Protein AF-A0A835GUS0-F1 (afdb_monomer_lite)

Secondary structure (DSSP, 8-state):
-HHHHHHHHHHHTTT----STTGGGS-HHHHHHHHSS-HHHHHHHHHT-TTHHHH-SSHHHHHHHHHHHHHH---HHHHHHHTT--HHHHHHHHHHHHTT-HHHHHHTT-----PPPPPTT-SS--HHHHHHHHHHHHHHHHHHHHHHHHHHH----PEEE-TT--EEE------S--SHHHHHHHHHHHHHHHHHTT------EEEE-S-HHHHHHHHHHSTT-EEEE-HHHHHHHHHHHHHHTT-HHHHHH-HHHHHHHHHHHHGGGS-TTTHHHHHHHHHHTS-HHHHHHHHHHIIIIIS-BTTBPPSS-HHHH--HHHHHTT---S-HHHHHHHHHHHHHH-SSS--HHHHHHHHHHHHHHHHHHHHHHHTTPPPPPPPHHHHHHHHHHHHHHHTGGGS-HHHHHHHHHHHS-HHHHHHHHHHHHHHHS---PPPTTHHHHHHHHHHHTT---HHHHHHHHTTGGGS----EETTT---HHHHTS----HHHHHHHTTSHHHHHHHHHHHHHHSSSS-SEEEEE-SS-EE---TTT-SSS--EE--EEEEETTS---

Sequence (561 aa):
VHITEMLDLLRRDVNNTIDFENVEHMNDTTCRYWTGLTVLNFLSILTCKPQLSNICKKPKTALGMYLIKIRTGEPFRRIASLFRLSTYTVCQYVKKTQNNDIGLLTSLGFSVHKPETLDVGETQLFTIKANKSRLVTLCRWVIELVNGRFKRDFKGSPLILNENRSTVPLVFVLCTNKDKTTYNKIFDLINEYFCDNDIVINVKYCMMDFEITAIQCARQNLENIMVKCCSFHFGQIIYRKIQSSGLAKLYGTDYSFSLEIKCLMALSFLPHSTIPQYFKVWEENCSEKSALIAKWFAENYVVGKNGKLPQIPPSLWSCHDLNHLKLPRTQNNVEAWHHRLNSIVDKRSPGFYELSTILLAEMNIVEGKIQCILNGEPSAKQKKICTKKNVNIETILRNFEMYTELDLLKAIATSRNLMSDFRICAAILNDFHPLIIDRSDAQAILDRAMQRLNLPNYLGDYVLEHQLNRRQASFIRIDDARLPQINIFPVMEMSDLIFFSIGVYQIKQARSYYGEHIRANGTFSVEISENLEITDVPGITSSHETVLLRGRIRSRHQSNK

Radius of gyration: 33.71 Å; chains: 1; bounding box: 80×59×85 Å

Organism: Spodoptera exigua (NCBI:txid7107)

Structure (mmCIF, N/CA/C/O backbone):
data_AF-A0A835GUS0-F1
#
_entry.id   AF-A0A835GUS0-F1
#
loop_
_atom_site.group_PDB
_atom_site.id
_atom_site.type_symbol
_atom_site.label_atom_id
_atom_site.label_alt_id
_atom_site.label_comp_id
_atom_site.label_asym_id
_atom_site.label_entity_id
_atom_site.label_seq_id
_atom_site.pdbx_PDB_ins_code
_atom_site.Cartn_x
_atom_site.Cartn_y
_atom_site.Cartn_z
_atom_site.occupancy
_atom_site.B_iso_or_equiv
_atom_site.auth_seq_id
_atom_site.auth_comp_id
_atom_site.auth_asym_id
_atom_site.auth_atom_id
_atom_site.pdbx_PDB_model_num
ATOM 1 N N . VAL A 1 1 ? -25.025 -31.637 -2.923 1.00 44.69 1 VAL A N 1
ATOM 2 C CA . VAL A 1 1 ? -25.898 -31.182 -4.031 1.00 44.69 1 VAL A CA 1
ATOM 3 C C . VAL A 1 1 ? -25.144 -30.263 -4.997 1.00 44.69 1 VAL A C 1
ATOM 5 O O . VAL A 1 1 ? -25.043 -30.638 -6.153 1.00 44.69 1 VAL A O 1
ATOM 8 N N . HIS A 1 2 ? -24.463 -29.192 -4.566 1.00 37.91 2 HIS A N 1
ATOM 9 C CA . HIS A 1 2 ? -23.700 -28.327 -5.497 1.00 37.91 2 HIS A CA 1
ATOM 10 C C . HIS A 1 2 ? -22.408 -28.918 -6.091 1.00 37.91 2 HIS A C 1
ATOM 12 O O . HIS A 1 2 ? -22.054 -28.585 -7.216 1.00 37.91 2 HIS A O 1
ATOM 18 N N . ILE A 1 3 ? -21.730 -29.854 -5.414 1.00 35.88 3 ILE A N 1
ATOM 19 C CA . ILE A 1 3 ? -20.626 -30.611 -6.040 1.00 35.88 3 ILE A CA 1
ATOM 20 C C . ILE A 1 3 ? -21.172 -31.573 -7.102 1.00 35.88 3 ILE A C 1
ATOM 22 O O . ILE A 1 3 ? -20.544 -31.775 -8.132 1.00 35.88 3 ILE A O 1
ATOM 26 N N . THR A 1 4 ? -22.370 -32.121 -6.900 1.00 35.50 4 THR A N 1
ATOM 27 C CA . THR A 1 4 ? -23.037 -32.991 -7.875 1.00 35.50 4 THR A CA 1
ATOM 28 C C . THR A 1 4 ? -23.540 -32.187 -9.076 1.00 35.50 4 THR A C 1
ATOM 30 O O . THR A 1 4 ? -23.328 -32.616 -10.198 1.00 35.50 4 THR A O 1
ATOM 33 N N . GLU A 1 5 ? -24.077 -30.979 -8.873 1.00 39.25 5 GLU A N 1
ATOM 34 C CA . GLU A 1 5 ? -24.438 -30.053 -9.960 1.00 39.25 5 GLU A CA 1
ATOM 35 C C . GLU A 1 5 ? -23.218 -29.494 -10.705 1.00 39.25 5 GLU A C 1
ATOM 37 O O . GLU A 1 5 ? -23.266 -29.372 -11.926 1.00 39.25 5 GLU A O 1
ATOM 42 N N . MET A 1 6 ? -22.102 -29.201 -10.021 1.00 32.19 6 MET A N 1
ATOM 43 C CA . MET A 1 6 ? -20.839 -28.827 -10.676 1.00 32.19 6 MET A CA 1
ATOM 44 C C . MET A 1 6 ? -20.219 -29.997 -11.436 1.00 32.19 6 MET A C 1
ATOM 46 O O . MET A 1 6 ? -19.714 -29.802 -12.537 1.00 32.19 6 MET A O 1
ATOM 50 N N . LEU A 1 7 ? -20.262 -31.213 -10.885 1.00 38.38 7 LEU A N 1
ATOM 51 C CA . LEU A 1 7 ? -19.820 -32.412 -11.593 1.00 38.38 7 LEU A CA 1
ATOM 52 C C . LEU A 1 7 ? -20.749 -32.731 -12.766 1.00 38.38 7 LEU A C 1
ATOM 54 O O . LEU A 1 7 ? -20.252 -33.160 -13.798 1.00 38.38 7 LEU A O 1
ATOM 58 N N . ASP A 1 8 ? -22.049 -32.454 -12.672 1.00 40.91 8 ASP A N 1
ATOM 59 C CA . ASP A 1 8 ? -22.986 -32.575 -13.791 1.00 40.91 8 ASP A CA 1
ATOM 60 C C . ASP A 1 8 ? -22.806 -31.456 -14.827 1.00 40.91 8 ASP A C 1
ATOM 62 O O . ASP A 1 8 ? -22.952 -31.715 -16.017 1.00 40.91 8 ASP A O 1
ATOM 66 N N . LEU A 1 9 ? -22.405 -30.243 -14.436 1.00 40.91 9 LEU A N 1
ATOM 67 C CA . LEU A 1 9 ? -21.990 -29.164 -15.347 1.00 40.91 9 LEU A CA 1
ATOM 68 C C . LEU A 1 9 ? -20.683 -29.508 -16.076 1.00 40.91 9 LEU A C 1
ATOM 70 O O . LEU A 1 9 ? -20.609 -29.379 -17.295 1.00 40.91 9 LEU A O 1
ATOM 74 N N . LEU A 1 10 ? -19.686 -30.030 -15.358 1.00 37.78 10 LEU A N 1
ATOM 75 C CA . LEU A 1 10 ? -18.417 -30.491 -15.929 1.00 37.78 10 LEU A CA 1
ATOM 76 C C . LEU A 1 10 ? -18.594 -31.758 -16.783 1.00 37.78 10 LEU A C 1
ATOM 78 O O . LEU A 1 10 ? -17.893 -31.925 -17.776 1.00 37.78 10 LEU A O 1
ATOM 82 N N . ARG A 1 11 ? -19.557 -32.631 -16.453 1.00 39.94 11 ARG A N 1
ATOM 83 C CA . ARG A 1 11 ? -19.952 -33.785 -17.285 1.00 39.94 11 ARG A CA 1
ATOM 84 C C . ARG A 1 11 ? -20.771 -33.366 -18.511 1.00 39.94 11 ARG A C 1
ATOM 86 O O . ARG A 1 11 ? -20.653 -34.012 -19.550 1.00 39.94 11 ARG A O 1
ATOM 93 N N . ARG A 1 12 ? -21.553 -32.280 -18.439 1.00 46.12 12 ARG A N 1
ATOM 94 C CA . ARG A 1 12 ? -22.297 -31.704 -19.581 1.00 46.12 12 ARG A CA 1
ATOM 95 C C . ARG A 1 12 ? -21.387 -31.018 -20.611 1.00 46.12 12 ARG A C 1
ATOM 97 O O . ARG A 1 12 ? -21.758 -30.968 -21.782 1.00 46.12 12 ARG A O 1
ATOM 104 N N . ASP A 1 13 ? -20.191 -30.580 -20.220 1.00 46.59 13 ASP A N 1
ATOM 105 C CA . ASP A 1 13 ? -19.207 -29.942 -21.114 1.00 46.59 13 ASP A CA 1
ATOM 106 C C . ASP A 1 13 ? -18.371 -30.924 -21.961 1.00 46.59 13 ASP A C 1
ATOM 108 O O . ASP A 1 13 ? -17.673 -30.505 -22.884 1.00 46.59 13 ASP A O 1
ATOM 112 N N . VAL A 1 14 ? -18.454 -32.239 -21.720 1.00 44.47 14 VAL A N 1
ATOM 113 C CA . VAL A 1 14 ? -17.665 -33.223 -22.490 1.00 44.47 14 VAL A CA 1
ATOM 114 C C . VAL A 1 14 ? -18.344 -33.613 -23.816 1.00 44.47 14 VAL A C 1
ATOM 116 O O . VAL A 1 14 ? -17.655 -34.043 -24.739 1.00 44.47 14 VAL A O 1
ATOM 119 N N . ASN A 1 15 ? -19.659 -33.388 -23.982 1.00 47.47 15 ASN A N 1
ATOM 120 C CA . ASN A 1 15 ? -20.399 -33.852 -25.171 1.00 47.47 15 ASN A CA 1
ATOM 121 C C . ASN A 1 15 ? -21.195 -32.799 -25.970 1.00 47.47 15 ASN A C 1
ATOM 123 O O . ASN A 1 15 ? -21.591 -33.108 -27.094 1.00 47.47 15 ASN A O 1
ATOM 127 N N . ASN A 1 16 ? -21.385 -31.562 -25.495 1.00 52.34 16 ASN A N 1
ATOM 128 C CA . ASN A 1 16 ? -22.257 -30.599 -26.183 1.00 52.34 16 ASN A CA 1
ATOM 129 C C . ASN A 1 16 ? -21.499 -29.641 -27.119 1.00 52.34 16 ASN A C 1
ATOM 131 O O . ASN A 1 16 ? -20.808 -28.722 -26.692 1.00 52.34 16 ASN A O 1
ATOM 135 N N . THR A 1 17 ? -21.675 -29.825 -28.427 1.00 60.06 17 THR A N 1
ATOM 136 C CA . THR A 1 17 ? -21.409 -28.795 -29.443 1.00 60.06 17 THR A CA 1
ATOM 137 C C . THR A 1 17 ? -22.409 -27.658 -29.324 1.00 60.06 17 THR A C 1
ATOM 139 O O . THR A 1 17 ? -23.610 -27.914 -29.268 1.00 60.06 17 THR A O 1
ATOM 142 N N . ILE A 1 18 ? -21.939 -26.411 -29.369 1.00 71.38 18 ILE A N 1
ATOM 143 C CA . ILE A 1 18 ? -22.839 -25.260 -29.480 1.00 71.38 18 ILE A CA 1
ATOM 144 C C . ILE A 1 18 ? -23.184 -25.043 -30.955 1.00 71.38 18 ILE A C 1
ATOM 146 O O . ILE A 1 18 ? -22.298 -24.785 -31.771 1.00 71.38 18 ILE A O 1
ATOM 150 N N . ASP A 1 19 ? -24.473 -25.123 -31.287 1.00 80.25 19 ASP A N 1
ATOM 151 C CA . ASP A 1 19 ? -24.983 -24.915 -32.642 1.00 80.25 19 ASP A CA 1
ATOM 152 C C . ASP A 1 19 ? -25.896 -23.685 -32.707 1.00 80.25 19 ASP A C 1
ATOM 154 O O . ASP A 1 19 ? -27.057 -23.715 -32.303 1.00 80.25 19 ASP A O 1
ATOM 158 N N . PHE A 1 20 ? -25.351 -22.583 -33.222 1.00 85.19 20 PHE A N 1
ATOM 159 C CA . PHE A 1 20 ? -26.107 -21.351 -33.439 1.00 85.19 20 PHE A CA 1
ATOM 160 C C . PHE A 1 20 ? -26.898 -21.351 -34.752 1.00 85.19 20 PHE A C 1
ATOM 162 O O . PHE A 1 20 ? -27.716 -20.455 -34.935 1.00 85.19 20 PHE A O 1
ATOM 169 N N . GLU A 1 21 ? -26.719 -22.313 -35.668 1.00 85.06 21 GLU A N 1
ATOM 170 C CA . GLU A 1 21 ? -27.609 -22.383 -36.840 1.00 85.06 21 GLU A CA 1
ATOM 171 C C . GLU A 1 21 ? -29.041 -22.750 -36.431 1.00 85.06 21 GLU A C 1
ATOM 173 O O . GLU A 1 21 ? -29.991 -22.238 -37.023 1.00 85.06 21 GLU A O 1
ATOM 178 N N . ASN A 1 22 ? -29.184 -23.534 -35.359 1.00 83.62 22 ASN A N 1
ATOM 179 C CA . ASN A 1 22 ? -30.456 -23.913 -34.744 1.00 83.62 22 ASN A CA 1
ATOM 180 C C . ASN A 1 22 ? -30.745 -23.117 -33.456 1.00 83.62 22 ASN A C 1
ATOM 182 O O . ASN A 1 22 ? -31.315 -23.655 -32.505 1.00 83.62 22 ASN A O 1
ATOM 186 N N . VAL A 1 23 ? -30.339 -21.841 -33.405 1.00 83.94 23 VAL A N 1
ATOM 187 C CA . VAL A 1 23 ? -30.475 -20.981 -32.212 1.00 83.94 23 VAL A CA 1
ATOM 188 C C . VAL A 1 23 ? -31.918 -20.861 -31.708 1.00 83.94 23 VAL A C 1
ATOM 190 O O . VAL A 1 23 ? -32.115 -20.679 -30.514 1.00 83.94 23 VAL A O 1
ATOM 193 N N . GLU A 1 24 ? -32.925 -21.034 -32.571 1.00 85.31 24 GLU A N 1
ATOM 194 C CA . GLU A 1 24 ? -34.344 -21.077 -32.190 1.00 85.31 24 GLU A CA 1
ATOM 195 C C . GLU A 1 24 ? -34.669 -22.180 -31.169 1.00 85.31 24 GLU A C 1
ATOM 197 O O . GLU A 1 24 ? -35.576 -22.023 -30.357 1.00 85.31 24 GLU A O 1
ATOM 202 N N . HIS A 1 25 ? -33.918 -23.282 -31.199 1.00 80.62 25 HIS A N 1
ATOM 203 C CA . HIS A 1 25 ? -34.069 -24.420 -30.290 1.00 80.62 25 HIS A CA 1
ATOM 204 C C . HIS A 1 25 ? -33.106 -24.341 -29.095 1.00 80.62 25 HIS A C 1
ATOM 206 O O . HIS A 1 25 ? -33.114 -25.211 -28.223 1.00 80.62 25 HIS A O 1
ATOM 212 N N . MET A 1 26 ? -32.251 -23.312 -29.047 1.00 80.12 26 MET A N 1
ATOM 213 C CA . MET A 1 26 ? -31.366 -23.069 -27.917 1.00 80.12 26 MET A CA 1
ATOM 214 C C . MET A 1 26 ? -32.173 -22.475 -26.766 1.00 80.12 26 MET A C 1
ATOM 216 O O . MET A 1 26 ? -32.977 -21.566 -26.955 1.00 80.12 26 MET A O 1
ATOM 220 N N . ASN A 1 27 ? -31.933 -22.950 -25.544 1.00 77.69 27 ASN A N 1
ATOM 221 C CA . ASN A 1 27 ? -32.558 -22.316 -24.395 1.00 77.69 27 ASN A CA 1
ATOM 222 C C . ASN A 1 27 ? -31.993 -20.894 -24.196 1.00 77.69 27 ASN A C 1
ATOM 224 O O . ASN A 1 27 ? -30.813 -20.599 -24.428 1.00 77.69 27 ASN A O 1
ATOM 228 N N . ASP A 1 28 ? -32.861 -20.007 -23.732 1.00 72.06 28 ASP A N 1
ATOM 229 C CA . ASP A 1 28 ? -32.590 -18.576 -23.638 1.00 72.06 28 ASP A CA 1
ATOM 230 C C . ASP A 1 28 ? -31.495 -18.241 -22.606 1.00 72.06 28 ASP A C 1
ATOM 232 O O . ASP A 1 28 ? -30.820 -17.214 -22.705 1.00 72.06 28 ASP A O 1
ATOM 236 N N . THR A 1 29 ? -31.290 -19.122 -21.625 1.00 66.81 29 THR A N 1
ATOM 237 C CA . THR A 1 29 ? -30.233 -19.033 -20.610 1.00 66.81 29 THR A CA 1
ATOM 238 C C . THR A 1 29 ? -28.856 -19.304 -21.221 1.00 66.81 29 THR A C 1
ATOM 240 O O . THR A 1 29 ? -27.914 -18.552 -20.984 1.00 66.81 29 THR A O 1
ATOM 243 N N . THR A 1 30 ? -28.737 -20.321 -22.076 1.00 71.94 30 THR A N 1
ATOM 244 C CA . THR A 1 30 ? -27.518 -20.689 -22.802 1.00 71.94 30 THR A CA 1
ATOM 245 C C . THR A 1 30 ? -27.171 -19.635 -23.851 1.00 71.94 30 THR A C 1
ATOM 247 O O . THR A 1 30 ? -26.012 -19.225 -23.936 1.00 71.94 30 THR A O 1
ATOM 250 N N . CYS A 1 31 ? -28.157 -19.120 -24.594 1.00 73.75 31 CYS A N 1
ATOM 251 C CA . CYS A 1 31 ? -27.918 -18.045 -25.561 1.00 73.75 31 CYS A CA 1
ATOM 252 C C . CYS A 1 31 ? -27.421 -16.763 -24.867 1.00 73.75 31 CYS A C 1
ATOM 254 O O . CYS A 1 31 ? -26.420 -16.172 -25.295 1.00 73.75 31 CYS A O 1
ATOM 256 N N . ARG A 1 32 ? -28.043 -16.382 -23.737 1.00 69.25 32 ARG A N 1
ATOM 257 C CA . ARG A 1 32 ? -27.622 -15.224 -22.927 1.00 69.25 32 ARG A CA 1
ATOM 258 C C . ARG A 1 32 ? -26.257 -15.407 -22.293 1.00 69.25 32 ARG A C 1
ATOM 260 O O . ARG A 1 32 ? -25.483 -14.452 -22.245 1.00 69.25 32 ARG A O 1
ATOM 267 N N . TYR A 1 33 ? -25.948 -16.609 -21.825 1.00 69.06 33 TYR A N 1
ATOM 268 C CA . TYR A 1 33 ? -24.646 -16.913 -21.251 1.00 69.06 33 TYR A CA 1
ATOM 269 C C . TYR A 1 33 ? -23.528 -16.619 -22.263 1.00 69.06 33 TYR A C 1
ATOM 271 O O . TYR A 1 33 ? -22.640 -15.809 -21.990 1.00 69.06 33 TYR A O 1
ATOM 279 N N . TRP A 1 34 ? -23.639 -17.175 -23.472 1.00 69.06 34 TRP A N 1
ATOM 280 C CA . TRP A 1 34 ? -22.588 -17.080 -24.486 1.00 69.06 34 TRP A CA 1
ATOM 281 C C . TRP A 1 34 ? -22.560 -15.744 -25.239 1.00 69.06 34 TRP A C 1
ATOM 283 O O . TRP A 1 34 ? -21.491 -15.167 -25.426 1.00 69.06 34 TRP A O 1
ATOM 293 N N . THR A 1 35 ? -23.713 -15.220 -25.661 1.00 70.31 35 THR A N 1
ATOM 294 C CA . THR A 1 35 ? -23.784 -14.017 -26.522 1.00 70.31 35 THR A CA 1
ATOM 295 C C . THR A 1 35 ? -24.239 -12.762 -25.788 1.00 70.31 35 THR A C 1
ATOM 297 O O . THR A 1 35 ? -24.026 -11.656 -26.277 1.00 70.31 35 THR A O 1
ATOM 300 N N . GLY A 1 36 ? -24.822 -12.907 -24.594 1.00 62.00 36 GLY A N 1
ATOM 301 C CA . GLY A 1 36 ? -25.401 -11.800 -23.822 1.00 62.00 36 GLY A CA 1
ATOM 302 C C . GLY A 1 36 ? -26.809 -11.428 -24.241 1.00 62.00 36 GLY A C 1
ATOM 303 O O . GLY A 1 36 ? -27.365 -10.477 -23.701 1.00 62.00 36 GLY A O 1
ATOM 304 N N . LEU A 1 37 ? -27.380 -12.169 -25.186 1.00 70.62 37 LEU A N 1
ATOM 305 C CA . LEU A 1 37 ? -28.669 -11.889 -25.793 1.00 70.62 37 LEU A CA 1
ATOM 306 C C . LEU A 1 37 ? -29.614 -13.068 -25.604 1.00 70.62 37 LEU A C 1
ATOM 308 O O . LEU A 1 37 ? -29.189 -14.222 -25.574 1.00 70.62 37 LEU A O 1
ATOM 312 N N . THR A 1 38 ? -30.906 -12.765 -25.509 1.00 82.50 38 THR A N 1
ATOM 313 C CA . THR A 1 38 ? -31.955 -13.770 -25.717 1.00 82.50 38 THR A CA 1
ATOM 314 C C . THR A 1 38 ? -31.917 -14.258 -27.159 1.00 82.50 38 THR A C 1
ATOM 316 O O . THR A 1 38 ? -31.409 -13.556 -28.039 1.00 82.50 38 THR A O 1
ATOM 319 N N . VAL A 1 39 ? -32.489 -15.429 -27.422 1.00 84.25 39 VAL A N 1
ATOM 320 C CA . VAL A 1 39 ? -32.650 -15.968 -28.777 1.00 84.25 39 VAL A CA 1
ATOM 321 C C . VAL A 1 39 ? -33.379 -14.958 -29.666 1.00 84.25 39 VAL A C 1
ATOM 323 O O . VAL A 1 39 ? -32.944 -14.680 -30.781 1.00 84.25 39 VAL A O 1
ATOM 326 N N . LEU A 1 40 ? -34.426 -14.316 -29.141 1.00 83.50 40 LEU A N 1
ATOM 327 C CA . LEU A 1 40 ? -35.211 -13.318 -29.872 1.00 83.50 40 LEU A CA 1
ATOM 328 C C . LEU A 1 40 ? -34.380 -12.072 -30.236 1.00 83.50 40 LEU A C 1
ATOM 330 O O . LEU A 1 40 ? -34.405 -11.622 -31.382 1.00 83.50 40 LEU A O 1
ATOM 334 N N . ASN A 1 41 ? -33.573 -11.552 -29.304 1.00 75.88 41 ASN A N 1
ATOM 335 C CA . ASN A 1 41 ? -32.688 -10.411 -29.567 1.00 75.88 41 ASN A CA 1
ATOM 336 C C . ASN A 1 41 ? -31.553 -10.773 -30.531 1.00 75.88 41 ASN A C 1
ATOM 338 O O . ASN A 1 41 ? -31.179 -9.966 -31.380 1.00 75.88 41 ASN A O 1
ATOM 342 N N . PHE A 1 42 ? -31.019 -11.989 -30.425 1.00 85.00 42 PHE A N 1
ATOM 343 C CA . PHE A 1 42 ? -30.008 -12.500 -31.341 1.00 85.00 42 PHE A CA 1
ATOM 344 C C . PHE A 1 42 ? -30.534 -12.556 -32.785 1.00 85.00 42 PHE A C 1
ATOM 346 O O . PHE A 1 42 ? -29.880 -12.055 -33.702 1.00 85.00 42 PHE A O 1
ATOM 353 N N . LEU A 1 43 ? -31.737 -13.104 -32.985 1.00 84.38 43 LEU A N 1
ATOM 354 C CA . LEU A 1 43 ? -32.384 -13.174 -34.298 1.00 84.38 43 LEU A CA 1
ATOM 355 C C . LEU A 1 43 ? -32.731 -11.781 -34.839 1.00 84.38 43 LEU A C 1
ATOM 357 O O . LEU A 1 43 ? -32.533 -11.523 -36.023 1.00 84.38 43 LEU A O 1
ATOM 361 N N . SER A 1 44 ? -33.159 -10.856 -33.976 1.00 78.56 44 SER A N 1
ATOM 362 C CA . SER A 1 44 ? -33.403 -9.459 -34.355 1.00 78.56 44 SER A CA 1
ATOM 363 C C . SER A 1 44 ? -32.143 -8.778 -34.914 1.00 78.56 44 SER A C 1
ATOM 365 O O . SER A 1 44 ? -32.188 -8.160 -35.979 1.00 78.56 44 SER A O 1
ATOM 367 N N . ILE A 1 45 ? -30.979 -8.970 -34.278 1.00 73.38 45 ILE A N 1
ATOM 368 C CA . ILE A 1 45 ? -29.700 -8.437 -34.784 1.00 73.38 45 ILE A CA 1
ATOM 369 C C . ILE A 1 45 ? -29.335 -9.036 -36.144 1.00 73.38 45 ILE A C 1
ATOM 371 O O . ILE A 1 45 ? -28.806 -8.325 -37.002 1.00 73.38 45 ILE A O 1
ATOM 375 N N . LEU A 1 46 ? -29.608 -10.325 -36.354 1.00 77.50 46 LEU A N 1
ATOM 376 C CA . LEU A 1 46 ? -29.357 -10.972 -37.638 1.00 77.50 46 LEU A CA 1
ATOM 377 C C . LEU A 1 46 ? -30.214 -10.360 -38.754 1.00 77.50 46 LEU A C 1
ATOM 379 O O . LEU A 1 46 ? -29.691 -10.065 -39.827 1.00 77.50 46 LEU A O 1
ATOM 383 N N . THR A 1 47 ? -31.495 -10.101 -38.484 1.00 77.62 47 THR A N 1
ATOM 384 C CA . THR A 1 47 ? -32.414 -9.435 -39.422 1.00 77.62 47 THR A CA 1
ATOM 385 C C . THR A 1 47 ? -31.947 -8.021 -39.768 1.00 77.62 47 THR A C 1
ATOM 387 O O . THR A 1 47 ? -32.026 -7.608 -40.923 1.00 77.62 47 THR A O 1
ATOM 390 N N . CYS A 1 48 ? -31.362 -7.303 -38.806 1.00 66.75 48 CYS A N 1
ATOM 391 C CA . CYS A 1 48 ? -30.745 -5.991 -39.023 1.00 66.75 48 CYS A CA 1
ATOM 392 C C . CYS A 1 48 ? -29.403 -6.048 -39.784 1.00 66.75 48 CYS A C 1
ATOM 394 O O . CYS A 1 48 ? -28.859 -5.004 -40.148 1.00 66.75 48 CYS A O 1
ATOM 396 N N . LYS A 1 49 ? -28.848 -7.243 -40.040 1.00 67.75 49 LYS A N 1
ATOM 397 C CA . LYS A 1 49 ? -27.586 -7.462 -40.771 1.00 67.75 49 LYS A CA 1
ATOM 398 C C . LYS A 1 49 ? -27.763 -8.443 -41.952 1.00 67.75 49 LYS A C 1
ATOM 400 O O . LYS A 1 49 ? -27.033 -9.435 -42.035 1.00 67.75 49 LYS A O 1
ATOM 405 N N . PRO A 1 50 ? -28.639 -8.151 -42.936 1.00 65.38 50 PRO A N 1
ATOM 406 C CA . PRO A 1 50 ? -28.955 -9.075 -44.037 1.00 65.38 50 PRO A CA 1
ATOM 407 C C . PRO A 1 50 ? -27.750 -9.379 -44.944 1.00 65.38 50 PRO A C 1
ATOM 409 O O . PRO A 1 50 ? -27.670 -10.437 -45.561 1.00 65.38 50 PRO A O 1
ATOM 412 N N . GLN A 1 51 ? -26.763 -8.477 -44.986 1.00 66.69 51 GLN A N 1
ATOM 413 C CA . GLN A 1 51 ? -25.538 -8.630 -45.777 1.00 66.69 51 GLN A CA 1
ATOM 414 C C . GLN A 1 51 ? -24.629 -9.762 -45.269 1.00 66.69 51 GLN A C 1
ATOM 416 O O . GLN A 1 51 ? -23.812 -10.281 -46.028 1.00 66.69 51 GLN A O 1
ATOM 421 N N . LEU A 1 52 ? -24.769 -10.172 -44.002 1.00 72.88 52 LEU A N 1
ATOM 422 C CA . LEU A 1 52 ? -23.961 -11.245 -43.418 1.00 72.88 52 LEU A CA 1
ATOM 423 C C . LEU A 1 52 ? -24.241 -12.593 -44.102 1.00 72.88 52 LEU A C 1
ATOM 425 O O . LEU A 1 52 ? -23.316 -13.381 -44.308 1.00 72.88 52 LEU A O 1
ATOM 429 N N . SER A 1 53 ? -25.487 -12.807 -44.528 1.00 75.62 53 SER A N 1
ATOM 430 C CA . SER A 1 53 ? -25.932 -13.981 -45.287 1.00 75.62 53 SER A CA 1
ATOM 431 C C . SER A 1 53 ? -25.270 -14.092 -46.665 1.00 75.62 53 SER A C 1
ATOM 433 O O . SER A 1 53 ? -25.085 -15.196 -47.165 1.00 75.62 53 SER A O 1
ATOM 435 N N . ASN A 1 54 ? -24.834 -12.970 -47.252 1.00 71.06 54 ASN A N 1
ATOM 436 C CA . ASN A 1 54 ? -24.154 -12.949 -48.553 1.00 71.06 54 ASN A CA 1
ATOM 437 C C . ASN A 1 54 ? -22.647 -13.258 -48.448 1.00 71.06 54 ASN A C 1
ATOM 439 O O . ASN A 1 54 ? -22.012 -13.606 -49.440 1.00 71.06 54 ASN A O 1
ATOM 443 N N . ILE A 1 55 ? -22.055 -13.116 -47.257 1.00 68.19 55 ILE A N 1
ATOM 444 C CA . ILE A 1 55 ? -20.594 -13.161 -47.041 1.00 68.19 55 ILE A CA 1
ATOM 445 C C . ILE A 1 55 ? -20.165 -14.448 -46.311 1.00 68.19 55 ILE A C 1
ATOM 447 O O . ILE A 1 55 ? -19.022 -14.914 -46.444 1.00 68.19 55 ILE A O 1
ATOM 451 N N . CYS A 1 56 ? -21.078 -15.037 -45.539 1.00 76.69 56 CYS A N 1
ATOM 452 C CA . CYS A 1 56 ? -20.844 -16.193 -44.687 1.00 76.69 56 CYS A CA 1
ATOM 453 C C . CYS A 1 56 ? -21.889 -17.279 -44.970 1.00 76.69 56 CYS A C 1
ATOM 455 O O . CYS A 1 56 ? -23.080 -17.039 -44.822 1.00 76.69 56 CYS A O 1
ATOM 457 N N . LYS A 1 57 ? -21.444 -18.507 -45.279 1.00 79.00 57 LYS A N 1
ATOM 458 C CA . LYS A 1 57 ? -22.343 -19.657 -45.524 1.00 79.00 57 LYS A CA 1
ATOM 459 C C . LYS A 1 57 ? -23.205 -20.041 -44.308 1.00 79.00 57 LYS A C 1
ATOM 461 O O . LYS A 1 57 ? -24.232 -20.680 -44.478 1.00 79.00 57 LYS A O 1
ATOM 466 N N . LYS A 1 58 ? -22.752 -19.692 -43.099 1.00 86.56 58 LYS A N 1
ATOM 467 C CA . LYS A 1 58 ? -23.414 -19.934 -41.807 1.00 86.56 58 LYS A CA 1
ATOM 468 C C . LYS A 1 58 ? -23.507 -18.618 -41.019 1.00 86.56 58 LYS A C 1
ATOM 470 O O . LYS A 1 58 ? -22.624 -18.333 -40.201 1.00 86.56 58 LYS A O 1
ATOM 475 N N . PRO A 1 59 ? -24.470 -17.738 -41.346 1.00 84.25 59 PRO A N 1
ATOM 476 C CA . PRO A 1 59 ? -24.490 -16.365 -40.847 1.00 84.25 59 PRO A CA 1
ATOM 477 C C . PRO A 1 59 ? -24.851 -16.279 -39.359 1.00 84.25 59 PRO A C 1
ATOM 479 O O . PRO A 1 59 ? -24.275 -15.451 -38.652 1.00 84.25 59 PRO A O 1
ATOM 482 N N . LYS A 1 60 ? -25.710 -17.176 -38.849 1.00 88.31 60 LYS A N 1
ATOM 483 C CA . LYS A 1 60 ? -26.025 -17.260 -37.415 1.00 88.31 60 LYS A CA 1
ATOM 484 C C . LYS A 1 60 ? -24.794 -17.680 -36.614 1.00 88.31 60 LYS A C 1
ATOM 486 O O . LYS A 1 60 ? -24.426 -17.026 -35.647 1.00 88.31 60 LYS A O 1
ATOM 491 N N . THR A 1 61 ? -24.082 -18.708 -37.062 1.00 88.62 61 THR A N 1
ATOM 492 C CA . THR A 1 61 ? -22.837 -19.168 -36.431 1.00 88.62 61 THR A CA 1
ATOM 493 C C . THR A 1 61 ? -21.766 -18.080 -36.432 1.00 88.62 61 THR A C 1
ATOM 495 O O . THR A 1 61 ? -21.105 -17.863 -35.416 1.00 88.62 61 THR A O 1
ATOM 498 N N . ALA A 1 62 ? -21.608 -17.363 -37.549 1.00 86.44 62 ALA A N 1
ATOM 499 C CA . ALA A 1 62 ? -20.658 -16.260 -37.659 1.00 86.44 62 ALA A CA 1
ATOM 500 C C . ALA A 1 62 ? -20.973 -15.136 -36.661 1.00 86.44 62 ALA A C 1
ATOM 502 O O . ALA A 1 62 ? -20.083 -14.678 -35.937 1.00 86.44 62 ALA A O 1
ATOM 503 N N . LEU A 1 63 ? -22.249 -14.745 -36.581 1.00 84.81 63 LEU A N 1
ATOM 504 C CA . LEU A 1 63 ? -22.726 -13.750 -35.628 1.00 84.81 63 LEU A CA 1
ATOM 505 C C . LEU A 1 63 ? -22.538 -14.226 -34.180 1.00 84.81 63 LEU A C 1
ATOM 507 O O . LEU A 1 63 ? -22.033 -13.470 -33.355 1.00 84.81 63 LEU A O 1
ATOM 511 N N . GLY A 1 64 ? -22.846 -15.492 -33.886 1.00 85.06 64 GLY A N 1
ATOM 512 C CA . GLY A 1 64 ? -22.630 -16.118 -32.580 1.00 85.06 64 GLY A CA 1
ATOM 513 C C . GLY A 1 64 ? -21.169 -16.065 -32.139 1.00 85.06 64 GLY A C 1
ATOM 514 O O . GLY A 1 64 ? -20.876 -15.589 -31.046 1.00 85.06 64 GLY A O 1
ATOM 515 N N . MET A 1 65 ? -20.230 -16.455 -33.006 1.00 84.88 65 MET A N 1
ATOM 516 C CA . MET A 1 65 ? -18.792 -16.372 -32.711 1.00 84.88 65 MET A CA 1
ATOM 517 C C . MET A 1 65 ? -18.328 -14.938 -32.464 1.00 84.88 65 MET A C 1
ATOM 519 O O . MET A 1 65 ? -17.528 -14.702 -31.558 1.00 84.88 65 MET A O 1
ATOM 523 N N . TYR A 1 66 ? -18.809 -13.981 -33.260 1.00 81.44 66 TYR A N 1
ATOM 524 C CA . TYR A 1 66 ? -18.465 -12.570 -33.101 1.00 81.44 66 TYR A CA 1
ATOM 525 C C . TYR A 1 66 ? -18.977 -12.009 -31.772 1.00 81.44 66 TYR A C 1
ATOM 527 O O . TYR A 1 66 ? -18.212 -11.402 -31.022 1.00 81.44 66 TYR A O 1
ATOM 535 N N . LEU A 1 67 ? -20.242 -12.274 -31.441 1.00 75.81 67 LEU A N 1
ATOM 536 C CA . LEU A 1 67 ? -20.858 -11.818 -30.198 1.00 75.81 67 LEU A CA 1
ATOM 537 C C . LEU A 1 67 ? -20.223 -12.480 -28.975 1.00 75.81 67 LEU A C 1
ATOM 539 O O . LEU A 1 67 ? -19.918 -11.779 -28.015 1.00 75.81 67 LEU A O 1
ATOM 543 N N . ILE A 1 68 ? -19.919 -13.782 -29.029 1.00 72.75 68 ILE A N 1
ATOM 544 C CA . ILE A 1 68 ? -19.139 -14.463 -27.984 1.00 72.75 68 ILE A CA 1
ATOM 545 C C . ILE A 1 68 ? -17.780 -13.787 -27.831 1.00 72.75 68 ILE A C 1
ATOM 547 O O . ILE A 1 68 ? -17.377 -13.478 -26.712 1.00 72.75 68 ILE A O 1
ATOM 551 N N . LYS A 1 69 ? -17.076 -13.514 -28.936 1.00 73.06 69 LYS A N 1
ATOM 552 C CA . LYS A 1 69 ? -15.742 -12.908 -28.896 1.00 73.06 69 LYS A CA 1
ATOM 553 C C . LYS A 1 69 ? -15.752 -11.522 -28.254 1.00 73.06 69 LYS A C 1
ATOM 555 O O . LYS A 1 69 ? -14.852 -11.226 -27.473 1.00 73.06 69 LYS A O 1
ATOM 560 N N . ILE A 1 70 ? -16.745 -10.693 -28.565 1.00 57.84 70 ILE A N 1
ATOM 561 C CA . ILE A 1 70 ? -16.873 -9.351 -27.986 1.00 57.84 70 ILE A CA 1
ATOM 562 C C . ILE A 1 70 ? -17.335 -9.418 -26.535 1.00 57.84 70 ILE A C 1
ATOM 564 O O . ILE A 1 70 ? -16.790 -8.712 -25.693 1.00 57.84 70 ILE A O 1
ATOM 568 N N . ARG A 1 71 ? -18.312 -10.274 -26.228 1.00 54.97 71 ARG A N 1
ATOM 569 C CA . ARG A 1 71 ? -18.874 -10.374 -24.882 1.00 54.97 71 ARG A CA 1
ATOM 570 C C . ARG A 1 71 ? -17.897 -10.971 -23.882 1.00 54.97 71 ARG A C 1
ATOM 572 O O . ARG A 1 71 ? -17.731 -10.438 -22.793 1.00 54.97 71 ARG A O 1
ATOM 579 N N . THR A 1 72 ? -17.327 -12.118 -24.227 1.00 53.53 72 THR A N 1
ATOM 580 C CA . THR A 1 72 ? -16.540 -12.938 -23.296 1.00 53.53 72 THR A CA 1
ATOM 581 C C . THR A 1 72 ? -15.045 -12.653 -23.403 1.00 53.53 72 THR A C 1
ATOM 583 O O . THR A 1 72 ? -14.285 -12.969 -22.495 1.00 53.53 72 THR A O 1
ATOM 586 N N . GLY A 1 73 ? -14.590 -12.081 -24.524 1.00 45.84 73 GLY A N 1
ATOM 587 C CA . GLY A 1 73 ? -13.169 -11.866 -24.802 1.00 45.84 73 GLY A CA 1
ATOM 588 C C . GLY A 1 73 ? -12.384 -13.145 -25.122 1.00 45.84 73 GLY A C 1
ATOM 589 O O . GLY A 1 73 ? -11.213 -13.045 -25.506 1.00 45.84 73 GLY A O 1
ATOM 590 N N . GLU A 1 74 ? -13.013 -14.324 -25.042 1.00 57.62 74 GLU A N 1
ATOM 591 C CA . GLU A 1 74 ? -12.372 -15.644 -25.112 1.00 57.62 74 GLU A CA 1
ATOM 592 C C . GLU A 1 74 ? -11.445 -15.796 -26.335 1.00 57.62 74 GLU A C 1
ATOM 594 O O . GLU A 1 74 ? -11.732 -15.290 -27.432 1.00 57.62 74 GLU A O 1
ATOM 599 N N . PRO A 1 75 ? -10.285 -16.464 -26.199 1.00 51.22 75 PRO A N 1
ATOM 600 C CA . PRO A 1 75 ? -9.340 -16.613 -27.295 1.00 51.22 75 PRO A CA 1
ATOM 601 C C . PRO A 1 75 ? -9.940 -17.470 -28.417 1.00 51.22 75 PRO A C 1
ATOM 603 O O . PRO A 1 75 ? -10.706 -18.401 -28.170 1.00 51.22 75 PRO A O 1
ATOM 606 N N . PHE A 1 76 ? -9.542 -17.206 -29.668 1.00 58.00 76 PHE A N 1
ATOM 607 C CA . PHE A 1 76 ? -10.094 -17.904 -30.840 1.00 58.00 76 PHE A CA 1
ATOM 608 C C . PHE A 1 76 ? -9.984 -19.428 -30.748 1.00 58.00 76 PHE A C 1
ATOM 610 O O . PHE A 1 76 ? -10.846 -20.121 -31.271 1.00 58.00 76 PHE A O 1
ATOM 617 N N . ARG A 1 77 ? -8.965 -19.954 -30.056 1.00 60.28 77 ARG A N 1
ATOM 618 C CA . ARG A 1 77 ? -8.793 -21.395 -29.824 1.00 60.28 77 ARG A CA 1
ATOM 619 C C . ARG A 1 77 ? -9.914 -21.991 -28.963 1.00 60.28 77 ARG A C 1
ATOM 621 O O . ARG A 1 77 ? -10.366 -23.092 -29.253 1.00 60.28 77 ARG A O 1
ATOM 628 N N . ARG A 1 78 ? -10.386 -21.272 -27.940 1.00 58.50 78 ARG A N 1
ATOM 629 C CA . ARG A 1 78 ? -11.474 -21.748 -27.073 1.00 58.50 78 ARG A CA 1
ATOM 630 C C . ARG A 1 78 ? -12.810 -21.715 -27.805 1.00 58.50 78 ARG A C 1
ATOM 632 O O . ARG A 1 78 ? -13.539 -22.696 -27.784 1.00 58.50 78 ARG A O 1
ATOM 639 N N . ILE A 1 79 ? -13.070 -20.636 -28.544 1.00 68.88 79 ILE A N 1
ATOM 640 C CA . ILE A 1 79 ? -14.248 -20.537 -29.418 1.00 68.88 79 ILE A CA 1
ATOM 641 C C . ILE A 1 79 ? -14.202 -21.640 -30.491 1.00 68.88 79 ILE A C 1
ATOM 643 O O . ILE A 1 79 ? -15.194 -22.305 -30.744 1.00 68.88 79 ILE A O 1
ATOM 647 N N . ALA A 1 80 ? -13.036 -21.919 -3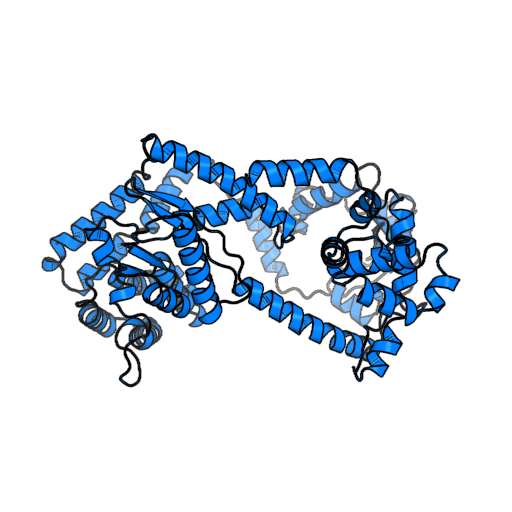1.071 1.00 71.94 80 ALA A N 1
ATOM 648 C CA . ALA A 1 80 ? -12.867 -23.010 -32.029 1.00 71.94 80 ALA A CA 1
ATOM 649 C C . ALA A 1 80 ? -13.206 -24.387 -31.439 1.00 71.94 80 ALA A C 1
ATOM 651 O O . ALA A 1 80 ? -13.890 -25.170 -32.094 1.00 71.94 80 ALA A O 1
ATOM 652 N N . SER A 1 81 ? -12.808 -24.640 -30.188 1.00 71.44 81 SER A N 1
ATOM 653 C CA . SER A 1 81 ? -13.170 -25.859 -29.457 1.00 71.44 81 SER A CA 1
ATOM 654 C C . SER A 1 81 ? -14.682 -25.979 -29.240 1.00 71.44 81 SER A C 1
ATOM 656 O O . SER A 1 81 ? -15.247 -27.034 -29.512 1.00 71.44 81 SER A O 1
ATOM 658 N N . LEU A 1 82 ? -15.348 -24.896 -28.817 1.00 73.19 82 LEU A N 1
ATOM 659 C CA . LEU A 1 82 ? -16.797 -24.870 -28.552 1.00 73.19 82 LEU A CA 1
ATOM 660 C C . LEU A 1 82 ? -17.641 -25.193 -29.795 1.00 73.19 82 LEU A C 1
ATOM 662 O O . LEU A 1 82 ? -18.677 -25.849 -29.700 1.00 73.19 82 LEU A O 1
ATOM 666 N N . PHE A 1 83 ? -17.179 -24.751 -30.965 1.00 78.69 83 PHE A N 1
ATOM 667 C CA . PHE A 1 83 ? -17.874 -24.938 -32.240 1.00 78.69 83 PHE A CA 1
ATOM 668 C C . PHE A 1 83 ? -17.351 -26.132 -33.057 1.00 78.69 83 PHE A C 1
ATOM 670 O O . PHE A 1 83 ? -17.823 -26.354 -34.170 1.00 78.69 83 PHE A O 1
ATOM 677 N N . ARG A 1 84 ? -16.362 -26.886 -32.545 1.00 77.81 84 ARG A N 1
ATOM 678 C CA . ARG A 1 84 ? -15.640 -27.955 -33.271 1.00 77.81 84 ARG A CA 1
ATOM 679 C C . ARG A 1 84 ? -15.161 -27.524 -34.665 1.00 77.81 84 ARG A C 1
ATOM 681 O O . ARG A 1 84 ? -15.256 -28.266 -35.639 1.00 77.81 84 ARG A O 1
ATOM 688 N N . LEU A 1 85 ? -14.629 -26.308 -34.760 1.00 77.25 85 LEU A N 1
ATOM 689 C CA . LEU A 1 85 ? -14.034 -25.769 -35.983 1.00 77.25 85 LEU A CA 1
ATOM 690 C C . LEU A 1 85 ? -12.540 -25.528 -35.795 1.00 77.25 85 LEU A C 1
ATOM 692 O O . LEU A 1 85 ? -12.029 -25.469 -34.680 1.00 77.25 85 LEU A O 1
ATOM 696 N N . SER A 1 86 ? -11.822 -25.318 -36.898 1.00 73.12 86 SER A N 1
ATOM 697 C CA . SER A 1 86 ? -10.440 -24.850 -36.805 1.00 73.12 86 SER A CA 1
ATOM 698 C C . SER A 1 86 ? -10.387 -23.411 -36.263 1.00 73.12 86 SER A C 1
ATOM 700 O O . SER A 1 86 ? -11.254 -22.578 -36.547 1.00 73.12 86 SER A O 1
ATOM 702 N N . THR A 1 87 ? -9.323 -23.074 -35.527 1.00 57.22 87 THR A N 1
ATOM 703 C CA . THR A 1 87 ? -9.090 -21.701 -35.028 1.00 57.22 87 THR A CA 1
ATOM 704 C C . THR A 1 87 ? -8.999 -20.679 -36.164 1.00 57.22 87 THR A C 1
ATOM 706 O O . THR A 1 87 ? -9.432 -19.535 -36.013 1.00 57.22 87 THR A O 1
ATOM 709 N N . TYR A 1 88 ? -8.490 -21.103 -37.323 1.00 63.50 88 TYR A N 1
ATOM 710 C CA . TYR A 1 88 ? -8.441 -20.286 -38.530 1.00 63.50 88 TYR A CA 1
ATOM 711 C C . TYR A 1 88 ? -9.848 -19.933 -39.029 1.00 63.50 88 TYR A C 1
ATOM 713 O O . TYR A 1 88 ? -10.137 -18.765 -39.281 1.00 63.50 88 TYR A O 1
ATOM 721 N N . THR A 1 89 ? -10.748 -20.916 -39.093 1.00 72.31 89 THR A N 1
ATOM 722 C CA . THR A 1 89 ? -12.139 -20.727 -39.529 1.00 72.31 89 THR A CA 1
ATOM 723 C C . THR A 1 89 ? -12.879 -19.726 -38.638 1.00 72.31 89 THR A C 1
ATOM 725 O O . THR A 1 89 ? -13.519 -18.811 -39.154 1.00 72.31 89 THR A O 1
ATOM 728 N N . VAL A 1 90 ? -12.732 -19.829 -37.313 1.00 72.75 90 VAL A N 1
ATOM 729 C CA . VAL A 1 90 ? -13.335 -18.876 -36.361 1.00 72.75 90 VAL A CA 1
ATOM 730 C C . VAL A 1 90 ? -12.800 -17.457 -36.569 1.00 72.75 90 VAL A C 1
ATOM 732 O O . VAL A 1 90 ? -13.572 -16.503 -36.624 1.00 72.75 90 VAL A O 1
ATOM 735 N N . CYS A 1 91 ? -11.484 -17.303 -36.741 1.00 70.69 91 CYS A N 1
ATOM 736 C CA . CYS A 1 91 ? -10.858 -16.003 -36.992 1.00 70.69 91 CYS A CA 1
ATOM 737 C C . CYS A 1 91 ? -11.414 -15.330 -38.262 1.00 70.69 91 CYS A C 1
ATOM 739 O O . CYS A 1 91 ? -11.689 -14.129 -38.254 1.00 70.69 91 CYS A O 1
ATOM 741 N N . GLN A 1 92 ? -11.632 -16.099 -39.334 1.00 74.44 92 GLN A N 1
ATOM 742 C CA . GLN A 1 92 ? -12.206 -15.582 -40.580 1.00 74.44 92 GLN A CA 1
ATOM 743 C C . GLN A 1 92 ? -13.662 -15.127 -40.408 1.00 74.44 92 GLN A C 1
ATOM 745 O O . GLN A 1 92 ? -14.015 -14.046 -40.876 1.00 74.44 92 GLN A O 1
ATOM 750 N N . TYR A 1 93 ? -14.493 -15.902 -39.703 1.00 77.50 93 TYR A N 1
ATOM 751 C CA . TYR A 1 93 ? -15.889 -15.529 -39.439 1.00 77.50 93 TYR A CA 1
ATOM 752 C C . TYR A 1 93 ? -16.011 -14.257 -38.586 1.00 77.50 93 TYR A C 1
ATOM 754 O O . TYR A 1 93 ? -16.786 -13.361 -38.924 1.00 77.50 93 TYR A O 1
ATOM 762 N N . VAL A 1 94 ? -15.200 -14.121 -37.532 1.00 74.75 94 VAL A N 1
ATOM 763 C CA . VAL A 1 94 ? -15.219 -12.936 -36.653 1.00 74.75 94 VAL A CA 1
ATOM 764 C C . VAL A 1 94 ? -14.761 -11.681 -37.406 1.00 74.75 94 VAL A C 1
ATOM 766 O O . VAL A 1 94 ? -15.429 -10.653 -37.337 1.00 74.75 94 VAL A O 1
ATOM 769 N N . LYS A 1 95 ? -13.670 -11.760 -38.182 1.00 70.25 95 LYS A N 1
ATOM 770 C CA . LYS A 1 95 ? -13.147 -10.612 -38.950 1.00 70.25 95 LYS A CA 1
ATOM 771 C C . LYS A 1 95 ? -14.122 -10.112 -40.013 1.00 70.25 95 LYS A C 1
ATOM 773 O O . LYS A 1 95 ? -14.296 -8.907 -40.161 1.00 70.25 95 LYS A O 1
ATOM 778 N N . LYS A 1 96 ? -14.780 -11.029 -40.729 1.00 69.00 96 LYS A N 1
ATOM 779 C CA . LYS A 1 96 ? -15.801 -10.680 -41.729 1.00 69.00 96 LYS A CA 1
ATOM 780 C C . LYS A 1 96 ? -17.008 -9.973 -41.105 1.00 69.00 96 LYS A C 1
ATOM 782 O O . LYS A 1 96 ? -17.589 -9.105 -41.743 1.00 69.00 96 LYS A O 1
ATOM 787 N N . THR A 1 97 ? -17.340 -10.302 -39.856 1.00 68.44 97 THR A N 1
ATOM 788 C CA . THR A 1 97 ? -18.476 -9.714 -39.126 1.00 68.44 97 THR A CA 1
ATOM 789 C C . THR A 1 97 ? -18.156 -8.325 -38.535 1.00 68.44 97 THR A C 1
ATOM 791 O O . THR A 1 97 ? -19.067 -7.524 -38.348 1.00 68.44 97 THR A O 1
ATOM 794 N N . GLN A 1 98 ? -16.874 -8.006 -38.297 1.00 61.94 98 GLN A N 1
ATOM 795 C CA . GLN A 1 98 ? -16.409 -6.779 -37.623 1.00 61.94 98 GLN A CA 1
ATOM 796 C C . GLN A 1 98 ? -16.337 -5.518 -38.514 1.00 61.94 98 GLN A C 1
ATOM 798 O O . GLN A 1 98 ? -16.462 -4.401 -38.019 1.00 61.94 98 GLN A O 1
ATOM 803 N N . ASN A 1 99 ? -16.108 -5.654 -39.823 1.00 55.09 99 ASN A N 1
ATOM 804 C CA . ASN A 1 99 ? -15.706 -4.526 -40.682 1.00 55.09 99 ASN A CA 1
ATOM 805 C C . ASN A 1 99 ? -16.808 -3.492 -41.023 1.00 55.09 99 ASN A C 1
ATOM 807 O O . ASN A 1 99 ? -16.513 -2.544 -41.743 1.00 55.09 99 ASN A O 1
ATOM 811 N N . ASN A 1 100 ? -18.035 -3.613 -40.499 1.00 55.44 100 ASN A N 1
ATOM 812 C CA . ASN A 1 100 ? -19.180 -2.768 -40.891 1.00 55.44 100 ASN A CA 1
ATOM 813 C C . ASN A 1 100 ? -19.803 -1.897 -39.770 1.00 55.44 100 ASN A C 1
ATOM 815 O O . ASN A 1 100 ? -20.851 -1.297 -39.990 1.00 55.44 100 ASN A O 1
ATOM 819 N N . ASP A 1 101 ? -19.188 -1.768 -38.586 1.00 54.03 101 ASP A N 1
ATOM 820 C CA . ASP A 1 101 ? -19.852 -1.137 -37.421 1.00 54.03 101 ASP A CA 1
ATOM 821 C C . ASP A 1 101 ? -19.670 0.408 -37.283 1.00 54.03 101 ASP A C 1
ATOM 823 O O . ASP A 1 101 ? -20.291 1.015 -36.413 1.00 54.03 101 ASP A O 1
ATOM 827 N N . ILE A 1 102 ? -18.890 1.097 -38.136 1.00 53.88 102 ILE A N 1
ATOM 828 C CA . ILE A 1 102 ? -18.672 2.567 -38.022 1.00 53.88 102 ILE A CA 1
ATOM 829 C C . ILE A 1 102 ? -19.934 3.370 -38.386 1.00 53.88 102 ILE A C 1
ATOM 831 O O . ILE A 1 102 ? -20.292 4.309 -37.679 1.00 53.88 102 ILE A O 1
ATOM 835 N N . GLY A 1 103 ? -20.637 2.978 -39.454 1.00 51.44 103 GLY A N 1
ATOM 836 C CA . GLY A 1 103 ? -21.824 3.699 -39.931 1.00 51.44 103 GLY A CA 1
ATOM 837 C C . GLY A 1 103 ? -22.993 3.667 -38.943 1.00 51.44 103 GLY A C 1
ATOM 838 O O . GLY A 1 103 ? -23.678 4.672 -38.765 1.00 51.44 103 GLY A O 1
ATOM 839 N N . LEU A 1 104 ? -23.173 2.546 -38.234 1.00 48.16 104 LEU A N 1
ATOM 840 C CA . LEU A 1 104 ? -24.217 2.395 -37.219 1.00 48.16 104 LEU A CA 1
ATOM 841 C C . LEU A 1 104 ? -23.979 3.334 -36.027 1.00 48.16 104 LEU A C 1
ATOM 843 O O . LEU A 1 104 ? -24.902 4.001 -35.572 1.00 48.16 104 LEU A O 1
ATOM 847 N N . LEU A 1 105 ? -22.736 3.444 -35.555 1.00 45.94 105 LEU A N 1
ATOM 848 C CA . LEU A 1 105 ? -22.398 4.280 -34.401 1.00 45.94 105 LEU A CA 1
ATOM 849 C C . LEU A 1 105 ? -22.551 5.777 -34.701 1.00 45.94 105 LEU A C 1
ATOM 851 O O . LEU A 1 105 ? -23.058 6.517 -33.861 1.00 45.94 105 LEU A O 1
ATOM 855 N N . THR A 1 106 ? -22.206 6.211 -35.915 1.00 52.53 106 THR A N 1
ATOM 856 C CA . THR A 1 106 ? -22.472 7.586 -36.362 1.00 52.53 106 THR A CA 1
ATOM 857 C C . THR A 1 106 ? -23.973 7.849 -36.527 1.00 52.53 106 THR A C 1
ATOM 859 O O . THR A 1 106 ? -24.446 8.910 -36.129 1.00 52.53 106 THR A O 1
ATOM 862 N N . SER A 1 107 ? -24.750 6.874 -37.024 1.00 45.28 107 SER A N 1
ATOM 863 C CA . SER A 1 107 ? -26.217 6.996 -37.141 1.00 45.28 107 SER A CA 1
ATOM 864 C C . SER A 1 107 ? -26.949 7.042 -35.793 1.00 45.28 107 SER A C 1
ATOM 866 O O . SER A 1 107 ? -28.041 7.591 -35.702 1.00 45.28 107 SER A O 1
ATOM 868 N N . LEU A 1 108 ? -26.323 6.519 -34.734 1.00 44.09 108 LEU A N 1
ATOM 869 C CA . LEU A 1 108 ? -26.801 6.591 -33.350 1.00 44.09 108 LEU A CA 1
ATOM 870 C C . LEU A 1 108 ? -26.343 7.874 -32.626 1.00 44.09 108 LEU A C 1
ATOM 872 O O . LEU A 1 108 ? -26.503 7.984 -31.413 1.00 44.09 108 LEU A O 1
ATOM 876 N N . GLY A 1 109 ? -25.774 8.843 -33.354 1.00 40.16 109 GLY A N 1
ATOM 877 C CA . GLY A 1 109 ? -25.413 10.165 -32.834 1.00 40.16 109 GLY A CA 1
ATOM 878 C C . GLY A 1 109 ? -24.049 10.249 -32.142 1.00 40.16 109 GLY A C 1
ATOM 879 O O . GLY A 1 109 ? -23.732 11.281 -31.552 1.00 40.16 109 GLY A O 1
ATOM 880 N N . PHE A 1 110 ? -23.216 9.205 -32.207 1.00 42.31 110 PHE A N 1
ATOM 881 C CA . PHE A 1 110 ? -21.882 9.227 -31.602 1.00 42.31 110 PHE A CA 1
ATOM 882 C C . PHE A 1 110 ? -20.830 9.819 -32.555 1.00 42.31 110 PHE A C 1
ATOM 884 O O . PHE A 1 110 ? -20.711 9.407 -33.711 1.00 42.31 110 PHE A O 1
ATOM 891 N N . SER A 1 111 ? -20.002 10.745 -32.051 1.00 45.06 111 SER A N 1
ATOM 892 C CA . SER A 1 111 ? -18.822 11.250 -32.773 1.00 45.06 111 SER A CA 1
ATOM 893 C C . SER A 1 111 ? -17.667 10.255 -32.645 1.00 45.06 111 SER A C 1
ATOM 895 O O . SER A 1 111 ? -17.011 10.171 -31.605 1.00 45.06 111 SER A O 1
ATOM 897 N N . VAL A 1 112 ? -17.436 9.458 -33.690 1.00 54.16 112 VAL A N 1
ATOM 898 C CA . VAL A 1 112 ? -16.447 8.369 -33.685 1.00 54.16 112 VAL A CA 1
ATOM 899 C C . VAL A 1 112 ? -15.144 8.828 -34.345 1.00 54.16 112 VAL A C 1
ATOM 901 O O . VAL A 1 112 ? -15.132 9.195 -35.517 1.00 54.16 112 VAL A O 1
ATOM 904 N N . HIS A 1 113 ? -14.028 8.753 -33.612 1.00 54.72 113 HIS A N 1
ATOM 905 C CA . HIS A 1 113 ? -12.685 9.070 -34.115 1.00 54.72 113 HIS A CA 1
ATOM 906 C C . HIS A 1 113 ? -11.746 7.867 -33.956 1.00 54.72 113 HIS A C 1
ATOM 908 O O . HIS A 1 113 ? -11.689 7.249 -32.893 1.00 54.72 113 HIS A O 1
ATOM 914 N N . LYS A 1 114 ? -10.981 7.538 -35.002 1.00 54.78 114 LYS A N 1
ATOM 915 C CA . LYS A 1 114 ? -9.980 6.457 -35.006 1.00 54.78 114 LYS A CA 1
ATOM 916 C C . LYS A 1 114 ? -8.567 7.061 -35.013 1.00 54.78 114 LYS A C 1
ATOM 918 O O . LYS A 1 114 ? -8.401 8.137 -35.584 1.00 54.78 114 LYS A O 1
ATOM 923 N N . PRO A 1 115 ? -7.546 6.404 -34.421 1.00 52.41 115 PRO A N 1
ATOM 924 C CA . PRO A 1 115 ? -6.164 6.819 -34.629 1.00 52.41 115 PRO A CA 1
ATOM 925 C C . PRO A 1 115 ? -5.819 6.796 -36.122 1.00 52.41 115 PRO A C 1
ATOM 927 O O . PRO A 1 115 ? -6.091 5.806 -36.807 1.00 52.41 115 PRO A O 1
ATOM 930 N N . GLU A 1 116 ? -5.218 7.883 -36.595 1.00 60.50 116 GLU A N 1
ATOM 931 C CA . GLU A 1 116 ? -4.694 8.016 -37.950 1.00 60.50 116 GLU A CA 1
ATOM 932 C C . GLU A 1 116 ? -3.604 6.967 -38.179 1.00 60.50 116 GLU A C 1
ATOM 934 O O . GLU A 1 116 ? -2.684 6.810 -37.366 1.00 60.50 116 GLU A O 1
ATOM 939 N N . THR A 1 117 ? -3.716 6.243 -39.286 1.00 47.62 117 THR A N 1
ATOM 940 C CA . THR A 1 117 ? -2.704 5.294 -39.753 1.00 47.62 117 THR A CA 1
ATOM 941 C C . THR A 1 117 ? -1.758 5.973 -40.732 1.00 47.62 117 THR A C 1
ATOM 943 O O . THR A 1 117 ? -2.149 6.915 -41.414 1.00 47.62 117 THR A O 1
ATOM 946 N N . LEU A 1 118 ? -0.514 5.494 -40.793 1.00 45.47 118 LEU A N 1
ATOM 947 C CA . LEU A 1 118 ? 0.439 5.923 -41.817 1.00 45.47 118 LEU A CA 1
ATOM 948 C C . LEU A 1 118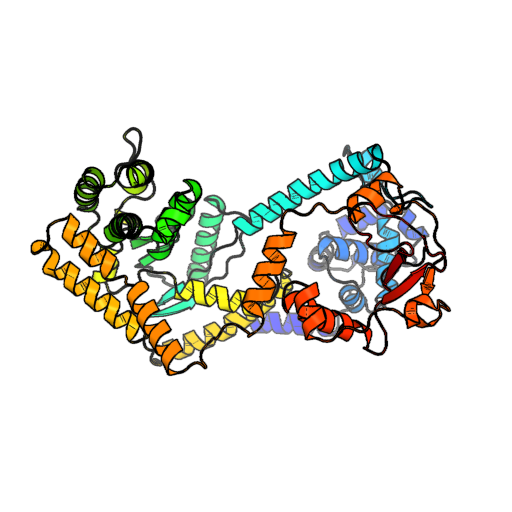 ? -0.133 5.619 -43.199 1.00 45.47 118 LEU A C 1
ATOM 950 O O . LEU A 1 118 ? -0.614 4.503 -43.431 1.00 45.47 118 LEU A O 1
ATOM 954 N N . ASP A 1 119 ? -0.057 6.598 -44.093 1.00 56.31 119 ASP A N 1
ATOM 955 C CA . ASP A 1 119 ? -0.353 6.362 -45.496 1.00 56.31 119 ASP A CA 1
ATOM 956 C C . ASP A 1 119 ? 0.750 5.490 -46.108 1.00 56.31 119 ASP A C 1
ATOM 958 O O . ASP A 1 119 ? 1.879 5.403 -45.612 1.00 56.31 119 ASP A O 1
ATOM 962 N N . VAL A 1 120 ? 0.400 4.762 -47.165 1.00 39.66 120 VAL A N 1
ATOM 963 C CA . VAL A 1 120 ? 1.315 3.811 -47.801 1.00 39.66 120 VAL A CA 1
ATOM 964 C C . VAL A 1 120 ? 2.539 4.564 -48.333 1.00 39.66 120 VAL A C 1
ATOM 966 O O . VAL A 1 120 ? 2.405 5.432 -49.188 1.00 39.66 120 VAL A O 1
ATOM 969 N N . GLY A 1 121 ? 3.725 4.212 -47.827 1.00 47.38 121 GLY A N 1
ATOM 970 C CA . GLY A 1 121 ? 5.006 4.824 -48.203 1.00 47.38 121 GLY A CA 1
ATOM 971 C C . GLY A 1 121 ? 5.578 5.814 -47.182 1.00 47.38 121 GLY A C 1
ATOM 972 O O . GLY A 1 121 ? 6.738 6.201 -47.307 1.00 47.38 121 GLY A O 1
ATOM 973 N N . GLU A 1 122 ? 4.829 6.188 -46.142 1.00 49.94 122 GLU A N 1
ATOM 974 C CA . GLU A 1 122 ? 5.331 7.062 -45.076 1.00 49.94 122 GLU A CA 1
ATOM 975 C C . GLU A 1 122 ? 5.952 6.265 -43.918 1.00 49.94 122 GLU A C 1
ATOM 977 O O . GLU A 1 122 ? 5.386 5.285 -43.433 1.00 49.94 122 GLU A O 1
ATOM 982 N N . THR A 1 123 ? 7.111 6.714 -43.423 1.00 47.53 123 THR A N 1
ATOM 983 C CA . THR A 1 123 ? 7.794 6.101 -42.266 1.00 47.53 123 THR A CA 1
ATOM 984 C C . THR A 1 123 ? 7.389 6.721 -40.924 1.00 47.53 123 THR A C 1
ATOM 986 O O . THR A 1 123 ? 7.620 6.110 -39.880 1.00 47.53 123 THR A O 1
ATOM 989 N N . GLN A 1 124 ? 6.759 7.906 -40.928 1.00 48.97 124 GLN A N 1
ATOM 990 C CA . GLN A 1 124 ? 6.201 8.564 -39.739 1.00 48.97 124 GLN A CA 1
ATOM 991 C C . GLN A 1 124 ? 4.994 9.456 -40.082 1.00 48.97 124 GLN A C 1
ATOM 993 O O . GLN A 1 124 ? 4.893 9.960 -41.195 1.00 48.97 124 GLN A O 1
ATOM 998 N N . LEU A 1 125 ? 4.109 9.704 -39.108 1.00 50.66 125 LEU A N 1
ATOM 999 C CA . LEU A 1 125 ? 2.942 10.575 -39.286 1.00 50.66 125 LEU A CA 1
ATOM 1000 C C . LEU A 1 125 ? 3.372 12.048 -39.304 1.00 50.66 125 LEU A C 1
ATOM 1002 O O . LEU A 1 125 ? 4.112 12.491 -38.424 1.00 50.66 125 LEU A O 1
ATOM 1006 N N . PHE A 1 126 ? 2.825 12.835 -40.230 1.00 56.59 126 PHE A N 1
ATOM 1007 C CA . PHE A 1 126 ? 2.959 14.295 -40.206 1.00 56.59 126 PHE A CA 1
ATOM 1008 C C . PHE A 1 126 ? 2.370 14.915 -38.931 1.00 56.59 126 PHE A C 1
ATOM 1010 O O . PHE A 1 126 ? 1.383 14.424 -38.381 1.00 56.59 126 PHE A O 1
ATOM 1017 N N . THR A 1 127 ? 2.937 16.041 -38.486 1.00 47.88 127 THR A N 1
ATOM 1018 C CA . THR A 1 127 ? 2.670 16.674 -37.181 1.00 47.88 127 THR A CA 1
ATOM 1019 C C . THR A 1 127 ? 1.179 16.848 -36.865 1.00 47.88 127 THR A C 1
ATOM 1021 O O . THR A 1 127 ? 0.754 16.517 -35.762 1.00 47.88 127 THR A O 1
ATOM 1024 N N . ILE A 1 128 ? 0.351 17.279 -37.825 1.00 57.69 128 ILE A N 1
ATOM 1025 C CA . ILE A 1 128 ? -1.102 17.456 -37.626 1.00 57.69 128 ILE A CA 1
ATOM 1026 C C . ILE A 1 128 ? -1.838 16.113 -37.448 1.00 57.69 128 ILE A C 1
ATOM 1028 O O . ILE A 1 128 ? -2.664 15.988 -36.542 1.00 57.69 128 ILE A O 1
ATOM 1032 N N . LYS A 1 129 ? -1.515 15.088 -38.251 1.00 54.91 129 LYS A N 1
ATOM 1033 C CA . LYS A 1 129 ? -2.089 13.730 -38.135 1.00 54.91 129 LYS A CA 1
ATOM 1034 C C . LYS A 1 129 ? -1.621 13.036 -36.856 1.00 54.91 129 LYS A C 1
ATOM 1036 O O . LYS A 1 129 ? -2.420 12.437 -36.142 1.00 54.91 129 LYS A O 1
ATOM 1041 N N . ALA A 1 130 ? -0.347 13.198 -36.506 1.00 52.09 130 ALA A N 1
ATOM 1042 C CA . ALA A 1 130 ? 0.209 12.728 -35.246 1.00 52.09 130 ALA A CA 1
ATOM 1043 C C . ALA A 1 130 ? -0.465 13.410 -34.043 1.00 52.09 130 ALA A C 1
ATOM 1045 O O . ALA A 1 130 ? -0.739 12.745 -33.049 1.00 52.09 130 ALA A O 1
ATOM 1046 N N . ASN A 1 131 ? -0.799 14.703 -34.134 1.00 53.22 131 ASN A N 1
ATOM 1047 C CA . ASN A 1 131 ? -1.509 15.431 -33.078 1.00 53.22 131 ASN A CA 1
ATOM 1048 C C . ASN A 1 131 ? -2.984 15.008 -32.950 1.00 53.22 131 ASN A C 1
ATOM 1050 O O . ASN A 1 131 ? -3.461 14.857 -31.827 1.00 53.22 131 ASN A O 1
ATOM 1054 N N . LYS A 1 132 ? -3.685 14.710 -34.055 1.00 53.69 132 LYS A N 1
ATOM 1055 C CA . LYS A 1 132 ? -5.029 14.092 -34.024 1.00 53.69 132 LYS A CA 1
ATOM 1056 C C . LYS A 1 132 ? -5.006 12.674 -33.442 1.00 53.69 132 LYS A C 1
ATOM 1058 O O . LYS A 1 132 ? -5.798 12.370 -32.552 1.00 53.69 132 LYS A O 1
ATOM 1063 N N . SER A 1 133 ? -4.047 11.839 -33.851 1.00 52.41 133 SER A N 1
ATOM 1064 C CA . SER A 1 133 ? -3.809 10.526 -33.233 1.00 52.41 133 SER A CA 1
ATOM 1065 C C . SER A 1 133 ? -3.489 10.655 -31.743 1.00 52.41 133 SER A C 1
ATOM 1067 O O . SER A 1 133 ? -4.015 9.891 -30.936 1.00 52.41 133 SER A O 1
ATOM 1069 N N . ARG A 1 134 ? -2.694 11.655 -31.339 1.00 51.47 134 ARG A N 1
ATOM 1070 C CA . ARG A 1 134 ? -2.422 11.955 -29.925 1.00 51.47 134 ARG A CA 1
ATOM 1071 C C . ARG A 1 134 ? -3.668 12.408 -29.176 1.00 51.47 134 ARG A C 1
ATOM 1073 O O . ARG A 1 134 ? -3.804 12.001 -28.039 1.00 51.47 134 ARG A O 1
ATOM 1080 N N . LEU A 1 135 ? -4.596 13.149 -29.782 1.00 47.88 135 LEU A N 1
ATOM 1081 C CA . LEU A 1 135 ? -5.895 13.498 -29.182 1.00 47.88 135 LEU A CA 1
ATOM 1082 C C . LEU A 1 135 ? -6.751 12.251 -28.890 1.00 47.88 135 LEU A C 1
ATOM 1084 O O . LEU A 1 135 ? -7.250 12.095 -27.778 1.00 47.88 135 LEU A O 1
ATOM 1088 N N . VAL A 1 136 ? -6.821 11.299 -29.828 1.00 49.03 136 VAL A N 1
ATOM 1089 C CA . VAL A 1 136 ? -7.494 9.997 -29.622 1.00 49.03 136 VAL A CA 1
ATOM 1090 C C . VAL A 1 136 ? -6.748 9.138 -28.583 1.00 49.03 136 VAL A C 1
ATOM 1092 O O . VAL A 1 136 ? -7.357 8.459 -27.756 1.00 49.03 136 VAL A O 1
ATOM 1095 N N . THR A 1 137 ? -5.414 9.212 -28.558 1.00 45.53 137 THR A N 1
ATOM 1096 C CA . THR A 1 137 ? -4.563 8.497 -27.585 1.00 45.53 137 THR A CA 1
ATOM 1097 C C . THR A 1 137 ? -4.528 9.188 -26.211 1.00 45.53 137 THR A C 1
ATOM 1099 O O . THR A 1 137 ? -4.267 8.542 -25.205 1.00 45.53 137 THR A O 1
ATOM 1102 N N . LEU A 1 138 ? -4.863 10.475 -26.116 1.00 42.16 138 LEU A N 1
ATOM 1103 C CA . LEU A 1 138 ? -5.039 11.211 -24.861 1.00 42.16 138 LEU A CA 1
ATOM 1104 C C . LEU A 1 138 ? -6.337 10.789 -24.162 1.00 42.16 138 LEU A C 1
ATOM 1106 O O . LEU A 1 138 ? -6.352 10.681 -22.940 1.00 42.16 138 LEU A O 1
ATOM 1110 N N . CYS A 1 139 ? -7.386 10.412 -24.903 1.00 41.16 139 CYS A N 1
ATOM 1111 C CA . CYS A 1 139 ? -8.535 9.695 -24.333 1.00 41.16 139 CYS A CA 1
ATOM 1112 C C . CYS A 1 139 ? -8.146 8.287 -23.843 1.00 41.16 139 CYS A C 1
ATOM 1114 O O . CYS A 1 139 ? -8.614 7.854 -22.790 1.00 41.16 139 CYS A O 1
ATOM 1116 N N . ARG A 1 140 ? -7.214 7.600 -24.525 1.00 38.78 140 ARG A N 1
ATOM 1117 C CA . ARG A 1 140 ? -6.563 6.394 -23.977 1.00 38.78 140 ARG A CA 1
ATOM 1118 C C . ARG A 1 140 ? -5.736 6.720 -22.734 1.00 38.78 140 ARG A C 1
ATOM 1120 O O . ARG A 1 140 ? -5.711 5.898 -21.834 1.00 38.78 140 ARG A O 1
ATOM 1127 N N . TRP A 1 141 ? -5.151 7.911 -22.624 1.00 35.28 141 TRP A N 1
ATOM 1128 C CA . TRP A 1 141 ? -4.506 8.390 -21.402 1.00 35.28 141 TRP A CA 1
ATOM 1129 C C . TRP A 1 141 ? -5.522 8.641 -20.290 1.00 35.28 141 TRP A C 1
ATOM 1131 O O . TRP A 1 141 ? -5.225 8.303 -19.164 1.00 35.28 141 TRP A O 1
ATOM 1141 N N . VAL A 1 142 ? -6.749 9.105 -20.560 1.00 35.91 142 VAL A N 1
ATOM 1142 C CA . VAL A 1 142 ? -7.828 9.124 -19.549 1.00 35.91 142 VAL A CA 1
ATOM 1143 C C . VAL A 1 142 ? -8.171 7.699 -19.098 1.00 35.91 142 VAL A C 1
ATOM 1145 O O . VAL A 1 142 ? -8.314 7.475 -17.904 1.00 35.91 142 VAL A O 1
ATOM 1148 N N . ILE A 1 143 ? -8.185 6.710 -19.999 1.00 36.72 143 ILE A N 1
ATOM 1149 C CA . ILE A 1 143 ? -8.385 5.287 -19.654 1.00 36.72 143 ILE A CA 1
ATOM 1150 C C . ILE A 1 143 ? -7.163 4.688 -18.933 1.00 36.72 143 ILE A C 1
ATOM 1152 O O . ILE A 1 143 ? -7.322 3.895 -18.014 1.00 36.72 143 ILE A O 1
ATOM 1156 N N . GLU A 1 144 ? -5.938 5.073 -19.285 1.00 37.03 144 GLU A N 1
ATOM 1157 C CA . GLU A 1 144 ? -4.688 4.637 -18.648 1.00 37.03 144 GLU A CA 1
ATOM 1158 C C . GLU A 1 144 ? -4.410 5.382 -17.336 1.00 37.03 144 GLU A C 1
ATOM 1160 O O . GLU A 1 144 ? -3.739 4.845 -16.464 1.00 37.03 144 GLU A O 1
ATOM 1165 N N . LEU A 1 145 ? -4.979 6.571 -17.150 1.00 35.16 145 LEU A N 1
ATOM 1166 C CA . LEU A 1 145 ? -4.970 7.370 -15.927 1.00 35.16 145 LEU A CA 1
ATOM 1167 C C . LEU A 1 145 ? -6.114 6.944 -15.000 1.00 35.16 145 LEU A C 1
ATOM 1169 O O . LEU A 1 145 ? -5.924 6.955 -13.788 1.00 35.16 145 LEU A O 1
ATOM 1173 N N . VAL A 1 146 ? -7.240 6.461 -15.543 1.00 34.38 146 VAL A N 1
ATOM 1174 C CA . VAL A 1 146 ? -8.244 5.662 -14.821 1.00 34.38 146 VAL A CA 1
ATOM 1175 C C . VAL A 1 146 ? -7.627 4.320 -14.415 1.00 34.38 146 VAL A C 1
ATOM 1177 O O . VAL A 1 146 ? -7.641 4.003 -13.235 1.00 34.38 146 VAL A O 1
ATOM 1180 N N . ASN A 1 147 ? -6.937 3.596 -15.304 1.00 34.69 147 ASN A N 1
ATOM 1181 C CA . ASN A 1 147 ? -6.206 2.360 -14.968 1.00 34.69 147 ASN A CA 1
ATOM 1182 C C . ASN A 1 147 ? -4.983 2.603 -14.053 1.00 34.69 147 ASN A C 1
ATOM 1184 O O . ASN A 1 147 ? -4.572 1.735 -13.284 1.00 34.69 147 ASN A O 1
ATOM 1188 N N . GLY A 1 148 ? -4.395 3.797 -14.094 1.00 31.06 148 GLY A N 1
ATOM 1189 C CA . GLY A 1 148 ? -3.361 4.267 -13.175 1.00 31.06 148 GLY A CA 1
ATOM 1190 C C . GLY A 1 148 ? -3.926 4.674 -11.811 1.00 31.06 148 GLY A C 1
ATOM 1191 O O . GLY A 1 148 ? -3.223 4.561 -10.807 1.00 31.06 148 GLY A O 1
ATOM 1192 N N . ARG A 1 149 ? -5.198 5.098 -11.747 1.00 34.88 149 ARG A N 1
ATOM 1193 C CA . ARG A 1 149 ? -5.980 5.223 -10.504 1.00 34.88 149 ARG A CA 1
ATOM 1194 C C . ARG A 1 149 ? -6.344 3.843 -9.956 1.00 34.88 149 ARG A C 1
ATOM 1196 O O . ARG A 1 149 ? -5.986 3.588 -8.817 1.00 34.88 149 ARG A O 1
ATOM 1203 N N . PHE A 1 150 ? -6.804 2.903 -10.789 1.00 32.88 150 PHE A N 1
ATOM 1204 C CA . PHE A 1 150 ? -6.971 1.488 -10.422 1.00 32.88 150 PHE A CA 1
ATOM 1205 C C . PHE A 1 150 ? -5.702 0.918 -9.764 1.00 32.88 150 PHE A C 1
ATOM 1207 O O . PHE A 1 150 ? -5.766 0.383 -8.667 1.00 32.88 150 PHE A O 1
ATOM 1214 N N . LYS A 1 151 ? -4.508 1.129 -10.341 1.00 35.19 151 LYS A N 1
ATOM 1215 C CA . LYS A 1 151 ? -3.220 0.717 -9.732 1.00 35.19 151 LYS A CA 1
ATOM 1216 C C . LYS A 1 151 ? -2.910 1.365 -8.371 1.00 35.19 151 LYS A C 1
ATOM 1218 O O . LYS A 1 151 ? -2.159 0.789 -7.588 1.00 35.19 151 LYS A O 1
ATOM 1223 N N . ARG A 1 152 ? -3.445 2.556 -8.090 1.00 35.97 152 ARG A N 1
ATOM 1224 C CA . ARG A 1 152 ? -3.359 3.243 -6.785 1.00 35.97 152 ARG A CA 1
ATOM 1225 C C . ARG A 1 152 ? -4.379 2.677 -5.786 1.00 35.97 152 ARG A C 1
ATOM 1227 O O . ARG A 1 152 ? -4.126 2.650 -4.579 1.00 35.97 152 ARG A O 1
ATOM 1234 N N . ASP A 1 153 ? -5.490 2.170 -6.310 1.00 36.69 153 ASP A N 1
ATOM 1235 C CA . ASP A 1 153 ? -6.697 1.775 -5.590 1.00 36.69 153 ASP A CA 1
ATOM 1236 C C . ASP A 1 153 ? -6.776 0.266 -5.272 1.00 36.69 153 ASP A C 1
ATOM 1238 O O . ASP A 1 153 ? -7.692 -0.174 -4.592 1.00 36.69 153 ASP A O 1
ATOM 1242 N N . PHE A 1 154 ? -5.755 -0.529 -5.610 1.00 35.75 154 PHE A N 1
ATOM 1243 C CA . PHE A 1 154 ? -5.653 -1.937 -5.197 1.00 35.75 154 PHE A CA 1
ATOM 1244 C C . PHE A 1 154 ? -4.708 -2.131 -4.007 1.00 35.75 154 PHE A C 1
ATOM 1246 O O . PHE A 1 154 ? -3.496 -2.248 -4.184 1.00 35.75 154 PHE A O 1
ATOM 1253 N N . LYS A 1 155 ? -5.265 -2.182 -2.791 1.00 37.31 155 LYS A N 1
ATOM 1254 C CA . LYS A 1 155 ? -4.643 -2.793 -1.600 1.00 37.31 155 LYS A CA 1
ATOM 1255 C C . LYS A 1 155 ? -5.742 -3.265 -0.646 1.00 37.31 155 LYS A C 1
ATOM 1257 O O . LYS A 1 155 ? -6.523 -2.437 -0.191 1.00 37.31 155 LYS A O 1
ATOM 1262 N N . GLY A 1 156 ? -5.771 -4.559 -0.332 1.00 33.59 156 GLY A N 1
ATOM 1263 C CA . GLY A 1 156 ? -6.617 -5.103 0.728 1.00 33.59 156 GLY A CA 1
ATOM 1264 C C . GLY A 1 156 ? -6.781 -6.621 0.656 1.00 33.59 156 GLY A C 1
ATOM 1265 O O . GLY A 1 156 ? -7.327 -7.155 -0.301 1.00 33.59 156 GLY A O 1
ATOM 1266 N N . SER A 1 157 ? -6.337 -7.321 1.694 1.00 36.94 157 SER A N 1
ATOM 1267 C CA . SER A 1 157 ? -6.805 -8.665 2.043 1.00 36.94 157 SER A CA 1
ATOM 1268 C C . SER A 1 157 ? -6.978 -8.672 3.561 1.00 36.94 157 SER A C 1
ATOM 1270 O O . SER A 1 157 ? -5.988 -8.442 4.263 1.00 36.94 157 SER A O 1
ATOM 1272 N N . PRO A 1 158 ? -8.196 -8.839 4.104 1.00 39.16 158 PRO A N 1
ATOM 1273 C CA . PRO A 1 158 ? -8.362 -8.991 5.541 1.00 39.16 158 PRO A CA 1
ATOM 1274 C C . PRO A 1 158 ? -7.709 -10.309 5.976 1.00 39.16 158 PRO A C 1
ATOM 1276 O O . PRO A 1 158 ? -8.098 -11.395 5.541 1.00 39.16 158 PRO A O 1
ATOM 1279 N N . LEU A 1 159 ? -6.682 -10.208 6.822 1.00 42.16 159 LEU A N 1
ATOM 1280 C CA . LEU A 1 159 ? -6.131 -11.358 7.534 1.00 42.16 159 LEU A CA 1
ATOM 1281 C C . LEU A 1 159 ? -6.728 -11.393 8.939 1.00 42.16 159 LEU A C 1
ATOM 1283 O O . LEU A 1 159 ? -6.717 -10.371 9.628 1.00 42.16 159 LEU A O 1
ATOM 1287 N N . ILE A 1 160 ? -7.191 -12.561 9.384 1.00 48.31 160 ILE A N 1
ATOM 1288 C CA . ILE A 1 160 ? -7.658 -12.745 10.763 1.00 48.31 160 ILE A CA 1
ATOM 1289 C C . ILE A 1 160 ? -6.532 -13.346 11.603 1.00 48.31 160 ILE A C 1
ATOM 1291 O O . ILE A 1 160 ? -5.834 -14.271 11.183 1.00 48.31 160 ILE A O 1
ATOM 1295 N N . LEU A 1 161 ? -6.344 -12.775 12.792 1.00 42.34 161 LEU A N 1
ATOM 1296 C CA . LEU A 1 161 ? -5.550 -13.357 13.867 1.00 42.34 161 LEU A CA 1
ATOM 1297 C C . LEU A 1 161 ? -6.482 -14.202 14.724 1.00 42.34 161 LEU A C 1
ATOM 1299 O O . LEU A 1 161 ? -7.413 -13.668 15.322 1.00 42.34 161 LEU A O 1
ATOM 1303 N N . ASN A 1 162 ? -6.235 -15.505 14.772 1.00 47.69 162 ASN A N 1
ATOM 1304 C CA . ASN A 1 162 ? -6.997 -16.404 15.632 1.00 47.69 162 ASN A CA 1
ATOM 1305 C C . ASN A 1 162 ? -6.416 -16.466 17.056 1.00 47.69 162 ASN A C 1
ATOM 1307 O O . ASN A 1 162 ? -5.350 -15.911 17.339 1.00 47.69 162 ASN A O 1
ATOM 1311 N N . GLU A 1 163 ? -7.102 -17.180 17.949 1.00 47.38 163 GLU A N 1
ATOM 1312 C CA . GLU A 1 163 ? -6.684 -17.381 19.346 1.00 47.38 163 GLU A CA 1
ATOM 1313 C C . GLU A 1 163 ? -5.289 -18.030 19.459 1.00 47.38 163 GLU A C 1
ATOM 1315 O O . GLU A 1 163 ? -4.508 -17.689 20.347 1.00 47.38 163 GLU A O 1
ATOM 1320 N N . ASN A 1 164 ? -4.908 -18.837 18.461 1.00 48.91 164 ASN A N 1
ATOM 1321 C CA . ASN A 1 164 ? -3.582 -19.449 18.315 1.00 48.91 164 ASN A CA 1
ATOM 1322 C C . ASN A 1 164 ? -2.520 -18.502 17.709 1.00 48.91 164 ASN A C 1
ATOM 1324 O O . ASN A 1 164 ? -1.441 -18.951 17.317 1.00 48.91 164 ASN A O 1
ATOM 1328 N N . ARG A 1 165 ? -2.807 -17.192 17.601 1.00 60.97 165 ARG A N 1
ATOM 1329 C CA . ARG A 1 165 ? -1.933 -16.130 17.050 1.00 60.97 165 ARG A CA 1
ATOM 1330 C C . ARG A 1 165 ? -1.427 -16.384 15.627 1.00 60.97 165 ARG A C 1
ATOM 1332 O O . ARG A 1 165 ? -0.428 -15.798 15.204 1.00 60.97 165 ARG A O 1
ATOM 1339 N N . SER A 1 166 ? -2.120 -17.228 14.877 1.00 63.09 166 SER A N 1
ATOM 1340 C CA . SER A 1 166 ? -1.821 -17.505 13.477 1.00 63.09 166 SER A CA 1
ATOM 1341 C C . SER A 1 166 ? -2.551 -16.508 12.586 1.00 63.09 166 SER A C 1
ATOM 1343 O O . SER A 1 166 ? -3.678 -16.111 12.873 1.00 63.09 166 SER A O 1
ATOM 1345 N N . THR A 1 167 ? -1.885 -16.067 11.520 1.00 67.88 167 THR A N 1
ATOM 1346 C CA . THR A 1 167 ? -2.428 -15.105 10.557 1.00 67.88 167 THR A CA 1
ATOM 1347 C C . THR A 1 167 ? -2.741 -15.823 9.248 1.00 67.88 167 THR A C 1
ATOM 1349 O O . THR A 1 167 ? -1.829 -16.375 8.630 1.00 67.88 167 THR A O 1
ATOM 1352 N N . VAL A 1 168 ? -4.003 -15.793 8.814 1.00 68.06 168 VAL A N 1
ATOM 1353 C CA . VAL A 1 168 ? -4.463 -16.435 7.569 1.00 68.06 168 VAL A CA 1
ATOM 1354 C C . VAL A 1 168 ? -5.331 -15.481 6.734 1.00 68.06 168 VAL A C 1
ATOM 1356 O O . VAL A 1 168 ? -6.101 -14.712 7.317 1.00 68.06 168 VAL A O 1
ATOM 1359 N N . PRO A 1 169 ? -5.203 -15.480 5.392 1.00 69.19 169 PRO A N 1
ATOM 1360 C CA . PRO A 1 169 ? -6.091 -14.716 4.517 1.00 69.19 169 PRO A CA 1
ATOM 1361 C C . PRO A 1 169 ? -7.435 -15.415 4.394 1.00 69.19 169 PRO A C 1
ATOM 1363 O O . PRO A 1 169 ? -7.488 -16.553 3.953 1.00 69.19 169 PRO A O 1
ATOM 1366 N N . LEU A 1 170 ? -8.515 -14.742 4.782 1.00 67.62 170 LEU A N 1
ATOM 1367 C CA . LEU A 1 170 ? -9.851 -15.345 4.719 1.00 67.62 170 LEU A CA 1
ATOM 1368 C C . LEU A 1 170 ? -10.665 -14.881 3.519 1.00 67.62 170 LEU A C 1
ATOM 1370 O O . LEU A 1 170 ? -11.474 -15.640 3.002 1.00 67.62 170 LEU A O 1
ATOM 1374 N N . VAL A 1 171 ? -10.460 -13.640 3.077 1.00 68.38 171 VAL A N 1
ATOM 1375 C CA . VAL A 1 171 ? -11.232 -13.059 1.978 1.00 68.38 171 VAL A CA 1
ATOM 1376 C C . VAL A 1 171 ? -10.286 -12.363 1.010 1.00 68.38 171 VAL A C 1
ATOM 1378 O O . VAL A 1 171 ? -9.404 -11.603 1.417 1.00 68.38 171 VAL A O 1
ATOM 1381 N N . PHE A 1 172 ? -10.497 -12.599 -0.282 1.00 69.62 172 PHE A N 1
ATOM 1382 C CA . PHE A 1 172 ? -9.852 -11.860 -1.361 1.00 69.62 172 PHE A CA 1
ATOM 1383 C C . PHE A 1 172 ? -10.880 -10.948 -2.008 1.00 69.62 172 PHE A C 1
ATOM 1385 O O . PHE A 1 172 ? -11.927 -11.406 -2.457 1.00 69.62 172 PHE A O 1
ATOM 1392 N N . VAL A 1 173 ? -10.578 -9.654 -2.065 1.00 66.12 173 VAL A N 1
ATOM 1393 C CA . VAL A 1 173 ? -11.503 -8.664 -2.610 1.00 66.12 173 VAL A CA 1
ATOM 1394 C C . VAL A 1 173 ? -10.833 -7.921 -3.752 1.00 66.12 173 VAL A C 1
ATOM 1396 O O . VAL A 1 173 ? -9.828 -7.236 -3.565 1.00 66.12 173 VAL A O 1
ATOM 1399 N N . LEU A 1 174 ? -11.414 -8.045 -4.945 1.00 66.81 174 LEU A N 1
ATOM 1400 C CA . LEU A 1 174 ? -11.041 -7.258 -6.114 1.00 66.81 174 LEU A CA 1
ATOM 1401 C C . LEU A 1 174 ? -12.058 -6.129 -6.271 1.00 66.81 174 LEU A C 1
ATOM 1403 O O . LEU A 1 174 ? -13.178 -6.350 -6.726 1.00 66.81 174 LEU A O 1
ATOM 1407 N N . CYS A 1 175 ? -11.676 -4.919 -5.874 1.00 59.75 175 CYS A N 1
ATOM 1408 C CA . CYS A 1 175 ? -12.529 -3.739 -5.954 1.00 59.75 175 CYS A CA 1
ATOM 1409 C C . CYS A 1 175 ? -12.042 -2.761 -7.024 1.00 59.75 175 CYS A C 1
ATOM 1411 O O . CYS A 1 175 ? -10.848 -2.612 -7.262 1.00 59.75 175 CYS A O 1
ATOM 1413 N N . THR A 1 176 ? -12.977 -2.075 -7.678 1.00 61.09 176 THR A N 1
ATOM 1414 C CA . THR A 1 176 ? -12.644 -1.074 -8.699 1.00 61.09 176 THR A CA 1
ATOM 1415 C C . THR A 1 176 ? -12.386 0.312 -8.121 1.00 61.09 176 THR A C 1
ATOM 1417 O O . THR A 1 176 ? -11.771 1.138 -8.786 1.00 61.09 176 THR A O 1
ATOM 1420 N N . ASN A 1 177 ? -12.856 0.559 -6.896 1.00 72.25 177 ASN A N 1
ATOM 1421 C CA . ASN A 1 177 ? -12.777 1.843 -6.214 1.00 72.25 177 ASN A CA 1
ATOM 1422 C C . ASN A 1 177 ? -12.398 1.652 -4.738 1.00 72.25 177 ASN A C 1
ATOM 1424 O O . ASN A 1 177 ? -12.616 0.589 -4.151 1.00 72.25 177 ASN A O 1
ATOM 1428 N N . LYS A 1 178 ? -11.887 2.728 -4.136 1.00 72.69 178 LYS A N 1
ATOM 1429 C CA . LYS A 1 178 ? -11.608 2.866 -2.700 1.00 72.69 178 LYS A CA 1
ATOM 1430 C C . LYS A 1 178 ? -12.505 3.930 -2.072 1.00 72.69 178 LYS A C 1
ATOM 1432 O O . LYS A 1 178 ? -12.055 4.969 -1.592 1.00 72.69 178 LYS A O 1
ATOM 1437 N N . ASP A 1 179 ? -13.810 3.709 -2.152 1.00 82.81 179 ASP A N 1
ATOM 1438 C CA . ASP A 1 179 ? -14.813 4.628 -1.620 1.00 82.81 179 ASP A CA 1
ATOM 1439 C C . ASP A 1 179 ? -15.737 3.941 -0.613 1.00 82.81 179 ASP A C 1
ATOM 1441 O O . ASP A 1 179 ? -15.735 2.720 -0.444 1.00 82.81 179 ASP A O 1
ATOM 1445 N N . LYS A 1 180 ? -16.520 4.761 0.093 1.00 84.06 180 LYS A N 1
ATOM 1446 C CA . LYS A 1 180 ? -17.398 4.307 1.174 1.00 84.06 180 LYS A CA 1
ATOM 1447 C C . LYS A 1 180 ? -18.416 3.280 0.679 1.00 84.06 180 LYS A C 1
ATOM 1449 O O . LYS A 1 180 ? -18.646 2.281 1.347 1.00 84.06 180 LYS A O 1
ATOM 1454 N N . THR A 1 181 ? -18.995 3.516 -0.497 1.00 85.12 181 THR A N 1
ATOM 1455 C CA . THR A 1 181 ? -19.980 2.624 -1.117 1.00 85.12 181 THR A CA 1
ATOM 1456 C C . THR A 1 181 ? -19.381 1.250 -1.388 1.00 85.12 181 THR A C 1
ATOM 1458 O O . THR A 1 181 ? -19.993 0.232 -1.079 1.00 85.12 181 THR A O 1
ATOM 1461 N N . THR A 1 182 ? -18.162 1.218 -1.924 1.00 78.88 182 THR A N 1
ATOM 1462 C CA . THR A 1 182 ? -17.453 -0.019 -2.244 1.00 78.88 182 THR A CA 1
ATOM 1463 C C . THR A 1 182 ? -17.079 -0.774 -0.976 1.00 78.88 182 THR A C 1
ATOM 1465 O O . THR A 1 182 ? -17.345 -1.968 -0.892 1.00 78.88 182 THR A O 1
ATOM 1468 N N . TYR A 1 183 ? -16.528 -0.095 0.034 1.00 79.69 183 TYR A N 1
ATOM 1469 C CA . TYR A 1 183 ? -16.189 -0.730 1.309 1.00 79.69 183 TYR A CA 1
ATOM 1470 C C . TYR A 1 183 ? -17.411 -1.271 2.050 1.00 79.69 183 TYR A C 1
ATOM 1472 O O . TYR A 1 183 ? -17.356 -2.402 2.518 1.00 79.69 183 TYR A O 1
ATOM 1480 N N . ASN A 1 184 ? -18.513 -0.519 2.113 1.00 81.25 184 ASN A N 1
ATOM 1481 C CA . ASN A 1 184 ? -19.755 -1.018 2.706 1.00 81.25 184 ASN A CA 1
ATOM 1482 C C . ASN A 1 184 ? -20.257 -2.258 1.969 1.00 81.25 184 ASN A C 1
ATOM 1484 O O . ASN A 1 184 ? -20.461 -3.277 2.607 1.00 81.25 184 ASN A O 1
ATOM 1488 N N . LYS A 1 185 ? -20.296 -2.234 0.632 1.00 77.62 185 LYS A N 1
ATOM 1489 C CA . LYS A 1 185 ? -20.704 -3.405 -0.152 1.00 77.62 185 LYS A CA 1
ATOM 1490 C C . LYS A 1 185 ? -19.816 -4.631 0.089 1.00 77.62 185 LYS A C 1
ATOM 1492 O O . LYS A 1 185 ? -20.300 -5.754 0.049 1.00 77.62 185 LYS A O 1
ATOM 1497 N N . ILE A 1 186 ? -18.518 -4.433 0.324 1.00 76.00 186 ILE A N 1
ATOM 1498 C CA . ILE A 1 186 ? -17.606 -5.524 0.691 1.00 76.00 186 ILE A CA 1
ATOM 1499 C C . ILE A 1 186 ? -18.001 -6.117 2.045 1.00 76.00 186 ILE A C 1
ATOM 1501 O O . ILE A 1 186 ? -18.071 -7.335 2.163 1.00 76.00 186 ILE A O 1
ATOM 1505 N N . PHE A 1 187 ? -18.259 -5.279 3.052 1.00 77.62 187 PHE A N 1
ATOM 1506 C CA . PHE A 1 187 ? -18.714 -5.754 4.358 1.00 77.62 187 PHE A CA 1
ATOM 1507 C C . PHE A 1 187 ? -20.096 -6.413 4.289 1.00 77.62 187 PHE A C 1
ATOM 1509 O O . PHE A 1 187 ? -20.273 -7.451 4.913 1.00 77.62 187 PHE A O 1
ATOM 1516 N N . ASP A 1 188 ? -21.019 -5.883 3.485 1.00 75.75 188 ASP A N 1
ATOM 1517 C CA . ASP A 1 188 ? -22.338 -6.479 3.254 1.00 75.75 188 ASP A CA 1
ATOM 1518 C C . ASP A 1 188 ? -22.205 -7.896 2.683 1.00 75.75 188 ASP A C 1
ATOM 1520 O O . ASP A 1 188 ? -22.763 -8.826 3.247 1.00 75.75 188 ASP A O 1
ATOM 1524 N N . LEU A 1 189 ? -21.389 -8.086 1.636 1.00 71.06 189 LEU A N 1
ATOM 1525 C CA . LEU A 1 189 ? -21.142 -9.406 1.034 1.00 71.06 189 LEU A CA 1
ATOM 1526 C C . LEU A 1 189 ? -20.479 -10.387 2.010 1.00 71.06 189 LEU A C 1
ATOM 1528 O O . LEU A 1 189 ? -20.750 -11.584 1.979 1.00 71.06 189 LEU A O 1
ATOM 1532 N N . ILE A 1 190 ? -19.580 -9.888 2.859 1.00 70.44 190 ILE A N 1
ATOM 1533 C CA . ILE A 1 190 ? -18.930 -10.694 3.896 1.00 70.44 190 ILE A CA 1
ATOM 1534 C C . ILE A 1 190 ? -19.961 -11.132 4.947 1.00 70.44 190 ILE A C 1
ATOM 1536 O O . ILE A 1 190 ? -19.994 -12.302 5.320 1.00 70.44 190 ILE A O 1
ATOM 1540 N N . ASN A 1 191 ? -20.811 -10.211 5.400 1.00 69.69 191 ASN A N 1
ATOM 1541 C CA . ASN A 1 191 ? -21.852 -10.482 6.387 1.00 69.69 191 ASN A CA 1
ATOM 1542 C C . ASN A 1 191 ? -22.948 -11.403 5.827 1.00 69.69 191 ASN A C 1
ATOM 1544 O O . ASN A 1 191 ? -23.383 -12.308 6.532 1.00 69.69 191 ASN A O 1
ATOM 1548 N N . GLU A 1 192 ? -23.348 -11.217 4.567 1.00 68.81 192 GLU A N 1
ATOM 1549 C CA . GLU A 1 192 ? -24.268 -12.095 3.833 1.00 68.81 192 GLU A CA 1
ATOM 1550 C C . GLU A 1 192 ? -23.704 -13.516 3.768 1.00 68.81 192 GLU A C 1
ATOM 1552 O O . GLU A 1 192 ? -24.361 -14.452 4.209 1.00 68.81 192 GLU A O 1
ATOM 1557 N N . TYR A 1 193 ? -22.435 -13.672 3.370 1.00 66.81 193 TYR A N 1
ATOM 1558 C CA . TYR A 1 193 ? -21.776 -14.980 3.361 1.00 66.81 193 TYR A CA 1
ATOM 1559 C C . TYR A 1 193 ? -21.757 -15.636 4.748 1.00 66.81 193 TYR A C 1
ATOM 1561 O O . TYR A 1 193 ? -21.971 -16.841 4.866 1.00 66.81 193 TYR A O 1
ATOM 1569 N N . PHE A 1 194 ? -21.493 -14.871 5.810 1.00 64.94 194 PHE A N 1
ATOM 1570 C CA . PHE A 1 194 ? -21.531 -15.411 7.169 1.00 64.94 194 PHE A CA 1
ATOM 1571 C C . PHE A 1 194 ? -22.938 -15.819 7.595 1.00 64.94 194 PHE A C 1
ATOM 1573 O O . PHE A 1 194 ? -23.086 -16.870 8.212 1.00 64.94 194 PHE A O 1
ATOM 1580 N N . CYS A 1 195 ? -23.953 -15.037 7.233 1.00 62.91 195 CYS A N 1
ATOM 1581 C CA . CYS A 1 195 ? -25.346 -15.350 7.520 1.00 62.91 195 CYS A CA 1
ATOM 1582 C C . CYS A 1 195 ? -25.799 -16.617 6.782 1.00 62.91 195 CYS A C 1
ATOM 1584 O O . CYS A 1 195 ? -26.316 -17.528 7.419 1.00 62.91 195 CYS A O 1
ATOM 1586 N N . ASP A 1 196 ? -25.516 -16.718 5.482 1.00 55.16 196 ASP A N 1
ATOM 1587 C CA . ASP A 1 196 ? -25.896 -17.855 4.634 1.00 55.16 196 ASP A CA 1
ATOM 1588 C C . ASP A 1 196 ? -25.252 -19.181 5.062 1.00 55.16 196 ASP A C 1
ATOM 1590 O O . ASP A 1 196 ? -25.746 -20.256 4.724 1.00 55.16 196 ASP A O 1
ATOM 1594 N N . ASN A 1 197 ? -24.128 -19.114 5.779 1.00 51.94 197 ASN A N 1
ATOM 1595 C CA . ASN A 1 197 ? -23.369 -20.280 6.228 1.00 51.94 197 ASN A CA 1
ATOM 1596 C C . ASN A 1 197 ? -23.430 -20.491 7.752 1.00 51.94 197 ASN A C 1
ATOM 1598 O O . ASN A 1 197 ? -22.630 -21.265 8.280 1.00 51.94 197 ASN A O 1
ATOM 1602 N N . ASP A 1 198 ? -24.329 -19.799 8.463 1.00 55.25 198 ASP A N 1
ATOM 1603 C CA . ASP A 1 198 ? -24.484 -19.871 9.925 1.00 55.25 198 ASP A CA 1
ATOM 1604 C C . ASP A 1 198 ? -23.169 -19.629 10.706 1.00 55.25 198 ASP A C 1
ATOM 1606 O O . ASP A 1 198 ? -22.914 -20.198 11.773 1.00 55.25 198 ASP A O 1
ATOM 1610 N N . ILE A 1 199 ? -22.294 -18.767 10.177 1.00 62.22 199 ILE A N 1
ATOM 1611 C CA . ILE A 1 199 ? -20.990 -18.456 10.765 1.00 62.22 199 ILE A CA 1
ATOM 1612 C C . ILE A 1 199 ? -21.128 -17.257 11.704 1.00 62.22 199 ILE A C 1
ATOM 1614 O O . ILE A 1 199 ? -21.285 -16.115 11.276 1.00 62.22 199 ILE A O 1
ATOM 1618 N N . VAL A 1 200 ? -20.966 -17.489 13.006 1.00 61.81 200 VAL A N 1
ATOM 1619 C CA . VAL A 1 200 ? -20.912 -16.404 13.995 1.00 61.81 200 VAL A CA 1
ATOM 1620 C C . VAL A 1 200 ? -19.493 -15.852 14.080 1.00 61.81 200 VAL A C 1
ATOM 1622 O O . VAL A 1 200 ? -18.583 -16.509 14.589 1.00 61.81 200 VAL A O 1
ATOM 1625 N N . ILE A 1 201 ? -19.297 -14.617 13.616 1.00 64.75 201 ILE A N 1
ATOM 1626 C CA . ILE A 1 201 ? -18.007 -13.929 13.722 1.00 64.75 201 ILE A CA 1
ATOM 1627 C C . ILE A 1 201 ? -18.028 -12.926 14.871 1.00 64.75 201 ILE A C 1
ATOM 1629 O O . ILE A 1 201 ? -18.852 -12.021 14.918 1.00 64.75 201 ILE A O 1
ATOM 1633 N N . ASN A 1 202 ? -17.042 -13.041 15.763 1.00 69.56 202 ASN A N 1
ATOM 1634 C CA . ASN A 1 202 ? -16.791 -12.072 16.826 1.00 69.56 202 ASN A CA 1
ATOM 1635 C C . ASN A 1 202 ? -15.437 -11.378 16.609 1.00 69.56 202 ASN A C 1
ATOM 1637 O O . ASN A 1 202 ? -14.397 -11.829 17.102 1.00 69.56 202 ASN A O 1
ATOM 1641 N N . VAL A 1 203 ? -15.435 -10.280 15.844 1.00 73.81 203 VAL A N 1
ATOM 1642 C CA . VAL A 1 203 ? -14.214 -9.500 15.598 1.00 73.81 203 VAL A CA 1
ATOM 1643 C C . VAL A 1 203 ? -13.956 -8.534 16.755 1.00 73.81 203 VAL A C 1
ATOM 1645 O O . VAL A 1 203 ? -14.435 -7.407 16.770 1.00 73.81 203 VAL A O 1
ATOM 1648 N N . LYS A 1 204 ? -13.107 -8.937 17.703 1.00 79.75 204 LYS A N 1
ATOM 1649 C CA . LYS A 1 204 ? -12.716 -8.075 18.838 1.00 79.75 204 LYS A CA 1
ATOM 1650 C C . LYS A 1 204 ? -11.752 -6.949 18.444 1.00 79.75 204 LYS A C 1
ATOM 1652 O O . LYS A 1 204 ? -11.695 -5.907 19.095 1.00 79.75 204 LYS A O 1
ATOM 1657 N N . TYR A 1 205 ? -10.957 -7.166 17.399 1.00 82.94 205 TYR A N 1
ATOM 1658 C CA . TYR A 1 205 ? -9.858 -6.287 17.008 1.00 82.94 205 TYR A CA 1
ATOM 1659 C C . TYR A 1 205 ? -9.710 -6.221 15.488 1.00 82.94 205 TYR A C 1
ATOM 1661 O O . TYR A 1 205 ? -9.650 -7.258 14.830 1.00 82.94 205 TYR A O 1
ATOM 1669 N N . CYS A 1 206 ? -9.571 -5.012 14.939 1.00 83.56 206 CYS A N 1
ATOM 1670 C CA . CYS A 1 206 ? -9.227 -4.806 13.534 1.00 83.56 206 CYS A CA 1
ATOM 1671 C C . CYS A 1 206 ? -8.072 -3.814 13.396 1.00 83.56 206 CYS A C 1
ATOM 1673 O O . CYS A 1 206 ? -8.144 -2.670 13.855 1.00 83.56 206 CYS A O 1
ATOM 1675 N N . MET A 1 207 ? -7.000 -4.262 12.740 1.00 82.31 207 MET A N 1
ATOM 1676 C CA . MET A 1 207 ? -5.897 -3.398 12.341 1.00 82.31 207 MET A CA 1
ATOM 1677 C C . MET A 1 207 ? -6.107 -2.932 10.908 1.00 82.31 207 MET A C 1
ATOM 1679 O O . MET A 1 207 ? -6.179 -3.754 9.999 1.00 82.31 207 MET A O 1
ATOM 1683 N N . MET A 1 208 ? -6.113 -1.622 10.695 1.00 83.94 208 MET A N 1
ATOM 1684 C CA . MET A 1 208 ? -6.296 -1.038 9.369 1.00 83.94 208 MET A CA 1
ATOM 1685 C C . MET A 1 208 ? -5.129 -0.141 8.976 1.00 83.94 208 MET A C 1
ATOM 1687 O O . MET A 1 208 ? -4.324 0.294 9.808 1.00 83.94 208 MET A O 1
ATOM 1691 N N . ASP A 1 209 ? -5.035 0.129 7.681 1.00 83.69 209 ASP A N 1
ATOM 1692 C CA . ASP A 1 209 ? -4.208 1.216 7.168 1.00 83.69 209 ASP A CA 1
ATOM 1693 C C . ASP A 1 209 ? -4.809 2.570 7.547 1.00 83.69 209 ASP A C 1
ATOM 1695 O O . ASP A 1 209 ? -5.929 2.662 8.044 1.00 83.69 209 ASP A O 1
ATOM 1699 N N . PHE A 1 210 ? -4.065 3.646 7.299 1.00 87.12 210 PHE A N 1
ATOM 1700 C CA . PHE A 1 210 ? -4.512 5.024 7.534 1.00 87.12 210 PHE A CA 1
ATOM 1701 C C . PHE A 1 210 ? -5.482 5.511 6.443 1.00 87.12 210 PHE A C 1
ATOM 1703 O O . PHE A 1 210 ? -5.357 6.613 5.911 1.00 87.12 210 PHE A O 1
ATOM 1710 N N . GLU A 1 211 ? -6.442 4.666 6.085 1.00 87.12 211 GLU A N 1
ATOM 1711 C CA . GLU A 1 211 ? -7.488 4.963 5.120 1.00 87.12 211 GLU A CA 1
ATOM 1712 C C . GLU A 1 211 ? -8.803 5.212 5.861 1.00 87.12 211 GLU A C 1
ATOM 1714 O O . GLU A 1 211 ? -9.492 4.282 6.282 1.00 87.12 211 GLU A O 1
ATOM 1719 N N . ILE A 1 212 ? -9.140 6.492 6.048 1.00 87.94 212 ILE A N 1
ATOM 1720 C CA . ILE A 1 212 ? -10.268 6.906 6.891 1.00 87.94 212 ILE A CA 1
ATOM 1721 C C . ILE A 1 212 ? -11.596 6.290 6.446 1.00 87.94 212 ILE A C 1
ATOM 1723 O O . ILE A 1 212 ? -12.385 5.863 7.285 1.00 87.94 212 ILE A O 1
ATOM 1727 N N . THR A 1 213 ? -11.820 6.191 5.137 1.00 87.62 213 THR A N 1
ATOM 1728 C CA . THR A 1 213 ? -13.039 5.617 4.569 1.00 87.62 213 THR A CA 1
ATOM 1729 C C . THR A 1 213 ? -13.191 4.153 4.970 1.00 87.62 213 THR A C 1
ATOM 1731 O O . THR A 1 213 ? -14.251 3.759 5.448 1.00 87.62 213 THR A O 1
ATOM 1734 N N . ALA A 1 214 ? -12.120 3.363 4.858 1.00 86.19 214 ALA A N 1
ATOM 1735 C CA . ALA A 1 214 ? -12.120 1.958 5.246 1.00 86.19 214 ALA A CA 1
ATOM 1736 C C . ALA A 1 214 ? -12.331 1.793 6.763 1.00 86.19 214 ALA A C 1
ATOM 1738 O O . ALA A 1 214 ? -13.139 0.967 7.180 1.00 86.19 214 ALA A O 1
ATOM 1739 N N . ILE A 1 215 ? -11.681 2.631 7.585 1.00 88.00 215 ILE A N 1
ATOM 1740 C CA . ILE A 1 215 ? -11.859 2.658 9.051 1.00 88.00 215 ILE A CA 1
ATOM 1741 C C . ILE A 1 215 ? -13.314 2.947 9.433 1.00 88.00 215 ILE A C 1
ATOM 1743 O O . ILE A 1 215 ? -13.873 2.289 10.311 1.00 88.00 215 ILE A O 1
ATOM 1747 N N . GLN A 1 216 ? -13.928 3.942 8.792 1.00 89.62 216 GLN A N 1
ATOM 1748 C CA . GLN A 1 216 ? -15.318 4.310 9.044 1.00 89.62 216 GLN A CA 1
ATOM 1749 C C . GLN A 1 216 ? -16.272 3.181 8.654 1.00 89.62 216 GLN A C 1
ATOM 1751 O O . GLN A 1 216 ? -17.155 2.859 9.442 1.00 89.62 216 GLN A O 1
ATOM 1756 N N . CYS A 1 217 ? -16.065 2.548 7.497 1.00 86.62 217 CYS A N 1
ATOM 1757 C CA . CYS A 1 217 ? -16.885 1.414 7.069 1.00 86.62 217 CYS A CA 1
ATOM 1758 C C . CYS A 1 217 ? -16.719 0.216 8.014 1.00 86.62 217 CYS A C 1
ATOM 1760 O O . CYS A 1 217 ? -17.710 -0.386 8.406 1.00 86.62 217 CYS A O 1
ATOM 1762 N N . ALA A 1 218 ? -15.499 -0.091 8.465 1.00 84.94 218 ALA A N 1
ATOM 1763 C CA . ALA A 1 218 ? -15.275 -1.178 9.418 1.00 84.94 218 ALA A CA 1
ATOM 1764 C C . ALA A 1 218 ? -16.014 -0.947 10.745 1.00 84.94 218 ALA A C 1
ATOM 1766 O O . ALA A 1 218 ? -16.645 -1.859 11.257 1.00 84.94 218 ALA A O 1
ATOM 1767 N N . ARG A 1 219 ? -15.992 0.281 11.281 1.00 87.06 219 ARG A N 1
ATOM 1768 C CA . ARG A 1 219 ? -16.746 0.637 12.499 1.00 87.06 219 ARG A CA 1
ATOM 1769 C C . ARG A 1 219 ? -18.261 0.604 12.318 1.00 87.06 219 ARG A C 1
ATOM 1771 O O . ARG A 1 219 ? -18.970 0.433 13.297 1.00 87.06 219 ARG A O 1
ATOM 1778 N N . GLN A 1 220 ? -18.742 0.852 11.102 1.00 87.38 220 GLN A N 1
ATOM 1779 C CA . GLN A 1 220 ? -20.171 0.838 10.790 1.00 87.38 220 GLN A CA 1
ATOM 1780 C C . GLN A 1 220 ? -20.716 -0.582 10.654 1.00 87.38 220 GLN A C 1
ATOM 1782 O O . GLN A 1 220 ? -21.852 -0.814 11.044 1.00 87.38 220 GLN A O 1
ATOM 1787 N N . ASN A 1 221 ? -19.916 -1.506 10.117 1.00 81.06 221 ASN A N 1
ATOM 1788 C CA . ASN A 1 221 ? -20.368 -2.856 9.774 1.00 81.06 221 ASN A CA 1
ATOM 1789 C C . ASN A 1 221 ? -19.926 -3.942 10.767 1.00 81.06 221 ASN A C 1
ATOM 1791 O O . ASN A 1 221 ? -20.374 -5.077 10.648 1.00 81.06 221 ASN A O 1
ATOM 1795 N N . LEU A 1 222 ? -19.030 -3.628 11.710 1.00 79.50 222 LEU A N 1
ATOM 1796 C CA . LEU A 1 222 ? -18.561 -4.562 12.735 1.00 79.50 222 LEU A CA 1
ATOM 1797 C C . LEU A 1 222 ? -18.925 -4.030 14.121 1.00 79.50 222 LEU A C 1
ATOM 1799 O O . LEU A 1 222 ? -18.523 -2.930 14.508 1.00 79.50 222 LEU A O 1
ATOM 1803 N N . GLU A 1 223 ? -19.664 -4.829 14.879 1.00 78.56 223 GLU A N 1
ATOM 1804 C CA . GLU A 1 223 ? -20.104 -4.471 16.224 1.00 78.56 223 GLU A CA 1
ATOM 1805 C C . GLU A 1 223 ? -18.990 -4.666 17.261 1.00 78.56 223 GLU A C 1
ATOM 1807 O O . GLU A 1 223 ? -18.179 -5.585 17.164 1.00 78.56 223 GLU A O 1
ATOM 1812 N N . ASN A 1 224 ? -18.963 -3.803 18.285 1.00 81.00 224 ASN A N 1
ATOM 1813 C CA . ASN A 1 224 ? -18.077 -3.912 19.457 1.00 81.00 224 ASN A CA 1
ATOM 1814 C C . ASN A 1 224 ? -16.575 -4.064 19.139 1.00 81.00 224 ASN A C 1
ATOM 1816 O O . ASN A 1 224 ? -15.809 -4.636 19.919 1.00 81.00 224 ASN A O 1
ATOM 1820 N N . ILE A 1 225 ? -16.136 -3.521 18.003 1.00 84.75 225 ILE A N 1
ATOM 1821 C CA . ILE A 1 225 ? -14.774 -3.695 17.512 1.00 84.75 225 ILE A CA 1
ATOM 1822 C C . ILE A 1 225 ? -13.802 -2.616 18.002 1.00 84.75 225 ILE A C 1
ATOM 1824 O O . ILE A 1 225 ? -14.049 -1.410 17.912 1.00 84.75 225 ILE A O 1
ATOM 1828 N N . MET A 1 226 ? -12.608 -3.039 18.419 1.00 86.25 226 MET A N 1
ATOM 1829 C CA . MET A 1 226 ? -11.474 -2.137 18.604 1.00 86.25 226 MET A CA 1
ATOM 1830 C C . MET A 1 226 ? -10.706 -1.966 17.287 1.00 86.25 226 MET A C 1
ATOM 1832 O O . MET A 1 226 ? -9.874 -2.799 16.918 1.00 86.25 226 MET A O 1
ATOM 1836 N N . VAL A 1 227 ? -10.956 -0.858 16.587 1.00 89.06 227 VAL A N 1
ATOM 1837 C CA . VAL A 1 227 ? -10.189 -0.488 15.385 1.00 89.06 227 VAL A CA 1
ATOM 1838 C C . VAL A 1 227 ? -8.933 0.290 15.768 1.00 89.06 227 VAL A C 1
ATOM 1840 O O . VAL A 1 227 ? -9.020 1.297 16.473 1.00 89.06 227 VAL A O 1
ATOM 1843 N N . LYS A 1 228 ? -7.770 -0.140 15.268 1.00 89.62 228 LYS A N 1
ATOM 1844 C CA . LYS A 1 228 ? -6.489 0.570 15.407 1.00 89.62 228 LYS A CA 1
ATOM 1845 C C . LYS A 1 228 ? -5.772 0.688 14.067 1.00 89.62 228 LYS A C 1
ATOM 1847 O O . LYS A 1 228 ? -5.892 -0.176 13.202 1.00 89.62 228 LYS A O 1
ATOM 1852 N N . CYS A 1 229 ? -4.981 1.740 13.909 1.00 89.69 229 CYS A N 1
ATOM 1853 C CA . CYS A 1 229 ? -4.147 1.931 12.729 1.00 89.69 229 CYS A CA 1
ATOM 1854 C C . CYS A 1 229 ? -2.794 1.222 12.881 1.00 89.69 229 CYS A C 1
ATOM 1856 O O . CYS A 1 229 ? -2.229 1.125 13.971 1.00 89.69 229 CYS A O 1
ATOM 1858 N N . CYS A 1 230 ? -2.244 0.747 11.767 1.00 84.75 230 CYS A N 1
ATOM 1859 C CA . CYS A 1 230 ? -0.956 0.064 11.739 1.00 84.75 230 CYS A CA 1
ATOM 1860 C C . CYS A 1 230 ? 0.221 0.989 12.101 1.00 84.75 230 CYS A C 1
ATOM 1862 O O . CYS A 1 230 ? 0.489 1.973 11.411 1.00 84.75 230 CYS A O 1
ATOM 1864 N N . SER A 1 231 ? 1.022 0.624 13.107 1.00 83.44 231 SER A N 1
ATOM 1865 C CA . SER A 1 231 ? 2.175 1.439 13.538 1.00 83.44 231 SER A CA 1
ATOM 1866 C C . SER A 1 231 ? 3.288 1.567 12.482 1.00 83.44 231 SER A C 1
ATOM 1868 O O . SER A 1 231 ? 4.074 2.515 12.522 1.00 83.44 231 SER A O 1
ATOM 1870 N N . PHE A 1 232 ? 3.356 0.646 11.515 1.00 78.19 232 PHE A N 1
ATOM 1871 C CA . PHE A 1 232 ? 4.268 0.755 10.374 1.00 78.19 232 PHE A CA 1
ATOM 1872 C C . PHE A 1 232 ? 3.809 1.849 9.402 1.00 78.19 232 PHE A C 1
ATOM 1874 O O . PHE A 1 232 ? 4.582 2.752 9.074 1.00 78.19 232 PHE A O 1
ATOM 1881 N N . HIS A 1 233 ? 2.531 1.830 9.014 1.00 79.44 233 HIS A N 1
ATOM 1882 C CA . HIS A 1 233 ? 1.944 2.851 8.147 1.00 79.44 233 HIS A CA 1
ATOM 1883 C C . HIS A 1 233 ? 1.939 4.243 8.789 1.00 79.44 233 HIS A C 1
ATOM 1885 O O . HIS A 1 233 ? 2.139 5.232 8.086 1.00 79.44 233 HIS A O 1
ATOM 1891 N N . PHE A 1 234 ? 1.828 4.324 10.118 1.00 88.31 234 PHE A N 1
ATOM 1892 C CA . PHE A 1 234 ? 2.028 5.570 10.863 1.00 88.31 234 PHE A CA 1
ATOM 1893 C C . PHE A 1 234 ? 3.411 6.182 10.587 1.00 88.31 234 PHE A C 1
ATOM 1895 O O . PHE A 1 234 ? 3.523 7.340 10.182 1.00 88.31 234 PHE A O 1
ATOM 1902 N N . GLY A 1 235 ? 4.472 5.377 10.720 1.00 87.44 235 GLY A N 1
ATOM 1903 C CA . GLY A 1 235 ? 5.836 5.799 10.395 1.00 87.44 235 GLY A CA 1
ATOM 1904 C C . GLY A 1 235 ? 5.995 6.185 8.921 1.00 87.44 235 GLY A C 1
ATOM 1905 O O . GLY A 1 235 ? 6.636 7.191 8.617 1.00 87.44 235 GLY A O 1
ATOM 1906 N N . GLN A 1 236 ? 5.365 5.440 8.004 1.00 83.44 236 GLN A N 1
ATOM 1907 C CA . GLN A 1 236 ? 5.388 5.776 6.577 1.00 83.44 236 GLN A CA 1
ATOM 1908 C C . GLN A 1 236 ? 4.753 7.134 6.278 1.00 83.44 236 GLN A C 1
ATOM 1910 O O . GLN A 1 236 ? 5.254 7.853 5.421 1.00 83.44 236 GLN A O 1
ATOM 1915 N N . ILE A 1 237 ? 3.661 7.499 6.948 1.00 91.44 237 ILE A N 1
ATOM 1916 C CA . ILE A 1 237 ? 2.991 8.784 6.721 1.00 91.44 237 ILE A CA 1
ATOM 1917 C C . ILE A 1 237 ? 3.881 9.952 7.136 1.00 91.44 237 ILE A C 1
ATOM 1919 O O . ILE A 1 237 ? 4.035 10.905 6.370 1.00 91.44 237 ILE A O 1
ATOM 1923 N N . ILE A 1 238 ? 4.530 9.843 8.296 1.00 92.81 238 ILE A N 1
ATOM 1924 C CA . ILE A 1 238 ? 5.517 10.829 8.748 1.00 92.81 238 ILE A CA 1
ATOM 1925 C C . ILE A 1 238 ? 6.683 10.895 7.750 1.00 92.81 238 ILE A C 1
ATOM 1927 O O . ILE A 1 238 ? 7.082 11.981 7.335 1.00 92.81 238 ILE A O 1
ATOM 1931 N N . TYR A 1 239 ? 7.184 9.748 7.280 1.00 91.31 239 TYR A N 1
ATOM 1932 C CA . TYR A 1 239 ? 8.273 9.716 6.303 1.00 91.31 239 TYR A CA 1
ATOM 1933 C C . TYR A 1 239 ? 7.889 10.326 4.945 1.00 91.31 239 TYR A C 1
ATOM 1935 O O . TYR A 1 239 ? 8.652 11.110 4.386 1.00 91.31 239 TYR A O 1
ATOM 1943 N N . ARG A 1 240 ? 6.679 10.066 4.437 1.00 90.88 240 ARG A N 1
ATOM 1944 C CA . ARG A 1 240 ? 6.166 10.716 3.219 1.00 90.88 240 ARG A CA 1
ATOM 1945 C C . ARG A 1 240 ? 6.072 12.228 3.394 1.00 90.88 240 ARG A C 1
ATOM 1947 O O . ARG A 1 240 ? 6.402 12.964 2.465 1.00 90.88 240 ARG A O 1
ATOM 1954 N N . LYS A 1 241 ? 5.680 12.705 4.583 1.00 95.62 241 LYS A N 1
ATOM 1955 C CA . LYS A 1 241 ? 5.691 14.140 4.884 1.00 95.62 241 LYS A CA 1
ATOM 1956 C C . LYS A 1 241 ? 7.112 14.703 4.828 1.00 95.62 241 LYS A C 1
ATOM 1958 O O . LYS A 1 241 ? 7.319 15.698 4.139 1.00 95.62 241 LYS A O 1
ATOM 1963 N N . ILE A 1 242 ? 8.083 14.040 5.459 1.00 93.56 242 ILE A N 1
ATOM 1964 C CA . ILE A 1 242 ? 9.511 14.405 5.402 1.00 93.56 242 ILE A CA 1
ATOM 1965 C C . ILE A 1 242 ? 9.996 14.501 3.950 1.00 93.56 242 ILE A C 1
ATOM 1967 O O . ILE A 1 242 ? 10.629 15.489 3.581 1.00 93.56 242 ILE A O 1
ATOM 1971 N N . GLN A 1 243 ? 9.654 13.519 3.110 1.00 92.44 243 GLN A N 1
ATOM 1972 C CA . GLN A 1 243 ? 9.997 13.519 1.686 1.00 92.44 243 GLN A CA 1
ATOM 1973 C C . GLN A 1 243 ? 9.374 14.705 0.944 1.00 92.44 243 GLN A C 1
ATOM 1975 O O . GLN A 1 243 ? 10.085 15.429 0.254 1.00 92.44 243 GLN A O 1
ATOM 1980 N N . SER A 1 244 ? 8.071 14.943 1.121 1.00 95.50 244 SER A N 1
ATOM 1981 C CA . SER A 1 244 ? 7.367 16.054 0.463 1.00 95.50 244 SER A CA 1
ATOM 1982 C C . SER A 1 244 ? 7.867 17.436 0.893 1.00 95.50 244 SER A C 1
ATOM 1984 O O . SER A 1 244 ? 7.741 18.393 0.140 1.00 95.50 244 SER A O 1
ATOM 1986 N N . SER A 1 245 ? 8.454 17.533 2.088 1.00 94.38 245 SER A N 1
ATOM 1987 C CA . SER A 1 245 ? 9.069 18.755 2.608 1.00 94.38 245 SER A CA 1
ATOM 1988 C C . SER A 1 245 ? 10.543 18.916 2.198 1.00 94.38 245 SER A C 1
ATOM 1990 O O . SER A 1 245 ? 11.191 19.845 2.663 1.00 94.38 245 SER A O 1
ATOM 1992 N N . GLY A 1 246 ? 11.111 18.009 1.390 1.00 93.81 246 GLY A N 1
ATOM 1993 C CA . GLY A 1 246 ? 12.524 18.059 0.983 1.00 93.81 246 GLY A CA 1
ATOM 1994 C C . GLY A 1 246 ? 13.526 17.651 2.074 1.00 93.81 246 GLY A C 1
ATOM 1995 O O . GLY A 1 246 ? 14.732 17.785 1.890 1.00 93.81 246 GLY A O 1
ATOM 1996 N N . LEU A 1 247 ? 13.056 17.104 3.200 1.00 93.69 247 LEU A N 1
ATOM 1997 C CA . LEU A 1 247 ? 13.869 16.811 4.390 1.00 93.69 247 LEU A CA 1
ATOM 1998 C C . LEU A 1 247 ? 14.420 15.374 4.414 1.00 93.69 247 LEU A C 1
ATOM 2000 O O . LEU A 1 247 ? 15.041 14.959 5.390 1.00 93.69 247 LEU A O 1
ATOM 2004 N N . ALA A 1 248 ? 14.217 14.592 3.348 1.00 91.88 248 ALA A N 1
ATOM 2005 C CA . ALA A 1 248 ? 14.631 13.187 3.294 1.00 91.88 248 ALA A CA 1
ATOM 2006 C C . ALA A 1 248 ? 16.151 13.001 3.414 1.00 91.88 248 ALA A C 1
ATOM 2008 O O . ALA A 1 248 ? 16.598 12.113 4.139 1.00 91.88 248 ALA A O 1
ATOM 2009 N N . LYS A 1 249 ? 16.942 13.856 2.744 1.00 90.12 249 LYS A N 1
ATOM 2010 C CA . LYS A 1 249 ? 18.409 13.839 2.857 1.00 90.12 249 LYS A CA 1
ATOM 2011 C C . LYS A 1 249 ? 18.831 14.132 4.295 1.00 90.12 249 LYS A C 1
ATOM 2013 O O . LYS A 1 249 ? 19.582 13.355 4.869 1.00 90.12 249 LYS A O 1
ATOM 2018 N N . LEU A 1 250 ? 18.266 15.187 4.887 1.00 91.00 250 LEU A N 1
ATOM 2019 C CA . LEU A 1 250 ? 18.545 15.583 6.265 1.00 91.00 250 LEU A CA 1
ATOM 2020 C C . LEU A 1 250 ? 18.206 14.465 7.261 1.00 91.00 250 LEU A C 1
ATOM 2022 O O . LEU A 1 250 ? 19.021 14.157 8.118 1.00 91.00 250 LEU A O 1
ATOM 2026 N N . TYR A 1 251 ? 17.056 13.802 7.110 1.00 90.75 251 TYR A N 1
ATOM 2027 C CA . TYR A 1 251 ? 16.679 12.653 7.943 1.00 90.75 251 TYR A CA 1
ATOM 2028 C C . TYR A 1 251 ? 17.697 11.505 7.890 1.00 90.75 251 TYR A C 1
ATOM 2030 O O . TYR A 1 251 ? 17.904 10.823 8.890 1.00 90.75 251 TYR A O 1
ATOM 2038 N N . GLY A 1 252 ? 18.328 11.283 6.733 1.00 85.62 252 GLY A N 1
ATOM 2039 C CA . GLY A 1 252 ? 19.345 10.247 6.559 1.00 85.62 252 GLY A CA 1
ATOM 2040 C C . GLY A 1 252 ? 20.739 10.632 7.062 1.00 85.62 252 GLY A C 1
ATOM 2041 O O . GLY A 1 252 ? 21.502 9.743 7.430 1.00 85.62 252 GLY A O 1
ATOM 2042 N N . THR A 1 253 ? 21.081 11.924 7.074 1.00 86.88 253 THR A N 1
ATOM 2043 C CA . THR A 1 253 ? 22.450 12.398 7.352 1.00 86.88 253 THR A CA 1
ATOM 2044 C C . THR A 1 253 ? 22.623 13.063 8.716 1.00 86.88 253 THR A C 1
ATOM 2046 O O . THR A 1 253 ? 23.723 13.050 9.255 1.00 86.88 253 THR A O 1
ATOM 2049 N N . ASP A 1 254 ? 21.571 13.661 9.275 1.00 89.19 254 ASP A N 1
ATOM 2050 C CA . ASP A 1 254 ? 21.608 14.383 10.549 1.00 89.19 254 ASP A CA 1
ATOM 2051 C C . ASP A 1 254 ? 20.987 13.518 11.651 1.00 89.19 254 ASP A C 1
ATOM 2053 O O . ASP A 1 254 ? 19.778 13.263 11.679 1.00 89.19 254 ASP A O 1
ATOM 2057 N N . TYR A 1 255 ? 21.835 13.038 12.564 1.00 88.81 255 TYR A N 1
ATOM 2058 C CA . TYR A 1 255 ? 21.409 12.167 13.657 1.00 88.81 255 TYR A CA 1
ATOM 2059 C C . TYR A 1 255 ? 20.408 12.852 14.593 1.00 88.81 255 TYR A C 1
ATOM 2061 O O . TYR A 1 255 ? 19.438 12.206 14.994 1.00 88.81 255 TYR A O 1
ATOM 2069 N N . SER A 1 256 ? 20.624 14.135 14.911 1.00 89.44 256 SER A N 1
ATOM 2070 C CA . SER A 1 256 ? 19.777 14.899 15.833 1.00 89.44 256 SER A CA 1
ATOM 2071 C C . SER A 1 256 ? 18.371 15.038 15.267 1.00 89.44 256 SER A C 1
ATOM 2073 O O . SER A 1 256 ? 17.399 14.657 15.914 1.00 89.44 256 SER A O 1
ATOM 2075 N N . PHE A 1 257 ? 18.265 15.457 14.006 1.00 92.50 257 PHE A N 1
ATOM 2076 C CA . PHE A 1 257 ? 16.988 15.556 13.311 1.00 92.50 257 PHE A CA 1
ATOM 2077 C C . PHE A 1 257 ? 16.311 14.184 13.164 1.00 92.50 257 PHE A C 1
ATOM 2079 O O . PHE A 1 257 ? 15.112 14.044 13.411 1.00 92.50 257 PHE A O 1
ATOM 2086 N N . SER A 1 258 ? 17.065 13.126 12.831 1.00 90.44 258 SER A N 1
ATOM 2087 C CA . SER A 1 258 ? 16.506 11.765 12.798 1.00 90.44 258 SER A CA 1
ATOM 2088 C C . SER A 1 258 ? 15.951 11.350 14.165 1.00 90.44 258 SER A C 1
ATOM 2090 O O . SER A 1 258 ? 14.899 10.711 14.227 1.00 90.44 258 SER A O 1
ATOM 2092 N N . LEU A 1 259 ? 16.648 11.689 15.255 1.00 89.56 259 LEU A N 1
ATOM 2093 C CA . LEU A 1 259 ? 16.228 11.371 16.615 1.00 89.56 259 LEU A CA 1
ATOM 2094 C C . LEU A 1 259 ? 14.969 12.152 17.006 1.00 89.56 259 LEU A C 1
ATOM 2096 O O . LEU A 1 259 ? 14.033 11.529 17.494 1.00 89.56 259 LEU A O 1
ATOM 2100 N N . GLU A 1 260 ? 14.892 13.454 16.717 1.00 93.19 260 GLU A N 1
ATOM 2101 C CA . GLU A 1 260 ? 13.688 14.276 16.930 1.00 93.19 260 GLU A CA 1
ATOM 2102 C C . GLU A 1 260 ? 12.458 13.650 16.264 1.00 93.19 260 GLU A C 1
ATOM 2104 O O . GLU A 1 260 ? 11.429 13.432 16.906 1.00 93.19 260 GLU A O 1
ATOM 2109 N N . ILE A 1 261 ? 12.583 13.270 14.992 1.00 93.81 261 ILE A N 1
ATOM 2110 C CA . ILE A 1 261 ? 11.512 12.607 14.245 1.00 93.81 261 ILE A CA 1
ATOM 2111 C C . ILE A 1 261 ? 11.190 11.218 14.815 1.00 93.81 261 ILE A C 1
ATOM 2113 O O . ILE A 1 261 ? 10.030 10.802 14.829 1.00 93.81 261 ILE A O 1
ATOM 2117 N N . LYS A 1 262 ? 12.183 10.465 15.297 1.00 91.31 262 LYS A N 1
ATOM 2118 C CA . LYS A 1 262 ? 11.933 9.171 15.954 1.00 91.31 262 LYS A CA 1
ATOM 2119 C C . LYS A 1 262 ? 11.212 9.347 17.292 1.00 91.31 262 LYS A C 1
ATOM 2121 O O . LYS A 1 262 ? 10.364 8.513 17.601 1.00 91.31 262 LYS A O 1
ATOM 2126 N N . CYS A 1 263 ? 11.478 10.421 18.035 1.00 92.00 263 CYS A N 1
ATOM 2127 C CA . CYS A 1 263 ? 10.708 10.802 19.222 1.00 92.00 263 CYS A CA 1
ATOM 2128 C C . CYS A 1 263 ? 9.254 11.131 18.856 1.00 92.00 263 CYS A C 1
ATOM 2130 O O . CYS A 1 263 ? 8.340 10.642 19.514 1.00 92.00 263 CYS A O 1
ATOM 2132 N N . LEU A 1 264 ? 9.015 11.840 17.746 1.00 94.62 264 LEU A N 1
ATOM 2133 C CA . LEU A 1 264 ? 7.657 12.055 17.232 1.00 94.62 264 LEU A CA 1
ATOM 2134 C C . LEU A 1 264 ? 6.946 10.721 16.937 1.00 94.62 264 LEU A C 1
ATOM 2136 O O . LEU A 1 264 ? 5.798 10.516 17.324 1.00 94.62 264 LEU A O 1
ATOM 2140 N N . MET A 1 265 ? 7.638 9.764 16.306 1.00 92.81 265 MET A N 1
ATOM 2141 C CA . MET A 1 265 ? 7.089 8.420 16.072 1.00 92.81 265 MET A CA 1
ATOM 2142 C C . MET A 1 265 ? 6.854 7.631 17.375 1.00 92.81 265 MET A C 1
ATOM 2144 O O . MET A 1 265 ? 5.968 6.769 17.423 1.00 92.81 265 MET A O 1
ATOM 2148 N N . ALA A 1 266 ? 7.637 7.900 18.423 1.00 91.12 266 ALA A N 1
ATOM 2149 C CA . ALA A 1 266 ? 7.537 7.244 19.723 1.00 91.12 266 ALA A CA 1
ATOM 2150 C C . ALA A 1 266 ? 6.237 7.582 20.470 1.00 91.12 266 ALA A C 1
ATOM 2152 O O . ALA A 1 266 ? 5.773 6.754 21.251 1.00 91.12 266 ALA A O 1
ATOM 2153 N N . LEU A 1 267 ? 5.581 8.705 20.150 1.00 92.88 267 LEU A N 1
ATOM 2154 C CA . LEU A 1 267 ? 4.259 9.050 20.695 1.00 92.88 267 LEU A CA 1
ATOM 2155 C C . LEU A 1 267 ? 3.227 7.931 20.497 1.00 92.88 267 LEU A C 1
ATOM 2157 O O . LEU A 1 267 ? 2.345 7.753 21.329 1.00 92.88 267 LEU A O 1
ATOM 2161 N N . SER A 1 268 ? 3.358 7.125 19.435 1.00 92.06 268 SER A N 1
ATOM 2162 C CA . SER A 1 268 ? 2.455 5.992 19.170 1.00 92.06 268 SER A CA 1
ATOM 2163 C C . SER A 1 268 ? 2.454 4.913 20.257 1.00 92.06 268 SER A C 1
ATOM 2165 O O . SER A 1 268 ? 1.570 4.062 20.252 1.00 92.06 268 SER A O 1
ATOM 2167 N N . PHE A 1 269 ? 3.416 4.919 21.178 1.00 89.31 269 PHE A N 1
ATOM 2168 C CA . PHE A 1 269 ? 3.508 3.958 22.277 1.00 89.31 269 PHE A CA 1
ATOM 2169 C C . PHE A 1 269 ? 2.878 4.446 23.579 1.00 89.31 269 PHE A C 1
ATOM 2171 O O . PHE A 1 269 ? 2.765 3.656 24.513 1.00 89.31 269 PHE A O 1
ATOM 2178 N N . LEU A 1 270 ? 2.472 5.712 23.645 1.00 89.88 270 LEU A N 1
ATOM 2179 C CA . LEU A 1 270 ? 1.906 6.312 24.846 1.00 89.88 270 LEU A CA 1
ATOM 2180 C C . LEU A 1 270 ? 0.380 6.138 24.897 1.00 89.88 270 LEU A C 1
ATOM 2182 O O . LEU A 1 270 ? -0.257 6.020 23.839 1.00 89.88 270 LEU A O 1
ATOM 2186 N N . PRO A 1 271 ? -0.229 6.148 26.098 1.00 91.00 271 PRO A N 1
ATOM 2187 C CA . PRO A 1 271 ? -1.678 6.236 26.239 1.00 91.00 271 PRO A CA 1
ATOM 2188 C C . PRO A 1 271 ? -2.236 7.408 25.431 1.00 91.00 271 PRO A C 1
ATOM 2190 O O . PRO A 1 271 ? -1.709 8.518 25.467 1.00 91.00 271 PRO A O 1
ATOM 2193 N N . HIS A 1 272 ? -3.329 7.192 24.699 1.00 93.00 272 HIS A N 1
ATOM 2194 C CA . HIS A 1 272 ? -3.839 8.219 23.786 1.00 93.00 272 HIS A CA 1
ATOM 2195 C C . HIS A 1 272 ? -4.249 9.527 24.484 1.00 93.00 272 HIS A C 1
ATOM 2197 O O . HIS A 1 272 ? -4.242 10.578 23.849 1.00 93.00 272 HIS A O 1
ATOM 2203 N N . SER A 1 273 ? -4.603 9.467 25.770 1.00 92.19 273 SER A N 1
ATOM 2204 C CA . SER A 1 273 ? -4.951 10.623 26.600 1.00 92.19 273 SER A CA 1
ATOM 2205 C C . SER A 1 273 ? -3.749 11.501 26.953 1.00 92.19 273 SER A C 1
ATOM 2207 O O . SER A 1 273 ? -3.923 12.703 27.118 1.00 92.19 273 SER A O 1
ATOM 2209 N N . THR A 1 274 ? -2.538 10.939 27.035 1.00 92.56 274 THR A N 1
ATOM 2210 C CA . THR A 1 274 ? -1.320 11.683 27.404 1.00 92.56 274 THR A CA 1
ATOM 2211 C C . THR A 1 274 ? -0.584 12.243 26.188 1.00 92.56 274 THR A C 1
ATOM 2213 O O . THR A 1 274 ? 0.196 13.184 26.313 1.00 92.56 274 THR A O 1
ATOM 2216 N N . ILE A 1 275 ? -0.859 11.718 24.989 1.00 95.06 275 ILE A N 1
ATOM 2217 C CA . ILE A 1 275 ? -0.210 12.136 23.737 1.00 95.06 275 ILE A CA 1
ATOM 2218 C C . ILE A 1 275 ? -0.236 13.657 23.506 1.00 95.06 275 ILE A C 1
ATOM 2220 O O . ILE A 1 275 ? 0.815 14.180 23.140 1.00 95.06 275 ILE A O 1
ATOM 2224 N N . PRO A 1 276 ? -1.344 14.398 23.722 1.00 95.44 276 PRO A N 1
ATOM 2225 C CA . PRO A 1 276 ? -1.340 15.851 23.545 1.00 95.44 276 PRO A CA 1
ATOM 2226 C C . PRO A 1 276 ? -0.327 16.581 24.440 1.00 95.44 276 PRO A C 1
ATOM 2228 O O . PRO A 1 276 ? 0.346 17.494 23.968 1.00 95.44 276 PRO A O 1
ATOM 2231 N N . GLN A 1 277 ? -0.169 16.149 25.697 1.00 94.19 277 GLN A N 1
ATOM 2232 C CA . GLN A 1 277 ? 0.818 16.712 26.626 1.00 94.19 277 GLN A CA 1
ATOM 2233 C C . GLN A 1 277 ? 2.246 16.434 26.143 1.00 94.19 277 GLN A C 1
ATOM 2235 O O . GLN A 1 277 ? 3.042 17.359 26.001 1.00 94.19 277 GLN A O 1
ATOM 2240 N N . TYR A 1 278 ? 2.561 15.174 25.833 1.00 94.56 278 TYR A N 1
ATOM 2241 C CA . TYR A 1 278 ? 3.899 14.781 25.379 1.00 94.56 278 TYR A CA 1
ATOM 2242 C C . TYR A 1 278 ? 4.265 15.409 24.032 1.00 94.56 278 TYR A C 1
ATOM 2244 O O . TYR A 1 278 ? 5.419 15.767 23.803 1.00 94.56 278 TYR A O 1
ATOM 2252 N N . PHE A 1 279 ? 3.285 15.561 23.139 1.00 96.88 279 PHE A N 1
ATOM 2253 C CA . PHE A 1 279 ? 3.481 16.246 21.870 1.00 96.88 279 PHE A CA 1
ATOM 2254 C C . PHE A 1 279 ? 3.805 17.726 22.079 1.00 96.88 279 PHE A C 1
ATOM 2256 O O . PHE A 1 279 ? 4.727 18.211 21.436 1.00 96.88 279 PHE A O 1
ATOM 2263 N N . LYS A 1 280 ? 3.119 18.417 23.000 1.00 95.69 280 LYS A N 1
ATOM 2264 C CA . LYS A 1 280 ? 3.406 19.822 23.322 1.00 95.69 280 LYS A CA 1
ATOM 2265 C C . LYS A 1 280 ? 4.838 20.005 23.834 1.00 95.69 280 LYS A C 1
ATOM 2267 O O . LYS A 1 280 ? 5.558 20.851 23.319 1.00 95.69 280 LYS A O 1
ATOM 2272 N N . VAL A 1 281 ? 5.279 19.160 24.772 1.00 95.12 281 VAL A N 1
ATOM 2273 C CA . VAL A 1 281 ? 6.666 19.191 25.276 1.00 95.12 281 VAL A CA 1
ATOM 2274 C C . VAL A 1 281 ? 7.665 18.933 24.145 1.00 95.12 281 VAL A C 1
ATOM 2276 O O . VAL A 1 281 ? 8.681 19.618 24.042 1.00 95.12 281 VAL A O 1
ATOM 2279 N N . TRP A 1 282 ? 7.385 17.967 23.266 1.00 95.81 282 TRP A N 1
ATOM 2280 C CA . TRP A 1 282 ? 8.229 17.708 22.099 1.00 95.81 282 TRP A CA 1
ATOM 2281 C C . TRP A 1 282 ? 8.255 18.895 21.124 1.00 95.81 282 TRP A C 1
ATOM 2283 O O . TRP A 1 282 ? 9.324 19.237 20.634 1.00 95.81 282 TRP A O 1
ATOM 2293 N N . GLU A 1 283 ? 7.111 19.532 20.863 1.00 95.69 283 GLU A N 1
ATOM 2294 C CA . GLU A 1 283 ? 6.963 20.671 19.948 1.00 95.69 283 GLU A CA 1
ATOM 2295 C C . GLU A 1 283 ? 7.724 21.907 20.447 1.00 95.69 283 GLU A C 1
ATOM 2297 O O . GLU A 1 283 ? 8.438 22.530 19.667 1.00 95.69 283 GLU A O 1
ATOM 2302 N N . GLU A 1 284 ? 7.661 22.205 21.747 1.00 94.19 284 GLU A N 1
ATOM 2303 C CA . GLU A 1 284 ? 8.403 23.307 22.383 1.00 94.19 284 GLU A CA 1
ATOM 2304 C C . GLU A 1 284 ? 9.929 23.108 22.350 1.00 94.19 284 GLU A C 1
ATOM 2306 O O . GLU A 1 284 ? 10.680 24.079 22.396 1.00 94.19 284 GLU A O 1
ATOM 2311 N N . ASN A 1 285 ? 10.392 21.859 22.247 1.00 92.50 285 ASN A N 1
ATOM 2312 C CA . ASN A 1 285 ? 11.813 21.501 22.237 1.00 92.50 285 ASN A CA 1
ATOM 2313 C C . ASN A 1 285 ? 12.320 21.056 20.854 1.00 92.50 285 ASN A C 1
ATOM 2315 O O . ASN A 1 285 ? 13.479 20.648 20.729 1.00 92.50 285 ASN A O 1
ATOM 2319 N N . CYS A 1 286 ? 11.474 21.069 19.818 1.00 92.38 286 CYS A N 1
ATOM 2320 C CA . CYS A 1 286 ? 11.877 20.630 18.485 1.00 92.38 286 CYS A CA 1
ATOM 2321 C C . CYS A 1 286 ? 12.693 21.714 17.767 1.00 92.38 286 CYS A C 1
ATOM 2323 O O . CYS A 1 286 ? 12.516 22.910 17.994 1.00 92.38 286 CYS A O 1
ATOM 2325 N N . SER A 1 287 ? 13.601 21.303 16.879 1.00 92.81 287 SER A N 1
ATOM 2326 C CA . SER A 1 287 ? 14.376 22.262 16.088 1.00 92.81 287 SER A CA 1
ATOM 2327 C C . SER A 1 287 ? 13.495 23.002 15.073 1.00 92.81 287 SER A C 1
ATOM 2329 O O . SER A 1 287 ? 12.477 22.481 14.610 1.00 92.81 287 SER A O 1
ATOM 2331 N N . GLU A 1 288 ? 13.934 24.178 14.612 1.00 91.62 288 GLU A N 1
ATOM 2332 C CA . GLU A 1 288 ? 13.247 24.916 13.535 1.00 91.62 288 GLU A CA 1
ATOM 2333 C C . GLU A 1 288 ? 13.048 24.062 12.269 1.00 91.62 288 GLU A C 1
ATOM 2335 O O . GLU A 1 288 ? 12.041 24.181 11.569 1.00 91.62 288 GLU A O 1
ATOM 2340 N N . LYS A 1 289 ? 13.972 23.127 12.006 1.00 90.50 289 LYS A N 1
ATOM 2341 C CA . LYS A 1 289 ? 13.895 22.175 10.885 1.00 90.50 289 LYS A CA 1
ATOM 2342 C C . LYS A 1 289 ? 12.684 21.237 11.010 1.00 90.50 289 LYS A C 1
ATOM 2344 O O . LYS A 1 289 ? 12.131 20.800 9.999 1.00 90.50 289 LYS A O 1
ATOM 2349 N N . SER A 1 290 ? 12.270 20.932 12.239 1.00 93.00 290 SER A N 1
ATOM 2350 C CA . SER A 1 290 ? 11.137 20.065 12.574 1.00 93.00 290 SER A CA 1
ATOM 2351 C C . SER A 1 290 ? 9.804 20.820 12.649 1.00 93.00 290 SER A C 1
ATOM 2353 O O . SER A 1 290 ? 8.757 20.182 12.527 1.00 93.00 290 SER A O 1
ATOM 2355 N N . ALA A 1 291 ? 9.809 22.155 12.747 1.00 93.06 291 ALA A N 1
ATOM 2356 C CA . ALA A 1 291 ? 8.609 22.979 12.946 1.00 93.06 291 ALA A CA 1
ATOM 2357 C C . ALA A 1 291 ? 7.513 22.753 11.885 1.00 93.06 291 ALA A C 1
ATOM 2359 O O . ALA A 1 291 ? 6.327 22.655 12.205 1.00 93.06 291 ALA A O 1
ATOM 2360 N N . LEU A 1 292 ? 7.891 22.591 10.609 1.00 93.69 292 LEU A N 1
ATOM 2361 C CA . LEU A 1 292 ? 6.930 22.305 9.534 1.00 93.69 292 LEU A CA 1
ATOM 2362 C C . LEU A 1 292 ? 6.233 20.947 9.720 1.00 93.69 292 LEU A C 1
ATOM 2364 O O . LEU A 1 292 ? 5.057 20.789 9.381 1.00 93.69 292 LEU A O 1
ATOM 2368 N N . ILE A 1 293 ? 6.968 19.952 10.221 1.00 96.25 293 ILE A N 1
ATOM 2369 C CA . ILE A 1 293 ? 6.436 18.616 10.500 1.00 96.25 293 ILE A CA 1
ATOM 2370 C C . ILE A 1 293 ? 5.591 18.663 11.772 1.00 96.25 293 ILE A C 1
ATOM 2372 O O . ILE A 1 293 ? 4.502 18.097 11.761 1.00 96.25 293 ILE A O 1
ATOM 2376 N N . ALA A 1 294 ? 6.047 19.377 12.806 1.00 95.56 294 ALA A N 1
ATOM 2377 C CA . ALA A 1 294 ? 5.330 19.589 14.060 1.00 95.56 294 ALA A CA 1
ATOM 2378 C C . ALA A 1 294 ? 3.941 20.183 13.806 1.00 95.56 294 ALA A C 1
ATOM 2380 O O . ALA A 1 294 ? 2.938 19.528 14.083 1.00 95.56 294 ALA A O 1
ATOM 2381 N N . LYS A 1 295 ? 3.874 21.334 13.124 1.00 95.25 295 LYS A N 1
ATOM 2382 C CA . LYS A 1 295 ? 2.610 21.996 12.775 1.00 95.25 295 LYS A CA 1
ATOM 2383 C C . LYS A 1 295 ? 1.666 21.078 12.000 1.00 95.25 295 LYS A C 1
ATOM 2385 O O . LYS A 1 295 ? 0.486 20.962 12.322 1.00 95.25 295 LYS A O 1
ATOM 2390 N N . TRP A 1 296 ? 2.177 20.396 10.973 1.00 96.25 296 TRP A N 1
ATOM 2391 C CA . TRP A 1 296 ? 1.369 19.453 10.200 1.00 96.25 296 TRP A CA 1
ATOM 2392 C C . TRP A 1 296 ? 0.863 18.291 11.063 1.00 96.25 296 TRP A C 1
ATOM 2394 O O . TRP A 1 296 ? -0.293 17.888 10.930 1.00 96.25 296 TRP A O 1
ATOM 2404 N N . PHE A 1 297 ? 1.702 17.750 11.943 1.00 96.56 297 PHE A N 1
ATOM 2405 C CA . PHE A 1 297 ? 1.336 16.631 12.798 1.00 96.56 297 PHE A CA 1
ATOM 2406 C C . PHE A 1 297 ? 0.289 17.040 13.843 1.00 96.56 297 PHE A C 1
ATOM 2408 O O . PHE A 1 297 ? -0.704 16.330 14.017 1.00 96.56 297 PHE A O 1
ATOM 2415 N N . ALA A 1 298 ? 0.446 18.224 14.443 1.00 95.94 298 ALA A N 1
ATOM 2416 C CA . ALA A 1 298 ? -0.524 18.834 15.346 1.00 95.94 298 ALA A CA 1
ATOM 2417 C C . ALA A 1 298 ? -1.903 18.960 14.681 1.00 95.94 298 ALA A C 1
ATOM 2419 O O . ALA A 1 298 ? -2.894 18.443 15.201 1.00 95.94 298 ALA A O 1
ATOM 2420 N N . GLU A 1 299 ? -1.957 19.566 13.488 1.00 95.19 299 GLU A N 1
ATOM 2421 C CA . GLU A 1 299 ? -3.205 19.812 12.753 1.00 95.19 299 GLU A CA 1
ATOM 2422 C C . GLU A 1 299 ? -3.918 18.520 12.314 1.00 95.19 299 GLU A C 1
ATOM 2424 O O . GLU A 1 299 ? -5.144 18.501 12.216 1.00 95.19 299 GLU A O 1
ATOM 2429 N N . ASN A 1 300 ? -3.177 17.445 12.015 1.00 94.06 300 ASN A N 1
ATOM 2430 C CA . ASN A 1 300 ? -3.740 16.260 11.353 1.00 94.06 300 ASN A CA 1
ATOM 2431 C C . ASN A 1 300 ? -3.893 15.029 12.258 1.00 94.06 300 ASN A C 1
ATOM 2433 O O . ASN A 1 300 ? -4.705 14.164 11.931 1.00 94.06 300 ASN A O 1
ATOM 2437 N N . TYR A 1 301 ? -3.151 14.935 13.370 1.00 95.75 301 TYR A N 1
ATOM 2438 C CA . TYR A 1 301 ? -3.089 13.710 14.184 1.00 95.75 301 TYR A CA 1
ATOM 2439 C C . TYR A 1 301 ? -3.201 13.919 15.696 1.00 95.75 301 TYR A C 1
ATOM 2441 O O . TYR A 1 301 ? -3.457 12.936 16.392 1.00 95.75 301 TYR A O 1
ATOM 2449 N N . VAL A 1 302 ? -3.041 15.146 16.210 1.00 94.69 302 VAL A N 1
ATOM 2450 C CA . VAL A 1 302 ? -3.064 15.425 17.661 1.00 94.69 302 VAL A CA 1
ATOM 2451 C C . VAL A 1 302 ? -4.190 16.384 18.041 1.00 94.69 302 VAL A C 1
ATOM 2453 O O . VAL A 1 302 ? -5.134 15.970 18.707 1.00 94.69 302 VAL A O 1
ATOM 2456 N N . VAL A 1 303 ? -4.103 17.644 17.610 1.00 92.12 303 VAL A N 1
ATOM 2457 C CA . VAL A 1 303 ? -4.990 18.742 18.031 1.00 92.12 303 VAL A CA 1
ATOM 2458 C C . VAL A 1 303 ? -6.174 18.891 17.081 1.00 92.12 303 VAL A C 1
ATOM 2460 O O . VAL A 1 303 ? -7.313 19.041 17.520 1.00 92.12 303 VAL A O 1
ATOM 2463 N N . GLY A 1 304 ? -5.922 18.805 15.775 1.00 90.62 304 GLY A N 1
ATOM 2464 C CA . GLY A 1 304 ? -6.928 19.095 14.758 1.00 90.62 304 GLY A CA 1
ATOM 2465 C C . GLY A 1 304 ? -6.830 20.523 14.217 1.00 90.62 304 GLY A C 1
ATOM 2466 O O . GLY A 1 304 ? -5.893 21.262 14.516 1.00 90.62 304 GLY A O 1
ATOM 2467 N N . LYS A 1 305 ? -7.796 20.920 13.385 1.00 90.00 305 LYS A N 1
ATOM 2468 C CA . LYS A 1 305 ? -7.777 22.195 12.652 1.00 90.00 305 LYS A CA 1
ATOM 2469 C C . LYS A 1 305 ? -9.128 22.894 12.730 1.00 90.00 305 LYS A C 1
ATOM 2471 O O . LYS A 1 305 ? -10.164 22.255 12.565 1.00 90.00 305 LYS A O 1
ATOM 2476 N N . ASN A 1 306 ? -9.121 24.214 12.933 1.00 86.62 306 ASN A N 1
ATOM 2477 C CA . ASN A 1 306 ? -10.325 25.058 12.981 1.00 86.62 306 ASN A CA 1
ATOM 2478 C C . ASN A 1 306 ? -11.387 24.543 13.976 1.00 86.62 306 ASN A C 1
ATOM 2480 O O . ASN A 1 306 ? -12.565 24.447 13.639 1.00 86.62 306 ASN A O 1
ATOM 2484 N N . GLY A 1 307 ? -10.954 24.126 15.171 1.00 81.81 307 GLY A N 1
ATOM 2485 C CA . GLY A 1 307 ? -11.838 23.581 16.209 1.00 81.81 307 GLY A CA 1
ATOM 2486 C C . GLY A 1 307 ? -12.388 22.176 15.925 1.00 81.81 307 GLY A C 1
ATOM 2487 O O . GLY A 1 307 ? -13.162 21.660 16.724 1.00 81.81 307 GLY A O 1
ATOM 2488 N N . LYS A 1 308 ? -11.999 21.533 14.814 1.00 89.69 308 LYS A N 1
ATOM 2489 C CA . LYS A 1 308 ? -12.364 20.145 14.504 1.00 89.69 308 LYS A CA 1
ATOM 2490 C C . LYS A 1 308 ? -11.240 19.200 14.899 1.00 89.69 308 LYS A C 1
ATOM 2492 O O . LYS A 1 308 ? -10.099 19.405 14.489 1.00 89.69 308 LYS A O 1
ATOM 2497 N N . LEU A 1 309 ? -11.594 18.139 15.621 1.00 90.38 309 LEU A N 1
ATOM 2498 C CA . LEU A 1 309 ? -10.683 17.045 15.954 1.00 90.38 309 LEU A CA 1
ATOM 2499 C C . LEU A 1 309 ? -10.111 16.384 14.685 1.00 90.38 309 LEU A C 1
ATOM 2501 O O . LEU A 1 309 ? -10.779 16.359 13.643 1.00 90.38 309 LEU A O 1
ATOM 2505 N N . PRO A 1 310 ? -8.892 15.825 14.758 1.00 93.19 310 PRO A N 1
ATOM 2506 C CA . PRO A 1 310 ? -8.297 15.102 13.641 1.00 93.19 310 PRO A CA 1
ATOM 2507 C C . PRO A 1 310 ? -9.162 13.899 13.242 1.00 93.19 310 PRO A C 1
ATOM 2509 O O . PRO A 1 310 ? -9.712 13.206 14.096 1.00 93.19 310 PRO A O 1
ATOM 2512 N N . GLN A 1 311 ? -9.254 13.617 11.936 1.00 90.62 311 GLN A N 1
ATOM 2513 C CA . GLN A 1 311 ? -10.038 12.478 11.427 1.00 90.62 311 GLN A CA 1
ATOM 2514 C C . GLN A 1 311 ? -9.492 11.130 11.915 1.00 90.62 311 GLN A C 1
ATOM 2516 O O . GLN A 1 311 ? -10.255 10.186 12.117 1.00 90.62 311 GLN A O 1
ATOM 2521 N N . ILE A 1 312 ? -8.174 11.052 12.119 1.00 92.62 312 ILE A N 1
ATOM 2522 C CA . ILE A 1 312 ? -7.490 9.895 12.694 1.00 92.62 312 ILE A CA 1
ATOM 2523 C C . ILE A 1 312 ? -6.843 10.342 14.018 1.00 92.62 312 ILE A C 1
ATOM 2525 O O . ILE A 1 312 ? -5.661 10.691 14.030 1.00 92.62 312 ILE A O 1
ATOM 2529 N N . PRO A 1 313 ? -7.610 10.397 15.125 1.00 94.44 313 PRO A N 1
ATOM 2530 C CA . PRO A 1 313 ? -7.118 10.881 16.414 1.00 94.44 313 PRO A CA 1
ATOM 2531 C C . PRO A 1 313 ? -6.160 9.893 17.098 1.00 94.44 313 PRO A C 1
ATOM 2533 O O . PRO A 1 313 ? -6.108 8.720 16.710 1.00 94.44 313 PRO A O 1
ATOM 2536 N N . PRO A 1 314 ? -5.457 10.316 18.169 1.00 95.75 314 PRO A N 1
ATOM 2537 C CA . PRO A 1 314 ? -4.526 9.466 18.917 1.00 95.75 314 PRO A CA 1
ATOM 2538 C C . PRO A 1 314 ? -5.109 8.133 19.387 1.00 95.75 314 PRO A C 1
ATOM 2540 O O . PRO A 1 314 ? -4.402 7.127 19.423 1.00 95.75 314 PRO A O 1
ATOM 2543 N N . SER A 1 315 ? -6.412 8.079 19.671 1.00 93.81 315 SER A N 1
ATOM 2544 C CA . SER A 1 315 ? -7.101 6.840 20.048 1.00 93.81 315 SER A CA 1
ATOM 2545 C C . SER A 1 315 ? -7.079 5.764 18.953 1.00 93.81 315 SER A C 1
ATOM 2547 O O . SER A 1 315 ? -7.117 4.577 19.280 1.00 93.81 315 SER A O 1
ATOM 2549 N N . LEU A 1 316 ? -6.967 6.151 17.674 1.00 93.19 316 LEU A N 1
ATOM 2550 C CA . LEU A 1 316 ? -6.852 5.234 16.538 1.00 93.19 316 LEU A CA 1
ATOM 2551 C C . LEU A 1 316 ? -5.414 4.776 16.283 1.00 93.19 316 LEU A C 1
ATOM 2553 O O . LEU A 1 316 ? -5.205 3.598 16.003 1.00 93.19 316 LEU A O 1
ATOM 2557 N N . TRP A 1 317 ? -4.433 5.679 16.332 1.00 93.88 317 TRP A N 1
ATOM 2558 C CA . TRP A 1 317 ? -3.057 5.363 15.927 1.00 93.88 317 TRP A CA 1
ATOM 2559 C C . TRP A 1 317 ? -2.110 5.019 17.082 1.00 93.88 317 TRP A C 1
ATOM 2561 O O . TRP A 1 317 ? -1.039 4.462 16.830 1.00 93.88 317 TRP A O 1
ATOM 2571 N N . SER A 1 318 ? -2.490 5.281 18.337 1.00 92.69 318 SER A N 1
ATOM 2572 C CA . SER A 1 318 ? -1.751 4.767 19.492 1.00 92.69 318 SER A CA 1
ATOM 2573 C C . SER A 1 318 ? -1.864 3.243 19.565 1.00 92.69 318 SER A C 1
ATOM 2575 O O . SER A 1 318 ? -2.957 2.666 19.591 1.00 92.69 318 SER A O 1
ATOM 2577 N N . CYS A 1 319 ? -0.703 2.597 19.633 1.00 88.25 319 CYS A N 1
ATOM 2578 C CA . CYS A 1 319 ? -0.538 1.162 19.810 1.00 88.25 319 CYS A CA 1
ATOM 2579 C C . CYS A 1 319 ? -0.287 0.761 21.273 1.00 88.25 319 CYS A C 1
ATOM 2581 O O . CYS A 1 319 ? 0.021 -0.402 21.527 1.00 88.25 319 CYS A O 1
ATOM 2583 N N . HIS A 1 320 ? -0.430 1.690 22.224 1.00 86.62 320 HIS A N 1
ATOM 2584 C CA . HIS A 1 320 ? -0.261 1.426 23.655 1.00 86.62 320 HIS A CA 1
ATOM 2585 C C . HIS A 1 320 ? -1.129 0.250 24.130 1.00 86.62 320 HIS A C 1
ATOM 2587 O O . HIS A 1 320 ? -0.607 -0.731 24.658 1.00 86.62 320 HIS A O 1
ATOM 2593 N N . ASP A 1 321 ? -2.430 0.290 23.836 1.00 83.62 321 ASP A N 1
ATOM 2594 C CA . ASP A 1 321 ? -3.382 -0.752 24.250 1.00 83.62 321 ASP A CA 1
ATOM 2595 C C . ASP A 1 321 ? -3.043 -2.115 23.624 1.00 83.62 321 ASP A C 1
ATOM 2597 O O . ASP A 1 321 ? -3.230 -3.163 24.237 1.00 83.62 321 ASP A O 1
ATOM 2601 N N . LEU A 1 322 ? -2.464 -2.108 22.416 1.00 81.75 322 LEU A N 1
ATOM 2602 C CA . LEU A 1 322 ? -2.042 -3.326 21.720 1.00 81.75 322 LEU A CA 1
ATOM 2603 C C . LEU A 1 322 ? -0.865 -4.007 22.413 1.00 81.75 322 LEU A C 1
ATOM 2605 O O . LEU A 1 322 ? -0.805 -5.234 22.418 1.00 81.75 322 LEU A O 1
ATOM 2609 N N . ASN A 1 323 ? 0.044 -3.237 23.018 1.00 74.19 323 ASN A N 1
ATOM 2610 C CA . ASN A 1 323 ? 1.136 -3.806 23.807 1.00 74.19 323 ASN A CA 1
ATOM 2611 C C . ASN A 1 323 ? 0.594 -4.526 25.044 1.00 74.19 323 ASN A C 1
ATOM 2613 O O . ASN A 1 323 ? 0.932 -5.687 25.263 1.00 74.19 323 ASN A O 1
ATOM 2617 N N . HIS A 1 324 ? -0.302 -3.881 25.798 1.00 73.00 324 HIS A N 1
ATOM 2618 C CA . HIS A 1 324 ? -0.916 -4.475 26.994 1.00 73.00 324 HIS A CA 1
ATOM 2619 C C . HIS A 1 324 ? -1.687 -5.755 26.675 1.00 73.00 324 HIS A C 1
ATOM 2621 O O . HIS A 1 324 ? -1.544 -6.763 27.364 1.00 73.00 324 HIS A O 1
ATOM 2627 N N . LEU A 1 325 ? -2.435 -5.748 25.571 1.00 75.19 325 LEU A N 1
ATOM 2628 C CA . LEU A 1 325 ? -3.206 -6.902 25.106 1.00 75.19 325 LEU A CA 1
ATOM 2629 C C . LEU A 1 325 ? -2.359 -7.945 24.354 1.00 75.19 325 LEU A C 1
ATOM 2631 O O . LEU A 1 325 ? -2.886 -8.970 23.921 1.00 75.19 325 LEU A O 1
ATOM 2635 N N . LYS A 1 326 ? -1.048 -7.708 24.189 1.00 73.88 326 LYS A N 1
ATOM 2636 C CA . LYS A 1 326 ? -0.117 -8.548 23.413 1.00 73.88 326 LYS A CA 1
ATOM 2637 C C . LYS A 1 326 ? -0.621 -8.840 21.992 1.00 73.88 326 LYS A C 1
ATOM 2639 O O . LYS A 1 326 ? -0.387 -9.925 21.450 1.00 73.88 326 LYS A O 1
ATOM 2644 N N . LEU A 1 327 ? -1.304 -7.867 21.394 1.00 75.50 327 LEU A N 1
ATOM 2645 C CA . LEU A 1 327 ? -1.793 -7.912 20.022 1.00 75.50 327 LEU A CA 1
ATOM 2646 C C . LEU A 1 327 ? -0.720 -7.388 19.054 1.00 75.50 327 LEU A C 1
ATOM 2648 O O . LEU A 1 327 ? 0.132 -6.576 19.431 1.00 75.50 327 LEU A O 1
ATOM 2652 N N . PRO A 1 328 ? -0.727 -7.825 17.784 1.00 73.50 328 PRO A N 1
ATOM 2653 C CA . PRO A 1 328 ? 0.172 -7.270 16.782 1.00 73.50 328 PRO A CA 1
ATOM 2654 C C . PRO A 1 328 ? -0.001 -5.756 16.642 1.00 73.50 328 PRO A C 1
ATOM 2656 O O . PRO A 1 328 ? -1.108 -5.237 16.708 1.00 73.50 328 PRO A O 1
ATOM 2659 N N . ARG A 1 329 ? 1.108 -5.049 16.402 1.00 75.12 329 ARG A N 1
ATOM 2660 C CA . ARG A 1 329 ? 1.135 -3.594 16.145 1.00 75.12 329 ARG A CA 1
ATOM 2661 C C . ARG A 1 329 ? 1.338 -3.229 14.679 1.00 75.12 329 ARG A C 1
ATOM 2663 O O . ARG A 1 329 ? 1.215 -2.063 14.302 1.00 75.12 329 ARG A O 1
ATOM 2670 N N . THR A 1 330 ? 1.765 -4.200 13.879 1.00 73.06 330 THR A N 1
ATOM 2671 C CA . THR A 1 330 ? 2.120 -4.031 12.470 1.00 73.06 330 THR A CA 1
ATOM 2672 C C . THR A 1 330 ? 1.418 -5.087 11.635 1.00 73.06 330 THR A C 1
ATOM 2674 O O . THR A 1 330 ? 1.039 -6.140 12.147 1.00 73.06 330 THR A O 1
ATOM 2677 N N . GLN A 1 331 ? 1.305 -4.817 10.340 1.00 67.69 331 GLN A N 1
ATOM 2678 C CA . GLN A 1 331 ? 0.740 -5.730 9.354 1.00 67.69 331 GLN A CA 1
ATOM 2679 C C . GLN A 1 331 ? 1.833 -6.536 8.638 1.00 67.69 331 GLN A C 1
ATOM 2681 O O . GLN A 1 331 ? 1.635 -6.974 7.512 1.00 67.69 331 GLN A O 1
ATOM 2686 N N . ASN A 1 332 ? 3.001 -6.744 9.258 1.00 67.19 332 ASN A N 1
ATOM 2687 C CA . ASN A 1 332 ? 4.154 -7.361 8.588 1.00 67.19 332 ASN A CA 1
ATOM 2688 C C . ASN A 1 332 ? 3.828 -8.732 7.975 1.00 67.19 332 ASN A C 1
ATOM 2690 O O . ASN A 1 332 ? 4.337 -9.058 6.909 1.00 67.19 332 ASN A O 1
ATOM 2694 N N . ASN A 1 333 ? 2.960 -9.521 8.617 1.00 64.12 333 ASN A N 1
ATOM 2695 C CA . ASN A 1 333 ? 2.498 -10.800 8.070 1.00 64.12 333 ASN A CA 1
ATOM 2696 C C . ASN A 1 333 ? 1.673 -10.606 6.783 1.00 64.12 333 ASN A C 1
ATOM 2698 O O . ASN A 1 333 ? 1.812 -11.394 5.851 1.00 64.12 333 ASN A O 1
ATOM 2702 N N . VAL A 1 334 ? 0.869 -9.538 6.714 1.00 66.00 334 VAL A N 1
ATOM 2703 C CA . VAL A 1 334 ? 0.106 -9.135 5.522 1.00 66.00 334 VAL A CA 1
ATOM 2704 C C . VAL A 1 334 ? 1.042 -8.682 4.410 1.00 66.00 334 VAL A C 1
ATOM 2706 O O . VAL A 1 334 ? 0.913 -9.130 3.278 1.00 66.00 334 VAL A O 1
ATOM 2709 N N . GLU A 1 335 ? 2.029 -7.843 4.722 1.00 66.38 335 GLU A N 1
ATOM 2710 C CA . GLU A 1 335 ? 2.993 -7.363 3.728 1.00 66.38 335 GLU A CA 1
ATOM 2711 C C . GLU A 1 335 ? 3.897 -8.479 3.203 1.00 66.38 335 GLU A C 1
ATOM 2713 O O . GLU A 1 335 ? 4.138 -8.557 2.000 1.00 66.38 335 GLU A O 1
ATOM 2718 N N . ALA A 1 336 ? 4.356 -9.378 4.076 1.00 66.06 336 ALA A N 1
ATOM 2719 C CA . ALA A 1 336 ? 5.114 -10.560 3.681 1.00 66.06 336 ALA A CA 1
ATOM 2720 C C . ALA A 1 336 ? 4.278 -11.480 2.783 1.00 66.06 336 ALA A C 1
ATOM 2722 O O . ALA A 1 336 ? 4.785 -12.011 1.793 1.00 66.06 336 ALA A O 1
ATOM 2723 N N . TRP A 1 337 ? 2.989 -11.634 3.093 1.00 71.19 337 TRP A N 1
ATOM 2724 C CA . TRP A 1 337 ? 2.059 -12.370 2.248 1.00 71.19 337 TRP A CA 1
ATOM 2725 C C . TRP A 1 337 ? 1.866 -11.688 0.883 1.00 71.19 337 TRP A C 1
ATOM 2727 O O . TRP A 1 337 ? 2.033 -12.350 -0.138 1.00 71.19 337 TRP A O 1
ATOM 2737 N N . HIS A 1 338 ? 1.640 -10.368 0.839 1.00 66.06 338 HIS A N 1
ATOM 2738 C CA . HIS A 1 338 ? 1.564 -9.602 -0.411 1.00 66.06 338 HIS A CA 1
ATOM 2739 C C . HIS A 1 338 ? 2.843 -9.723 -1.242 1.00 66.06 338 HIS A C 1
ATOM 2741 O O . HIS A 1 338 ? 2.780 -9.892 -2.456 1.00 66.06 338 HIS A O 1
ATOM 2747 N N . HIS A 1 339 ? 4.013 -9.650 -0.605 1.00 68.50 339 HIS A N 1
ATOM 2748 C CA . HIS A 1 339 ? 5.292 -9.809 -1.287 1.00 68.50 339 HIS A CA 1
ATOM 2749 C C . HIS A 1 339 ? 5.422 -11.206 -1.903 1.00 68.50 339 HIS A C 1
ATOM 2751 O O . HIS A 1 339 ? 5.817 -11.333 -3.061 1.00 68.50 339 HIS A O 1
ATOM 2757 N N . ARG A 1 340 ? 5.045 -12.257 -1.159 1.00 76.75 340 ARG A N 1
ATOM 2758 C CA . ARG A 1 340 ? 5.014 -13.628 -1.682 1.00 76.75 340 ARG A CA 1
ATOM 2759 C C . ARG A 1 340 ? 4.061 -13.743 -2.869 1.00 76.75 340 ARG A C 1
ATOM 2761 O O . ARG A 1 340 ? 4.458 -14.261 -3.906 1.00 76.75 340 ARG A O 1
ATOM 2768 N N . LEU A 1 341 ? 2.843 -13.221 -2.746 1.00 70.94 341 LEU A N 1
ATOM 2769 C CA . LEU A 1 341 ? 1.863 -13.254 -3.826 1.00 70.94 341 LEU A CA 1
ATOM 2770 C C . LEU A 1 341 ? 2.381 -12.524 -5.072 1.00 70.94 341 LEU A C 1
ATOM 2772 O O . LEU A 1 341 ? 2.316 -13.074 -6.164 1.00 70.94 341 LEU A O 1
ATOM 2776 N N . ASN A 1 342 ? 2.980 -11.342 -4.913 1.00 71.62 342 ASN A N 1
ATOM 2777 C CA . ASN A 1 342 ? 3.588 -10.604 -6.023 1.00 71.62 342 ASN A CA 1
ATOM 2778 C C . ASN A 1 342 ? 4.710 -11.398 -6.705 1.00 71.62 342 ASN A C 1
ATOM 2780 O O . ASN A 1 342 ? 4.818 -11.352 -7.927 1.00 71.62 342 ASN A O 1
ATOM 2784 N N . SER A 1 343 ? 5.510 -12.149 -5.940 1.00 73.94 343 SER A N 1
ATOM 2785 C CA . SER A 1 343 ? 6.543 -13.023 -6.508 1.00 73.94 343 SER A CA 1
ATOM 2786 C C . SER A 1 343 ? 5.977 -14.246 -7.236 1.00 73.94 343 SER A C 1
ATOM 2788 O O . SER A 1 343 ? 6.574 -14.687 -8.205 1.00 73.94 343 SER A O 1
ATOM 2790 N N . ILE A 1 344 ? 4.822 -14.773 -6.810 1.00 70.56 344 ILE A N 1
ATOM 2791 C CA . ILE A 1 344 ? 4.134 -15.888 -7.488 1.00 70.56 344 ILE A CA 1
ATOM 2792 C C . ILE A 1 344 ? 3.479 -15.408 -8.785 1.00 70.56 344 ILE A C 1
ATOM 2794 O O . ILE A 1 344 ? 3.517 -16.097 -9.798 1.00 70.56 344 ILE A O 1
ATOM 2798 N N . VAL A 1 345 ? 2.868 -14.223 -8.749 1.00 73.81 345 VAL A N 1
ATOM 2799 C CA . VAL A 1 345 ? 2.247 -13.597 -9.919 1.00 73.81 345 VAL A CA 1
ATOM 2800 C C . VAL A 1 345 ? 3.298 -13.243 -10.975 1.00 73.81 345 VAL A C 1
ATOM 2802 O O . VAL A 1 345 ? 2.992 -13.321 -12.162 1.00 73.81 345 VAL A O 1
ATOM 2805 N N . ASP A 1 346 ? 4.501 -12.836 -10.545 1.00 72.31 346 ASP A N 1
ATOM 2806 C CA . ASP A 1 346 ? 5.689 -12.504 -11.361 1.00 72.31 346 ASP A CA 1
ATOM 2807 C C . ASP A 1 346 ? 5.392 -11.665 -12.619 1.00 72.31 346 ASP A C 1
ATOM 2809 O O . ASP A 1 346 ? 6.028 -11.746 -13.670 1.00 72.31 346 ASP A O 1
ATOM 2813 N N . LYS A 1 347 ? 4.347 -10.841 -12.528 1.00 63.53 347 LYS A N 1
ATOM 2814 C CA . LYS A 1 347 ? 3.841 -10.005 -13.610 1.00 63.53 347 LYS A CA 1
ATOM 2815 C C . LYS A 1 347 ? 3.312 -8.717 -13.027 1.00 63.53 347 LYS A C 1
ATOM 2817 O O . LYS A 1 347 ? 2.501 -8.699 -12.107 1.00 63.53 347 LYS A O 1
ATOM 2822 N N . ARG A 1 348 ? 3.702 -7.602 -13.642 1.00 55.12 348 ARG A N 1
ATOM 2823 C CA . ARG A 1 348 ? 3.241 -6.267 -13.236 1.00 55.12 348 ARG A CA 1
ATOM 2824 C C . ARG A 1 348 ? 1.734 -6.062 -13.458 1.00 55.12 348 ARG A C 1
ATOM 2826 O O . ARG A 1 348 ? 1.158 -5.121 -12.915 1.00 55.12 348 ARG A O 1
ATOM 2833 N N . SER A 1 349 ? 1.102 -6.864 -14.316 1.00 59.09 349 SER A N 1
ATOM 2834 C CA . SER A 1 349 ? -0.327 -6.774 -14.652 1.00 59.09 349 SER A CA 1
ATOM 2835 C C . SER A 1 349 ? -0.847 -8.142 -15.127 1.00 59.09 349 SER A C 1
ATOM 2837 O O . SER A 1 349 ? -0.951 -8.347 -16.337 1.00 59.09 349 SER A O 1
ATOM 2839 N N . PRO A 1 350 ? -1.113 -9.097 -14.213 1.00 64.31 350 PRO A N 1
ATOM 2840 C CA . PRO A 1 350 ? -1.722 -10.373 -14.585 1.00 64.31 350 PRO A CA 1
ATOM 2841 C C . PRO A 1 350 ? -3.133 -10.151 -15.142 1.00 64.31 350 PRO A C 1
ATOM 2843 O O . PRO A 1 350 ? -3.846 -9.239 -14.715 1.00 64.31 350 PRO A O 1
ATOM 2846 N N . GLY A 1 351 ? -3.549 -10.984 -16.096 1.00 63.97 351 GLY A N 1
ATOM 2847 C CA . GLY A 1 351 ? -4.947 -11.001 -16.534 1.00 63.97 351 GLY A CA 1
ATOM 2848 C C . GLY A 1 351 ? -5.868 -11.486 -15.409 1.00 63.97 351 GLY A C 1
ATOM 2849 O O . GLY A 1 351 ? -5.424 -12.220 -14.530 1.00 63.97 351 GLY A O 1
ATOM 2850 N N . PHE A 1 352 ? -7.157 -11.128 -15.445 1.00 62.28 352 PHE A N 1
ATOM 2851 C CA . PHE A 1 352 ? -8.125 -11.531 -14.412 1.00 62.28 352 PHE A CA 1
ATOM 2852 C C . PHE A 1 352 ? -8.114 -13.046 -14.157 1.00 62.28 352 PHE A C 1
ATOM 2854 O O . PHE A 1 352 ? -7.883 -13.463 -13.033 1.00 62.28 352 PHE A O 1
ATOM 2861 N N . TYR A 1 353 ? -8.250 -13.868 -15.202 1.00 60.47 353 TYR A N 1
ATOM 2862 C CA . TYR A 1 353 ? -8.263 -15.332 -15.072 1.00 60.47 353 TYR A CA 1
ATOM 2863 C C . TYR A 1 353 ? -6.954 -15.916 -14.526 1.00 60.47 353 TYR A C 1
ATOM 2865 O O . TYR A 1 353 ? -6.969 -16.904 -13.793 1.00 60.47 353 TYR A O 1
ATOM 2873 N N . GLU A 1 354 ? -5.822 -15.303 -14.872 1.00 63.81 354 GLU A N 1
ATOM 2874 C CA . GLU A 1 354 ? -4.511 -15.699 -14.357 1.00 63.81 354 GLU A CA 1
ATOM 2875 C C . GLU A 1 354 ? -4.418 -15.405 -12.858 1.00 63.81 354 GLU A C 1
ATOM 2877 O O . GLU A 1 354 ? -4.084 -16.291 -12.074 1.00 63.81 354 GLU A O 1
ATOM 2882 N N . LEU A 1 355 ? -4.813 -14.197 -12.447 1.00 67.94 355 LEU A N 1
ATOM 2883 C CA . LEU A 1 355 ? -4.876 -13.825 -11.039 1.00 67.94 355 LEU A CA 1
ATOM 2884 C C . LEU A 1 355 ? -5.867 -14.706 -10.265 1.00 67.94 355 LEU A C 1
ATOM 2886 O O . LEU A 1 355 ? -5.526 -15.189 -9.192 1.00 67.94 355 LEU A O 1
ATOM 2890 N N . SER A 1 356 ? -7.055 -14.975 -10.812 1.00 64.31 356 SER A N 1
ATOM 2891 C CA . SER A 1 356 ? -8.052 -15.855 -10.192 1.00 64.31 356 SER A CA 1
ATOM 2892 C C . SER A 1 356 ? -7.516 -17.268 -9.976 1.00 64.31 356 SER A C 1
ATOM 2894 O O . SER A 1 356 ? -7.722 -17.834 -8.910 1.00 64.31 356 SER A O 1
ATOM 2896 N N . THR A 1 357 ? -6.786 -17.826 -10.946 1.00 68.25 357 THR A N 1
ATOM 2897 C CA . THR A 1 357 ? -6.186 -19.165 -10.813 1.00 68.25 357 THR A CA 1
ATOM 2898 C C . THR A 1 357 ? -5.157 -19.200 -9.683 1.00 68.25 357 THR A C 1
ATOM 2900 O O . THR A 1 357 ? -5.139 -20.137 -8.888 1.00 68.25 357 THR A O 1
ATOM 2903 N N . ILE A 1 358 ? -4.334 -18.153 -9.570 1.00 71.56 358 ILE A N 1
ATOM 2904 C CA . ILE A 1 358 ? -3.343 -18.023 -8.495 1.00 71.56 358 ILE A CA 1
ATOM 2905 C C . ILE A 1 358 ? -4.030 -17.873 -7.133 1.00 71.56 358 ILE A C 1
ATOM 2907 O O . ILE A 1 358 ? -3.627 -18.528 -6.175 1.00 71.56 358 ILE A O 1
ATOM 2911 N N . LEU A 1 359 ? -5.081 -17.054 -7.039 1.00 68.50 359 LEU A N 1
ATOM 2912 C CA . LEU A 1 359 ? -5.840 -16.872 -5.800 1.00 68.50 359 LEU A CA 1
ATOM 2913 C C . LEU A 1 359 ? -6.551 -18.164 -5.367 1.00 68.50 359 LEU A C 1
ATOM 2915 O O . LEU A 1 359 ? -6.535 -18.483 -4.185 1.00 68.50 359 LEU A O 1
ATOM 2919 N N . LEU A 1 360 ? -7.100 -18.946 -6.302 1.00 65.94 360 LEU A N 1
ATOM 2920 C CA . LEU A 1 360 ? -7.688 -20.258 -6.002 1.00 65.94 360 LEU A CA 1
ATOM 2921 C C . LEU A 1 360 ? -6.639 -21.258 -5.493 1.00 65.94 360 LEU A C 1
ATOM 2923 O O . LEU A 1 360 ? -6.883 -21.980 -4.530 1.00 65.94 360 LEU A O 1
ATOM 2927 N N . ALA A 1 361 ? -5.447 -21.282 -6.095 1.00 69.19 361 ALA A N 1
ATOM 2928 C CA . ALA A 1 361 ? -4.349 -22.106 -5.593 1.00 69.19 361 ALA A CA 1
ATOM 2929 C C . ALA A 1 361 ? -3.910 -21.670 -4.182 1.00 69.19 361 ALA A C 1
ATOM 2931 O O . ALA A 1 361 ? -3.628 -22.510 -3.327 1.00 69.19 361 ALA A O 1
ATOM 2932 N N . GLU A 1 362 ? -3.894 -20.362 -3.919 1.00 70.00 362 GLU A N 1
ATOM 2933 C CA . GLU A 1 362 ? -3.604 -19.802 -2.600 1.00 70.00 362 GLU A CA 1
ATOM 2934 C C . GLU A 1 362 ? -4.673 -20.184 -1.565 1.00 70.00 362 GLU A C 1
ATOM 2936 O O . GLU A 1 362 ? -4.311 -20.525 -0.440 1.00 70.00 362 GLU A O 1
ATOM 2941 N N . MET A 1 363 ? -5.959 -20.202 -1.938 1.00 63.31 363 MET A N 1
ATOM 2942 C CA . MET A 1 363 ? -7.051 -20.670 -1.071 1.00 63.31 363 MET A CA 1
ATOM 2943 C C . MET A 1 363 ? -6.818 -22.105 -0.599 1.00 63.31 363 MET A C 1
ATOM 2945 O O . MET A 1 363 ? -6.848 -22.347 0.604 1.00 63.31 363 MET A O 1
ATOM 2949 N N . ASN A 1 364 ? -6.465 -23.025 -1.502 1.00 64.81 364 ASN A N 1
ATOM 2950 C CA . ASN A 1 364 ? -6.190 -24.421 -1.138 1.00 64.81 364 ASN A CA 1
ATOM 2951 C C . ASN A 1 364 ? -5.041 -24.546 -0.115 1.00 64.81 364 ASN A C 1
ATOM 2953 O O . ASN A 1 364 ? -5.100 -25.341 0.822 1.00 64.81 364 ASN A O 1
ATOM 2957 N N . ILE A 1 365 ? -3.986 -23.734 -0.261 1.00 71.00 365 ILE A N 1
ATOM 2958 C CA . ILE A 1 365 ? -2.867 -23.697 0.698 1.00 71.00 365 ILE A CA 1
ATOM 2959 C C . ILE A 1 365 ? -3.342 -23.185 2.064 1.00 71.00 365 ILE A C 1
ATOM 2961 O O . ILE A 1 365 ? -2.869 -23.634 3.112 1.00 71.00 365 ILE A O 1
ATOM 2965 N N . VAL A 1 366 ? -4.241 -22.206 2.063 1.00 66.88 366 VAL A N 1
ATOM 2966 C CA . VAL A 1 366 ? -4.763 -21.581 3.277 1.00 66.88 366 VAL A CA 1
ATOM 2967 C C . VAL A 1 366 ? -5.726 -22.508 4.007 1.00 66.88 366 VAL A C 1
ATOM 2969 O O . VAL A 1 366 ? -5.613 -22.620 5.224 1.00 66.88 366 VAL A O 1
ATOM 2972 N N . GLU A 1 367 ? -6.591 -23.227 3.297 1.00 65.19 367 GLU A N 1
ATOM 2973 C CA . GLU A 1 367 ? -7.457 -24.263 3.870 1.00 65.19 367 GLU A CA 1
ATOM 2974 C C . GLU A 1 367 ? -6.641 -25.345 4.581 1.00 65.19 367 GLU A C 1
ATOM 2976 O O . GLU A 1 367 ? -6.941 -25.691 5.724 1.00 65.19 367 GLU A O 1
ATOM 2981 N N . GLY A 1 368 ? -5.540 -25.797 3.969 1.00 67.75 368 GLY A N 1
ATOM 2982 C CA . GLY A 1 368 ? -4.604 -26.718 4.617 1.00 67.75 368 GLY A CA 1
ATOM 2983 C C . GLY A 1 368 ? -4.041 -26.160 5.929 1.00 67.75 368 GLY A C 1
ATOM 2984 O O . GLY A 1 368 ? -4.018 -26.854 6.943 1.00 67.75 368 GLY A O 1
ATOM 2985 N N . LYS A 1 369 ? -3.659 -24.875 5.957 1.00 70.25 369 LYS A N 1
ATOM 2986 C CA . LYS A 1 369 ? -3.197 -24.210 7.190 1.00 70.25 369 LYS A CA 1
ATOM 2987 C C . LYS A 1 369 ? -4.295 -24.085 8.241 1.00 70.25 369 LYS A C 1
ATOM 2989 O O . LYS A 1 369 ? -4.003 -24.237 9.423 1.00 70.25 369 LYS A O 1
ATOM 2994 N N . ILE A 1 370 ? -5.528 -23.785 7.833 1.00 67.06 370 ILE A N 1
ATOM 2995 C CA . ILE A 1 370 ? -6.679 -23.730 8.741 1.00 67.06 370 ILE A CA 1
ATOM 2996 C C . ILE A 1 370 ? -6.896 -25.108 9.370 1.00 67.06 370 ILE A C 1
ATOM 2998 O O . ILE A 1 370 ? -7.039 -25.185 10.585 1.00 67.06 370 ILE A O 1
ATOM 3002 N N . GLN A 1 371 ? -6.823 -26.189 8.590 1.00 66.94 371 GLN A N 1
ATOM 3003 C CA . GLN A 1 371 ? -6.920 -27.549 9.119 1.00 66.94 371 GLN A CA 1
ATOM 3004 C C . GLN A 1 371 ? -5.809 -27.883 10.122 1.00 66.94 371 GLN A C 1
ATOM 3006 O O . GLN A 1 371 ? -6.104 -28.338 11.222 1.00 66.94 371 GLN A O 1
ATOM 3011 N N . CYS A 1 372 ? -4.545 -27.574 9.816 1.00 68.06 372 CYS A N 1
ATOM 3012 C CA . CYS A 1 372 ? -3.444 -27.727 10.777 1.00 68.06 372 CYS A CA 1
ATOM 3013 C C . CYS A 1 372 ? -3.724 -26.993 12.103 1.00 68.06 372 CYS A C 1
ATOM 3015 O O . CYS A 1 372 ? -3.514 -27.539 13.184 1.00 68.06 372 CYS A O 1
ATOM 3017 N N . ILE A 1 373 ? -4.245 -25.764 12.030 1.00 68.69 373 ILE A N 1
ATOM 3018 C CA . ILE A 1 373 ? -4.612 -24.968 13.209 1.00 68.69 373 ILE A CA 1
ATOM 3019 C C . ILE A 1 373 ? -5.754 -25.625 13.996 1.00 68.69 373 ILE A C 1
ATOM 3021 O O . ILE A 1 373 ? -5.680 -25.669 15.224 1.00 68.69 373 ILE A O 1
ATOM 3025 N N . LEU A 1 374 ? -6.804 -26.098 13.315 1.00 67.12 374 LEU A N 1
ATOM 3026 C CA . LEU A 1 374 ? -7.944 -26.778 13.941 1.00 67.12 374 LEU A CA 1
ATOM 3027 C C . LEU A 1 374 ? -7.516 -28.086 14.618 1.00 67.12 374 LEU A C 1
ATOM 3029 O O . LEU A 1 374 ? -8.022 -28.413 15.686 1.00 67.12 374 LEU A O 1
ATOM 3033 N N . ASN A 1 375 ? -6.517 -28.768 14.056 1.00 72.88 375 ASN A N 1
ATOM 3034 C CA . ASN A 1 375 ? -5.893 -29.961 14.631 1.00 72.88 375 ASN A CA 1
ATOM 3035 C C . ASN A 1 375 ? -4.936 -29.653 15.800 1.00 72.88 375 ASN A C 1
ATOM 3037 O O . ASN A 1 375 ? -4.302 -30.560 16.335 1.00 72.88 375 ASN A O 1
ATOM 3041 N N . GLY A 1 376 ? -4.820 -28.386 16.214 1.00 65.25 376 GLY A N 1
ATOM 3042 C CA . GLY A 1 376 ? -4.004 -27.975 17.355 1.00 65.25 376 GLY A CA 1
ATOM 3043 C C . GLY A 1 376 ? -2.502 -27.940 17.073 1.00 65.25 376 GLY A C 1
ATOM 3044 O O . GLY A 1 376 ? -1.709 -27.925 18.017 1.00 65.25 376 GLY A O 1
ATOM 3045 N N . GLU A 1 377 ? -2.082 -27.918 15.804 1.00 68.25 377 GLU A N 1
ATOM 3046 C CA . GLU A 1 377 ? -0.661 -27.839 15.480 1.00 68.25 377 GLU A CA 1
ATOM 3047 C C . GLU A 1 377 ? -0.049 -26.508 15.959 1.00 68.25 377 GLU A C 1
ATOM 3049 O O . GLU A 1 377 ? -0.645 -25.432 15.810 1.00 68.25 377 GLU A O 1
ATOM 3054 N N . PRO A 1 378 ? 1.163 -26.542 16.541 1.00 55.81 378 PRO A N 1
ATOM 3055 C CA . PRO A 1 378 ? 1.784 -25.355 17.100 1.00 55.81 378 PRO A CA 1
ATOM 3056 C C . PRO A 1 378 ? 2.152 -24.350 16.003 1.00 55.81 378 PRO A C 1
ATOM 3058 O O . PRO A 1 378 ? 2.874 -24.656 15.055 1.00 55.81 378 PRO A O 1
ATOM 3061 N N . SER A 1 379 ? 1.712 -23.102 16.180 1.00 55.91 379 SER A N 1
ATOM 3062 C CA . SER A 1 379 ? 2.097 -21.994 15.301 1.00 55.91 379 SER A CA 1
ATOM 3063 C C . SER A 1 379 ? 3.620 -21.780 15.266 1.00 55.91 379 SER A C 1
ATOM 3065 O O . SER A 1 379 ? 4.338 -22.003 16.249 1.00 55.91 379 SER A O 1
ATOM 3067 N N . ALA A 1 380 ? 4.131 -21.307 14.125 1.00 57.31 380 ALA A N 1
ATOM 3068 C CA . ALA A 1 380 ? 5.546 -20.990 13.972 1.00 57.31 380 ALA A CA 1
ATOM 3069 C C . ALA A 1 380 ? 5.992 -19.944 15.013 1.00 57.31 380 ALA A C 1
ATOM 3071 O O . ALA A 1 380 ? 5.412 -18.861 15.127 1.00 57.31 380 ALA A O 1
ATOM 3072 N N . LYS A 1 381 ? 7.057 -20.251 15.766 1.00 53.38 381 LYS A N 1
ATOM 3073 C CA . LYS A 1 381 ? 7.588 -19.355 16.805 1.00 53.38 381 LYS A CA 1
ATOM 3074 C C . LYS A 1 381 ? 8.006 -18.010 16.202 1.00 53.38 381 LYS A C 1
ATOM 3076 O O . LYS A 1 381 ? 8.722 -17.960 15.200 1.00 53.38 381 LYS A O 1
ATOM 3081 N N . GLN A 1 382 ? 7.631 -16.908 16.858 1.00 53.44 382 GLN A N 1
ATOM 3082 C CA . GLN A 1 382 ? 8.164 -15.585 16.520 1.00 53.44 382 GLN A CA 1
ATOM 3083 C C . GLN A 1 382 ? 9.698 -15.587 16.615 1.00 53.44 382 GLN A C 1
ATOM 3085 O O . GLN A 1 382 ? 10.281 -16.160 17.539 1.00 53.44 382 GLN A O 1
ATOM 3090 N N . LYS A 1 383 ? 10.366 -14.916 15.667 1.00 53.66 383 LYS A N 1
ATOM 3091 C CA . LYS A 1 383 ? 11.830 -14.768 15.676 1.00 53.66 383 LYS A CA 1
ATOM 3092 C C . LYS A 1 383 ? 12.281 -14.123 16.997 1.00 53.66 383 LYS A C 1
ATOM 3094 O O . LYS A 1 383 ? 11.830 -13.022 17.315 1.00 53.66 383 LYS A O 1
ATOM 3099 N N . LYS A 1 384 ? 13.233 -14.754 17.703 1.00 44.81 384 LYS A N 1
ATOM 3100 C CA . LYS A 1 384 ? 13.763 -14.338 19.028 1.00 44.81 384 LYS A CA 1
ATOM 3101 C C . LYS A 1 384 ? 14.093 -12.836 19.140 1.00 44.81 384 LYS A C 1
ATOM 3103 O O . LYS A 1 384 ? 13.885 -12.224 20.184 1.00 44.81 384 LYS A O 1
ATOM 3108 N N . ILE A 1 385 ? 14.581 -12.228 18.057 1.00 46.59 385 ILE A N 1
ATOM 3109 C CA . ILE A 1 385 ? 14.966 -10.806 17.993 1.00 46.59 385 ILE A CA 1
ATOM 3110 C C . ILE A 1 385 ? 13.755 -9.865 18.140 1.00 46.59 385 ILE A C 1
ATOM 3112 O O . ILE A 1 385 ? 13.849 -8.840 18.813 1.00 46.59 385 ILE A O 1
ATOM 3116 N N . CYS A 1 386 ? 12.606 -10.205 17.546 1.00 51.81 386 CYS A N 1
ATOM 3117 C CA . CYS A 1 386 ? 11.386 -9.397 17.648 1.00 51.81 386 CYS A CA 1
ATOM 3118 C C . CYS A 1 386 ? 10.842 -9.404 19.085 1.00 51.81 386 CYS A C 1
ATOM 3120 O O . CYS A 1 386 ? 10.458 -8.363 19.616 1.00 51.81 386 CYS A O 1
ATOM 3122 N N . THR A 1 387 ? 10.922 -10.561 19.746 1.00 54.94 387 THR A N 1
ATOM 3123 C CA . THR A 1 387 ? 10.526 -10.745 21.145 1.00 54.94 387 THR A CA 1
ATOM 3124 C C . THR A 1 387 ? 11.359 -9.870 22.086 1.00 54.94 387 THR A C 1
ATOM 3126 O O . THR A 1 387 ? 10.792 -9.161 22.910 1.00 54.94 387 THR A O 1
ATOM 3129 N N . LYS A 1 388 ? 12.689 -9.820 21.913 1.00 56.56 388 LYS A N 1
ATOM 3130 C CA . LYS A 1 388 ? 13.587 -9.007 22.759 1.00 56.56 388 LYS A CA 1
ATOM 3131 C C . LYS A 1 388 ? 13.321 -7.496 22.646 1.00 56.56 388 LYS A C 1
ATOM 3133 O O . LYS A 1 388 ? 13.404 -6.785 23.643 1.00 56.56 388 LYS A O 1
ATOM 3138 N N . LYS A 1 389 ? 12.965 -7.004 21.452 1.00 59.50 389 LYS A N 1
ATOM 3139 C CA . LYS A 1 389 ? 12.617 -5.586 21.227 1.00 59.50 389 LYS A CA 1
ATOM 3140 C C . LYS A 1 389 ? 11.294 -5.194 21.884 1.00 59.50 389 LYS A C 1
ATOM 3142 O O . LYS A 1 389 ? 11.219 -4.127 22.483 1.00 59.50 389 LYS A O 1
ATOM 3147 N N . ASN A 1 390 ? 10.278 -6.055 21.798 1.00 61.91 390 ASN A N 1
ATOM 3148 C CA . ASN A 1 390 ? 8.993 -5.823 22.467 1.00 61.91 390 ASN A CA 1
ATOM 3149 C C . ASN A 1 390 ? 9.165 -5.770 23.988 1.00 61.91 390 ASN A C 1
ATOM 3151 O O . 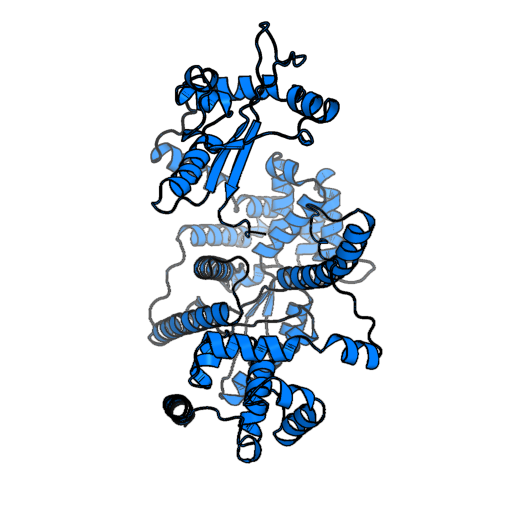ASN A 1 390 ? 8.656 -4.850 24.616 1.00 61.91 390 ASN A O 1
ATOM 3155 N N . VAL A 1 391 ? 9.968 -6.683 24.546 1.00 62.84 391 VAL A N 1
ATOM 3156 C CA . VAL A 1 391 ? 10.288 -6.709 25.981 1.00 62.84 391 VAL A CA 1
ATOM 3157 C C . VAL A 1 391 ? 10.968 -5.413 26.431 1.00 62.84 391 VAL A C 1
ATOM 3159 O O . VAL A 1 391 ? 10.591 -4.866 27.456 1.00 62.84 391 VAL A O 1
ATOM 3162 N N . ASN A 1 392 ? 11.921 -4.873 25.662 1.00 67.94 392 ASN A N 1
ATOM 3163 C CA . ASN A 1 392 ? 12.612 -3.638 26.053 1.00 67.94 392 ASN A CA 1
ATOM 3164 C C . ASN A 1 392 ? 11.675 -2.413 26.077 1.00 67.94 392 ASN A C 1
ATOM 3166 O O . ASN A 1 392 ? 11.717 -1.617 27.009 1.00 67.94 392 ASN A O 1
ATOM 3170 N N . ILE A 1 393 ? 10.794 -2.286 25.078 1.00 69.50 393 ILE A N 1
ATOM 3171 C CA . ILE A 1 393 ? 9.784 -1.217 25.036 1.00 69.50 393 ILE A CA 1
ATOM 3172 C C . ILE A 1 393 ? 8.792 -1.369 26.195 1.00 69.50 393 ILE A C 1
ATOM 3174 O O . ILE A 1 393 ? 8.470 -0.381 26.844 1.00 69.50 393 ILE A O 1
ATOM 3178 N N . GLU A 1 394 ? 8.335 -2.591 26.487 1.00 69.44 394 GLU A N 1
ATOM 3179 C CA . GLU A 1 394 ? 7.461 -2.857 27.636 1.00 69.44 394 GLU A CA 1
ATOM 3180 C C . GLU A 1 394 ? 8.129 -2.480 28.964 1.00 69.44 394 GLU A C 1
ATOM 3182 O O . GLU A 1 394 ? 7.482 -1.871 29.810 1.00 69.44 394 GLU A O 1
ATOM 3187 N N . THR A 1 395 ? 9.418 -2.780 29.146 1.00 71.44 395 THR A N 1
ATOM 3188 C CA . THR A 1 395 ? 10.164 -2.389 30.351 1.00 71.44 395 THR A CA 1
ATOM 3189 C C . THR A 1 395 ? 10.264 -0.870 30.494 1.00 71.44 395 THR A C 1
ATOM 3191 O O . THR A 1 395 ? 10.012 -0.351 31.577 1.00 71.44 395 THR A O 1
ATOM 3194 N N . ILE A 1 396 ? 10.576 -0.148 29.411 1.00 74.00 396 ILE A N 1
ATOM 3195 C CA . ILE A 1 396 ? 10.635 1.325 29.419 1.00 74.00 396 ILE A CA 1
ATOM 3196 C C . ILE A 1 396 ? 9.265 1.914 29.778 1.00 74.00 396 ILE A C 1
ATOM 3198 O O . ILE A 1 396 ? 9.177 2.789 30.634 1.00 74.00 396 ILE A O 1
ATOM 3202 N N . LEU A 1 397 ? 8.189 1.403 29.170 1.00 71.25 397 LEU A N 1
ATOM 3203 C CA . LEU A 1 397 ? 6.826 1.876 29.427 1.00 71.25 397 LEU A CA 1
ATOM 3204 C C . LEU A 1 397 ? 6.329 1.547 30.840 1.00 71.25 397 LEU A C 1
ATOM 3206 O O . LEU A 1 397 ? 5.500 2.281 31.356 1.00 71.25 397 LEU A O 1
ATOM 3210 N N . ARG A 1 398 ? 6.812 0.473 31.476 1.00 72.75 398 ARG A N 1
ATOM 3211 C CA . ARG A 1 398 ? 6.476 0.153 32.877 1.00 72.75 398 ARG A CA 1
ATOM 3212 C C . ARG A 1 398 ? 7.136 1.093 33.880 1.00 72.75 398 ARG A C 1
ATOM 3214 O O . ARG A 1 398 ? 6.578 1.307 34.945 1.00 72.75 398 ARG A O 1
ATOM 3221 N N . ASN A 1 399 ? 8.283 1.662 33.522 1.00 69.81 399 ASN A N 1
ATOM 3222 C CA . ASN A 1 399 ? 9.060 2.552 34.381 1.00 69.81 399 ASN A CA 1
ATOM 3223 C C . ASN A 1 399 ? 8.952 4.018 33.927 1.00 69.81 399 ASN A C 1
ATOM 3225 O O . ASN A 1 399 ? 9.867 4.801 34.169 1.00 69.81 399 ASN A O 1
ATOM 3229 N N . PHE A 1 400 ? 7.873 4.390 33.227 1.00 71.75 400 PHE A N 1
ATOM 3230 C CA . PHE A 1 400 ? 7.758 5.700 32.576 1.00 71.75 400 PHE A CA 1
ATOM 3231 C C . PHE A 1 400 ? 7.815 6.880 33.561 1.00 71.75 400 PHE A C 1
ATOM 3233 O O . PHE A 1 400 ? 8.300 7.943 33.191 1.00 71.75 400 PHE A O 1
ATOM 3240 N N . GLU A 1 401 ? 7.404 6.672 34.816 1.00 70.00 401 GLU A N 1
ATOM 3241 C CA . GLU A 1 401 ? 7.475 7.657 35.907 1.00 70.00 401 GLU A CA 1
ATOM 3242 C C . GLU A 1 401 ? 8.915 8.061 36.275 1.00 70.00 401 GLU A C 1
ATOM 3244 O O . GLU A 1 401 ? 9.127 9.098 36.897 1.00 70.00 401 GLU A O 1
ATOM 3249 N N . MET A 1 402 ? 9.919 7.269 35.880 1.00 71.75 402 MET A N 1
ATOM 3250 C CA . MET A 1 402 ? 11.337 7.556 36.133 1.00 71.75 402 MET A CA 1
ATOM 3251 C C . MET A 1 402 ? 11.970 8.481 35.082 1.00 71.75 402 MET A C 1
ATOM 3253 O O . MET A 1 402 ? 13.155 8.801 35.185 1.00 71.75 402 MET A O 1
ATOM 3257 N N . TYR A 1 403 ? 11.218 8.875 34.054 1.00 75.44 403 TYR A N 1
ATOM 3258 C CA . TYR A 1 403 ? 11.709 9.671 32.933 1.00 75.44 403 TYR A CA 1
ATOM 3259 C C . TYR A 1 403 ? 10.976 11.011 32.860 1.00 75.44 403 TYR A C 1
ATOM 3261 O O . TYR A 1 403 ? 9.771 11.084 33.092 1.00 75.44 403 TYR A O 1
ATOM 3269 N N . THR A 1 404 ? 11.686 12.065 32.449 1.00 84.88 404 THR A N 1
ATOM 3270 C CA . THR A 1 404 ? 11.020 13.269 31.924 1.00 84.88 404 THR A CA 1
ATOM 3271 C C . THR A 1 404 ? 10.278 12.918 30.630 1.00 84.88 404 THR A C 1
ATOM 3273 O O . THR A 1 404 ? 10.630 11.936 29.964 1.00 84.88 404 THR A O 1
ATOM 3276 N N . GLU A 1 405 ? 9.283 13.711 30.214 1.00 85.62 405 GLU A N 1
ATOM 3277 C CA . GLU A 1 405 ? 8.518 13.395 29.001 1.00 85.62 405 GLU A CA 1
ATOM 3278 C C . GLU A 1 405 ? 9.419 13.239 27.766 1.00 85.62 405 GLU A C 1
ATOM 3280 O O . GLU A 1 405 ? 9.249 12.313 26.968 1.00 85.62 405 GLU A O 1
ATOM 3285 N N . LEU A 1 406 ? 10.422 14.112 27.623 1.00 86.31 406 LEU A N 1
ATOM 3286 C CA . LEU A 1 406 ? 11.342 14.085 26.489 1.00 86.31 406 LEU A CA 1
ATOM 3287 C C . LEU A 1 406 ? 12.329 12.910 26.568 1.00 86.31 406 LEU A C 1
ATOM 3289 O O . LEU A 1 406 ? 12.642 12.304 25.537 1.00 86.31 406 LEU A O 1
ATOM 3293 N N . ASP A 1 407 ? 12.802 12.559 27.764 1.00 83.06 407 ASP A N 1
ATOM 3294 C CA . ASP A 1 407 ? 13.710 11.424 27.947 1.00 83.06 407 ASP A CA 1
ATOM 3295 C C . ASP A 1 407 ? 13.001 10.090 27.731 1.00 83.06 407 ASP A C 1
ATOM 3297 O O . ASP A 1 407 ? 13.587 9.183 27.136 1.00 83.06 407 ASP A O 1
ATOM 3301 N N . LEU A 1 408 ? 11.718 9.990 28.092 1.00 83.06 408 LEU A N 1
ATOM 3302 C CA . LEU A 1 408 ? 10.896 8.827 27.766 1.00 83.06 408 LEU A CA 1
ATOM 3303 C C . LEU A 1 408 ? 10.787 8.648 26.247 1.00 83.06 408 LEU A C 1
ATOM 3305 O O . LEU A 1 408 ? 11.016 7.553 25.724 1.00 83.06 408 LEU A O 1
ATOM 3309 N N . LEU A 1 409 ? 10.489 9.729 25.515 1.00 86.00 409 LEU A N 1
ATOM 3310 C CA . LEU A 1 409 ? 10.412 9.691 24.052 1.00 86.00 409 LEU A CA 1
ATOM 3311 C C . LEU A 1 409 ? 11.749 9.287 23.426 1.00 86.00 409 LEU A C 1
ATOM 3313 O O . LEU A 1 409 ? 11.763 8.454 22.517 1.00 86.00 409 LEU A O 1
ATOM 3317 N N . LYS A 1 410 ? 12.872 9.810 23.932 1.00 86.56 410 LYS A N 1
ATOM 3318 C CA . LYS A 1 410 ? 14.222 9.428 23.488 1.00 86.56 410 LYS A CA 1
ATOM 3319 C C . LYS A 1 410 ? 14.535 7.964 23.802 1.00 86.56 410 LYS A C 1
ATOM 3321 O O . LYS A 1 410 ? 15.084 7.270 22.944 1.00 86.56 410 LYS A O 1
ATOM 3326 N N . ALA A 1 411 ? 14.165 7.460 24.978 1.00 80.62 411 ALA A N 1
ATOM 3327 C CA . ALA A 1 411 ? 14.363 6.061 25.360 1.00 80.62 411 ALA A CA 1
ATOM 3328 C C . ALA A 1 411 ? 13.586 5.113 24.429 1.00 80.62 411 ALA A C 1
ATOM 3330 O O . ALA A 1 411 ? 14.145 4.158 23.882 1.00 80.62 411 ALA A O 1
ATOM 3331 N N . ILE A 1 412 ? 12.317 5.423 24.142 1.00 81.19 412 ILE A N 1
ATOM 3332 C CA . ILE A 1 412 ? 11.505 4.661 23.182 1.00 81.19 412 ILE A CA 1
ATOM 3333 C C . ILE A 1 412 ? 12.084 4.786 21.762 1.00 81.19 412 ILE A C 1
ATOM 3335 O O . ILE A 1 412 ? 12.212 3.781 21.057 1.00 81.19 412 ILE A O 1
ATOM 3339 N N . ALA A 1 413 ? 12.481 5.985 21.329 1.00 82.88 413 ALA A N 1
ATOM 3340 C CA . ALA A 1 413 ? 13.039 6.236 19.999 1.00 82.88 413 ALA A CA 1
ATOM 3341 C C . ALA A 1 413 ? 14.345 5.466 19.747 1.00 82.88 413 ALA A C 1
ATOM 3343 O O . ALA A 1 413 ? 14.527 4.878 18.678 1.00 82.88 413 ALA A O 1
ATOM 3344 N N . THR A 1 414 ? 15.233 5.428 20.738 1.00 74.00 414 THR A N 1
ATOM 3345 C CA . THR A 1 414 ? 16.521 4.722 20.677 1.00 74.00 414 THR A CA 1
ATOM 3346 C C . THR A 1 414 ? 16.374 3.213 20.868 1.00 74.00 414 THR A C 1
ATOM 3348 O O . THR A 1 414 ? 17.182 2.450 20.351 1.00 74.00 414 THR A O 1
ATOM 3351 N N . SER A 1 415 ? 15.292 2.728 21.486 1.00 66.31 415 SER A N 1
ATOM 3352 C CA . SER A 1 415 ? 14.987 1.288 21.502 1.00 66.31 415 SER A CA 1
ATOM 3353 C C . SER A 1 415 ? 14.755 0.704 20.089 1.00 66.31 415 SER A C 1
ATOM 3355 O O . SER A 1 415 ? 14.964 -0.492 19.863 1.00 66.31 415 SER A O 1
ATOM 3357 N N . ARG A 1 416 ? 14.404 1.547 19.098 1.00 58.97 416 ARG A N 1
ATOM 3358 C CA . ARG A 1 416 ? 14.355 1.215 17.659 1.00 58.97 416 ARG A CA 1
ATOM 3359 C C . ARG A 1 416 ? 15.733 1.376 16.997 1.00 58.97 416 ARG A C 1
ATOM 3361 O O . ARG A 1 416 ? 15.886 2.116 16.024 1.00 58.97 416 ARG A O 1
ATOM 3368 N N . ASN A 1 417 ? 16.758 0.687 17.489 1.00 52.59 417 ASN A N 1
ATOM 3369 C CA . ASN A 1 417 ? 18.103 0.831 16.928 1.00 52.59 417 ASN A CA 1
ATOM 3370 C C . ASN A 1 417 ? 18.317 0.003 15.649 1.00 52.59 417 ASN A C 1
ATOM 3372 O O . ASN A 1 417 ? 19.050 -0.984 15.644 1.00 52.59 417 ASN A O 1
ATOM 3376 N N . LEU A 1 418 ? 17.778 0.502 14.530 1.00 44.94 418 LEU A N 1
ATOM 3377 C CA . LEU A 1 418 ? 18.204 0.118 13.177 1.00 44.94 418 LEU A CA 1
ATOM 3378 C C . LEU A 1 418 ? 19.732 0.238 13.023 1.00 44.94 418 LEU A C 1
ATOM 3380 O O . LEU A 1 418 ? 20.335 -0.531 12.293 1.00 44.94 418 LEU A O 1
ATOM 3384 N N . MET A 1 419 ? 20.366 1.165 13.751 1.00 42.72 419 MET A N 1
ATOM 3385 C CA . MET A 1 419 ? 21.818 1.354 13.738 1.00 42.72 419 MET A CA 1
ATOM 3386 C C . MET A 1 419 ? 22.570 0.260 14.512 1.00 42.72 419 MET A C 1
ATOM 3388 O O . MET A 1 419 ? 23.656 -0.124 14.102 1.00 42.72 419 MET A O 1
ATOM 3392 N N . SER A 1 420 ? 22.007 -0.288 15.595 1.00 44.41 420 SER A N 1
ATOM 3393 C CA . SER A 1 420 ? 22.596 -1.453 16.275 1.00 44.41 420 SER A CA 1
ATOM 3394 C C . SER A 1 420 ? 22.387 -2.718 15.453 1.00 44.41 420 SER A C 1
ATOM 3396 O O . SER A 1 420 ? 23.318 -3.499 15.316 1.00 44.41 420 SER A O 1
ATOM 3398 N N . ASP A 1 421 ? 21.208 -2.888 14.844 1.00 45.44 421 ASP A N 1
ATOM 3399 C CA . ASP A 1 421 ? 20.957 -3.987 13.908 1.00 45.44 421 ASP A CA 1
ATOM 3400 C C . ASP A 1 421 ? 21.877 -3.891 12.682 1.00 45.44 421 ASP A C 1
ATOM 3402 O O . ASP A 1 421 ? 22.428 -4.901 12.264 1.00 45.44 421 ASP A O 1
ATOM 3406 N N . PHE A 1 422 ? 22.092 -2.687 12.142 1.00 43.91 422 PHE A N 1
ATOM 3407 C CA . PHE A 1 422 ? 23.038 -2.433 11.057 1.00 43.91 422 PHE A CA 1
ATOM 3408 C C . PHE A 1 422 ? 24.473 -2.703 11.498 1.00 43.91 422 PHE A C 1
ATOM 3410 O O . PHE A 1 422 ? 25.178 -3.392 10.784 1.00 43.91 422 PHE A O 1
ATOM 3417 N N . ARG A 1 423 ? 24.903 -2.243 12.681 1.00 44.16 423 ARG A N 1
ATOM 3418 C CA . ARG A 1 423 ? 26.246 -2.528 13.218 1.00 44.16 423 ARG A CA 1
ATOM 3419 C C . ARG A 1 423 ? 26.469 -4.022 13.434 1.00 44.16 423 ARG A C 1
ATOM 3421 O O . ARG A 1 423 ? 27.551 -4.502 13.139 1.00 44.16 423 ARG A O 1
ATOM 3428 N N . ILE A 1 424 ? 25.457 -4.755 13.898 1.00 47.94 424 ILE A N 1
ATOM 3429 C CA . ILE A 1 424 ? 25.516 -6.213 14.062 1.00 47.94 424 ILE A CA 1
ATOM 3430 C C . ILE A 1 424 ? 25.521 -6.908 12.696 1.00 47.94 424 ILE A C 1
ATOM 3432 O O . ILE A 1 424 ? 26.344 -7.787 12.478 1.00 47.94 424 ILE A O 1
ATOM 3436 N N . CYS A 1 425 ? 24.659 -6.508 11.757 1.00 42.81 425 CYS A N 1
ATOM 3437 C CA . CYS A 1 425 ? 24.651 -7.068 10.404 1.00 42.81 425 CYS A CA 1
ATOM 3438 C C . CYS A 1 425 ? 25.951 -6.758 9.659 1.00 42.81 425 CYS A C 1
ATOM 3440 O O . CYS A 1 425 ? 26.455 -7.635 8.976 1.00 42.81 425 CYS A O 1
ATOM 3442 N N . ALA A 1 426 ? 26.505 -5.555 9.818 1.00 44.47 426 ALA A N 1
ATOM 3443 C CA . ALA A 1 426 ? 27.787 -5.137 9.263 1.00 44.47 426 ALA A CA 1
ATOM 3444 C C . ALA A 1 426 ? 28.951 -5.877 9.928 1.00 44.47 426 ALA A C 1
ATOM 3446 O O . ALA A 1 426 ? 29.846 -6.314 9.225 1.00 44.47 426 ALA A O 1
ATOM 3447 N N . ALA A 1 427 ? 28.924 -6.091 11.248 1.00 52.78 427 ALA A N 1
ATOM 3448 C CA . ALA A 1 427 ? 29.922 -6.905 11.939 1.00 52.78 427 ALA A CA 1
ATOM 3449 C C . ALA A 1 427 ? 29.881 -8.369 11.471 1.00 52.78 427 ALA A C 1
ATOM 3451 O O . ALA A 1 427 ? 30.922 -8.924 11.161 1.00 52.78 427 ALA A O 1
ATOM 3452 N N . ILE A 1 428 ? 28.690 -8.966 11.334 1.00 49.31 428 ILE A N 1
ATOM 3453 C CA . ILE A 1 428 ? 28.512 -10.325 10.792 1.00 49.31 428 ILE A CA 1
ATOM 3454 C C . ILE A 1 428 ? 28.936 -10.386 9.314 1.00 49.31 428 ILE A C 1
ATOM 3456 O O . ILE A 1 428 ? 29.574 -11.346 8.901 1.00 49.31 428 ILE A O 1
ATOM 3460 N N . LEU A 1 429 ? 28.623 -9.368 8.507 1.00 47.41 429 LEU A N 1
ATOM 3461 C CA . LEU A 1 429 ? 29.119 -9.262 7.129 1.00 47.41 429 LEU A CA 1
ATOM 3462 C C . LEU A 1 429 ? 30.647 -9.185 7.098 1.00 47.41 429 LEU A C 1
ATOM 3464 O O . LEU A 1 429 ? 31.258 -9.891 6.313 1.00 47.41 429 LEU A O 1
ATOM 3468 N N . ASN A 1 430 ? 31.263 -8.388 7.967 1.00 56.81 430 ASN A N 1
ATOM 3469 C CA . ASN A 1 430 ? 32.718 -8.262 8.036 1.00 56.81 430 ASN A CA 1
ATOM 3470 C C . ASN A 1 430 ? 33.406 -9.557 8.503 1.00 56.81 430 ASN A C 1
ATOM 3472 O O . ASN A 1 430 ? 34.536 -9.804 8.101 1.00 56.81 430 ASN A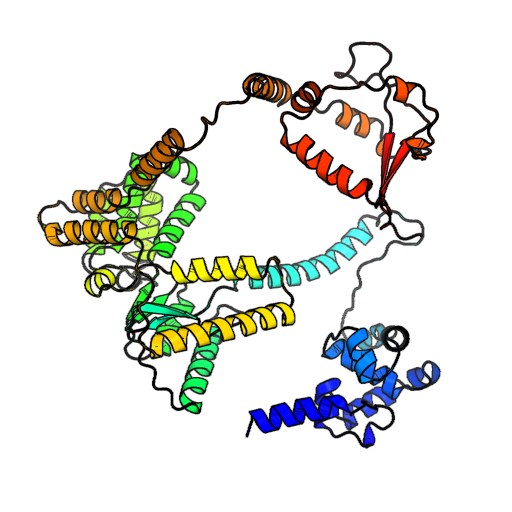 O 1
ATOM 3476 N N . ASP A 1 431 ? 32.739 -10.361 9.336 1.00 55.56 431 ASP A N 1
ATOM 3477 C CA . ASP A 1 431 ? 33.299 -11.588 9.921 1.00 55.56 431 ASP A CA 1
ATOM 3478 C C . ASP A 1 431 ? 33.096 -12.826 9.019 1.00 55.56 431 ASP A C 1
ATOM 3480 O O . ASP A 1 431 ? 33.921 -13.735 9.013 1.00 55.56 431 ASP A O 1
ATOM 3484 N N . PHE A 1 432 ? 32.018 -12.861 8.218 1.00 57.31 432 PHE A N 1
ATOM 3485 C CA . PHE A 1 432 ? 31.626 -14.048 7.437 1.00 57.31 432 PHE A CA 1
ATOM 3486 C C . PHE A 1 432 ? 31.525 -13.841 5.919 1.00 57.31 432 PHE A C 1
ATOM 3488 O O . PHE A 1 432 ? 31.411 -14.824 5.183 1.00 57.31 432 PHE A O 1
ATOM 3495 N N . HIS A 1 433 ? 31.536 -12.605 5.419 1.00 41.94 433 HIS A N 1
ATOM 3496 C CA . HIS A 1 433 ? 31.555 -12.332 3.982 1.00 41.94 433 HIS A CA 1
ATOM 3497 C C . HIS A 1 433 ? 32.993 -12.030 3.536 1.00 41.94 433 HIS A C 1
ATOM 3499 O O . HIS A 1 433 ? 33.708 -11.318 4.242 1.00 41.94 433 HIS A O 1
ATOM 3505 N N . PRO A 1 434 ? 33.436 -12.505 2.356 1.00 53.47 434 PRO A N 1
ATOM 3506 C CA . PRO A 1 434 ? 34.700 -12.063 1.781 1.00 53.47 434 PRO A CA 1
ATOM 3507 C C . PRO A 1 434 ? 34.734 -10.533 1.732 1.00 53.47 434 PRO A C 1
ATOM 3509 O O . PRO A 1 434 ? 33.754 -9.924 1.288 1.00 53.47 434 PRO A O 1
ATOM 3512 N N . LEU A 1 435 ? 35.831 -9.929 2.201 1.00 51.28 435 LEU A N 1
ATOM 3513 C CA . LEU A 1 435 ? 36.042 -8.480 2.177 1.00 51.28 435 LEU A CA 1
ATOM 3514 C C . LEU A 1 435 ? 35.607 -7.918 0.818 1.00 51.28 435 LEU A C 1
ATOM 3516 O O . LEU A 1 435 ? 36.128 -8.312 -0.228 1.00 51.28 435 LEU A O 1
ATOM 3520 N N . ILE A 1 436 ? 34.626 -7.013 0.836 1.00 49.34 436 ILE A N 1
ATOM 3521 C CA . ILE A 1 436 ? 34.223 -6.268 -0.357 1.00 49.34 436 ILE A CA 1
ATOM 3522 C C . ILE A 1 436 ? 35.272 -5.181 -0.534 1.00 49.34 436 ILE A C 1
ATOM 3524 O O . ILE A 1 436 ? 35.161 -4.087 0.011 1.00 49.34 436 ILE A O 1
ATOM 3528 N N . ILE A 1 437 ? 36.340 -5.542 -1.229 1.00 61.31 437 ILE A N 1
ATOM 3529 C CA . ILE A 1 437 ? 37.396 -4.620 -1.615 1.00 61.31 437 ILE A CA 1
ATOM 3530 C C . ILE A 1 437 ? 36.968 -4.006 -2.940 1.00 61.31 437 ILE A C 1
ATOM 3532 O O . ILE A 1 437 ? 36.435 -4.702 -3.816 1.00 61.31 437 ILE A O 1
ATOM 3536 N N . ASP A 1 438 ? 37.191 -2.703 -3.081 1.00 59.53 438 ASP A N 1
ATOM 3537 C CA . ASP A 1 438 ? 37.100 -2.064 -4.382 1.00 59.53 438 ASP A CA 1
ATOM 3538 C C . ASP A 1 438 ? 37.930 -2.854 -5.388 1.00 59.53 438 ASP A C 1
ATOM 3540 O O . ASP A 1 438 ? 39.021 -3.357 -5.101 1.00 59.53 438 ASP A O 1
ATOM 3544 N N . ARG A 1 439 ? 37.394 -2.995 -6.596 1.00 67.69 439 ARG A N 1
ATOM 3545 C CA . ARG A 1 439 ? 38.181 -3.584 -7.671 1.00 67.69 439 ARG A CA 1
ATOM 3546 C C . ARG A 1 439 ? 39.422 -2.726 -7.883 1.00 67.69 439 ARG A C 1
ATOM 3548 O O . ARG A 1 439 ? 39.360 -1.506 -7.747 1.00 67.69 439 ARG A O 1
ATOM 3555 N N . SER A 1 440 ? 40.524 -3.354 -8.275 1.00 79.12 440 SER A N 1
ATOM 3556 C CA . SER A 1 440 ? 41.791 -2.659 -8.534 1.00 79.12 440 SER A CA 1
ATOM 3557 C C . SER A 1 440 ? 41.669 -1.501 -9.536 1.00 79.12 440 SER A C 1
ATOM 3559 O O . SER A 1 440 ? 42.494 -0.596 -9.522 1.00 79.12 440 SER A O 1
ATOM 3561 N N . ASP A 1 441 ? 40.633 -1.500 -10.379 1.00 75.69 441 ASP A N 1
ATOM 3562 C CA . ASP A 1 441 ? 40.348 -0.483 -11.391 1.00 75.69 441 ASP A CA 1
ATOM 3563 C C . ASP A 1 441 ? 39.300 0.572 -10.978 1.00 75.69 441 ASP A C 1
ATOM 3565 O O . ASP A 1 441 ? 39.039 1.497 -11.747 1.00 75.69 441 ASP A O 1
ATOM 3569 N N . ALA A 1 442 ? 38.711 0.491 -9.779 1.00 78.50 442 ALA A N 1
ATOM 3570 C CA . ALA A 1 442 ? 37.592 1.346 -9.368 1.00 78.50 442 ALA A CA 1
ATOM 3571 C C . ALA A 1 442 ? 37.936 2.845 -9.362 1.00 78.50 442 ALA A C 1
ATOM 3573 O O . ALA A 1 442 ? 37.184 3.647 -9.919 1.00 78.50 442 ALA A O 1
ATOM 3574 N N . GLN A 1 443 ? 39.086 3.222 -8.794 1.00 81.56 443 GLN A N 1
ATOM 3575 C CA . GLN A 1 443 ? 39.518 4.623 -8.738 1.00 81.56 443 GLN A CA 1
ATOM 3576 C C . GLN A 1 443 ? 39.768 5.189 -10.140 1.00 81.56 443 GLN A C 1
ATOM 3578 O O . GLN A 1 443 ? 39.272 6.257 -10.478 1.00 81.56 443 GLN A O 1
ATOM 3583 N N . ALA A 1 444 ? 40.444 4.426 -10.999 1.00 81.12 444 ALA A N 1
ATOM 3584 C CA . ALA A 1 444 ? 40.721 4.850 -12.365 1.00 81.12 444 ALA A CA 1
ATOM 3585 C C . ALA A 1 444 ? 39.434 4.982 -13.213 1.00 81.12 444 ALA A C 1
ATOM 3587 O O . ALA A 1 444 ? 39.347 5.853 -14.080 1.00 81.12 444 ALA A O 1
ATOM 3588 N N . ILE A 1 445 ? 38.406 4.160 -12.955 1.00 79.19 445 ILE A N 1
ATOM 3589 C CA . ILE A 1 445 ? 37.079 4.304 -13.579 1.00 79.19 445 ILE A CA 1
ATOM 3590 C C . ILE A 1 445 ? 36.402 5.598 -13.109 1.00 79.19 445 ILE A C 1
ATOM 3592 O O . ILE A 1 445 ? 35.842 6.323 -13.934 1.00 79.19 445 ILE A O 1
ATOM 3596 N N . LEU A 1 446 ? 36.461 5.896 -11.807 1.00 76.94 446 LEU A N 1
ATOM 3597 C CA . LEU A 1 446 ? 35.892 7.116 -11.230 1.00 76.94 446 LEU A CA 1
ATOM 3598 C C . LEU A 1 446 ? 36.575 8.370 -11.780 1.00 76.94 446 LEU A C 1
ATOM 3600 O O . LEU A 1 446 ? 35.885 9.283 -12.229 1.00 76.94 446 LEU A O 1
ATOM 3604 N N . ASP A 1 447 ? 37.905 8.389 -11.830 1.00 81.88 447 ASP A N 1
ATOM 3605 C CA . ASP A 1 447 ? 38.673 9.519 -12.356 1.00 81.88 447 ASP A CA 1
ATOM 3606 C C . ASP A 1 447 ? 38.311 9.788 -13.823 1.00 81.88 447 ASP A C 1
ATOM 3608 O O . ASP A 1 447 ? 38.038 10.925 -14.214 1.00 81.88 447 ASP A O 1
ATOM 3612 N N . ARG A 1 448 ? 38.198 8.728 -14.634 1.00 78.00 448 ARG A N 1
ATOM 3613 C CA . ARG A 1 448 ? 37.794 8.827 -16.042 1.00 78.00 448 ARG A CA 1
ATOM 3614 C C . ARG A 1 448 ? 36.344 9.284 -16.212 1.00 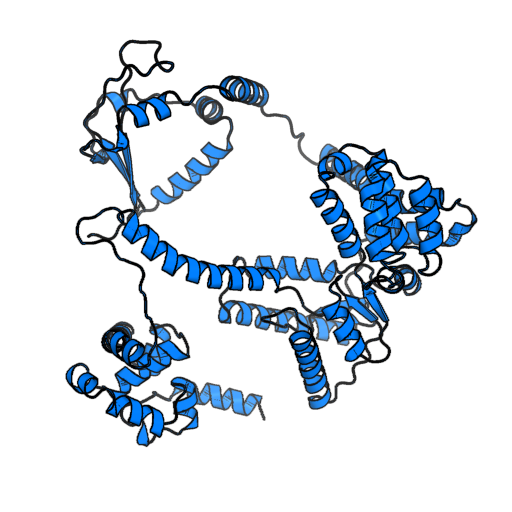78.00 448 ARG A C 1
ATOM 3616 O O . ARG A 1 448 ? 36.049 10.027 -17.148 1.00 78.00 448 ARG A O 1
ATOM 3623 N N . ALA A 1 449 ? 35.438 8.865 -15.328 1.00 75.25 449 ALA A N 1
ATOM 3624 C CA . ALA A 1 449 ? 34.052 9.328 -15.324 1.00 75.25 449 ALA A CA 1
ATOM 3625 C C . ALA A 1 449 ? 33.970 10.824 -15.006 1.00 75.25 449 ALA A C 1
ATOM 3627 O O . ALA A 1 449 ? 33.303 11.572 -15.718 1.00 75.25 449 ALA A O 1
ATOM 3628 N N . MET A 1 450 ? 34.702 11.267 -13.982 1.00 79.12 450 MET A N 1
ATOM 3629 C CA . MET A 1 450 ? 34.736 12.664 -13.555 1.00 79.12 450 MET A CA 1
ATOM 3630 C C . MET A 1 450 ? 35.357 13.575 -14.618 1.00 79.12 450 MET A C 1
ATOM 3632 O O . MET A 1 450 ? 34.816 14.644 -14.888 1.00 79.12 450 MET A O 1
ATOM 3636 N N . GLN A 1 451 ? 36.423 13.130 -15.291 1.00 78.62 451 GLN A N 1
ATOM 3637 C CA . GLN A 1 451 ? 37.028 13.858 -16.415 1.00 78.62 451 GLN A CA 1
ATOM 3638 C C . GLN A 1 451 ? 36.071 14.029 -17.604 1.00 78.62 451 GLN A C 1
ATOM 3640 O O . GLN A 1 451 ? 36.170 15.009 -18.339 1.00 78.62 451 GLN A O 1
ATOM 3645 N N . ARG A 1 452 ? 35.142 13.085 -17.806 1.00 72.62 452 ARG A N 1
ATOM 3646 C CA . ARG A 1 452 ? 34.205 13.081 -18.941 1.00 72.62 452 ARG A CA 1
ATOM 3647 C C . ARG A 1 452 ? 32.830 13.663 -18.617 1.00 72.62 452 ARG A C 1
ATOM 3649 O O . ARG A 1 452 ? 32.062 13.904 -19.541 1.00 72.62 452 ARG A O 1
ATOM 3656 N N . LEU A 1 453 ? 32.529 13.913 -17.341 1.00 75.50 453 LEU A N 1
ATOM 3657 C CA . LEU A 1 453 ? 31.201 14.316 -16.862 1.00 75.50 453 LEU A CA 1
ATOM 3658 C C . LEU A 1 453 ? 30.672 15.588 -17.540 1.00 75.50 453 LEU A C 1
ATOM 3660 O O . LEU A 1 453 ? 29.478 15.689 -17.803 1.00 75.50 453 LEU A O 1
ATOM 3664 N N . ASN A 1 454 ? 31.568 16.532 -17.832 1.00 78.44 454 ASN A N 1
ATOM 3665 C CA . ASN A 1 454 ? 31.232 17.834 -18.407 1.00 78.44 454 ASN A CA 1
ATOM 3666 C C . ASN A 1 454 ? 31.694 17.987 -19.865 1.00 78.44 454 ASN A C 1
ATOM 3668 O O . ASN A 1 454 ? 31.685 19.101 -20.386 1.00 78.44 454 ASN A O 1
ATOM 3672 N N . LEU A 1 455 ? 32.131 16.904 -20.520 1.00 78.44 455 LEU A N 1
ATOM 3673 C CA . LEU A 1 455 ? 32.528 16.977 -21.924 1.00 78.44 455 LEU A CA 1
ATOM 3674 C C . LEU A 1 455 ? 31.281 17.036 -22.825 1.00 78.44 455 LEU A C 1
ATOM 3676 O O . LEU A 1 455 ? 30.403 16.178 -22.699 1.00 78.44 455 LEU A O 1
ATOM 3680 N N . PRO A 1 456 ? 31.197 18.011 -23.747 1.00 76.75 456 PRO A N 1
ATOM 3681 C CA . PRO A 1 456 ? 30.150 18.060 -24.762 1.00 76.75 456 PRO A CA 1
ATOM 3682 C C . PRO A 1 456 ? 30.154 16.807 -25.643 1.00 76.75 456 PRO A C 1
ATOM 3684 O O . PRO A 1 456 ? 31.204 16.222 -25.919 1.00 76.75 456 PRO A O 1
ATOM 3687 N N . ASN A 1 457 ? 28.979 16.411 -26.135 1.00 80.31 457 ASN A N 1
ATOM 3688 C CA . ASN A 1 457 ? 28.865 15.324 -27.104 1.00 80.31 457 ASN A CA 1
ATOM 3689 C C . ASN A 1 457 ? 29.129 15.849 -28.521 1.00 80.31 457 ASN A C 1
ATOM 3691 O O . ASN A 1 457 ? 28.215 15.937 -29.340 1.00 80.31 457 ASN A O 1
ATOM 3695 N N . TYR A 1 458 ? 30.394 16.156 -28.807 1.00 81.00 458 TYR A N 1
ATOM 3696 C CA . TYR A 1 458 ? 30.818 16.745 -30.078 1.00 81.00 458 TYR A CA 1
ATOM 3697 C C . TYR A 1 458 ? 30.360 15.942 -31.310 1.00 81.00 458 TYR A C 1
ATOM 3699 O O . TYR A 1 458 ? 29.983 16.524 -32.324 1.00 81.00 458 TYR A O 1
ATOM 3707 N N . LEU A 1 459 ? 30.310 14.603 -31.219 1.00 78.31 459 LEU A N 1
ATOM 3708 C CA . LEU A 1 459 ? 29.807 13.751 -32.305 1.00 78.31 459 LEU A CA 1
ATOM 3709 C C . LEU A 1 459 ? 28.296 13.905 -32.491 1.00 78.31 459 LEU A C 1
ATOM 3711 O O . LEU A 1 459 ? 27.812 13.960 -33.619 1.00 78.31 459 LEU A O 1
ATOM 3715 N N . GLY A 1 460 ? 27.548 13.946 -31.388 1.00 79.31 460 GLY A N 1
ATOM 3716 C CA . GLY A 1 460 ? 26.102 14.146 -31.413 1.00 79.31 460 GLY A CA 1
ATOM 3717 C C . GLY A 1 460 ? 25.726 15.485 -32.041 1.00 79.31 460 GLY A C 1
ATOM 3718 O O . GLY A 1 460 ? 24.849 15.524 -32.904 1.00 79.31 460 GLY A O 1
ATOM 3719 N N . ASP A 1 461 ? 26.437 16.546 -31.664 1.00 81.50 461 ASP A N 1
ATOM 3720 C CA . ASP A 1 461 ? 26.230 17.889 -32.206 1.00 81.50 461 ASP A CA 1
ATOM 3721 C C . ASP A 1 461 ? 26.550 17.928 -33.710 1.00 81.50 461 ASP A C 1
ATOM 3723 O O . ASP A 1 461 ? 25.721 18.364 -34.513 1.00 81.50 461 ASP A O 1
ATOM 3727 N N . TYR A 1 462 ? 27.678 17.336 -34.117 1.00 82.00 462 TYR A N 1
ATOM 3728 C CA . TYR A 1 462 ? 28.078 17.228 -35.523 1.00 82.00 462 TYR A CA 1
ATOM 3729 C C . TYR A 1 462 ? 27.062 16.454 -36.383 1.00 82.00 462 TYR A C 1
ATOM 3731 O O . TYR A 1 462 ? 26.714 16.882 -37.488 1.00 82.00 462 TYR A O 1
ATOM 3739 N N . VAL A 1 463 ? 26.535 15.332 -35.873 1.00 78.56 463 VAL A N 1
ATOM 3740 C CA . VAL A 1 463 ? 25.518 14.507 -36.554 1.00 78.56 463 VAL A CA 1
ATOM 3741 C C . VAL A 1 463 ? 24.229 15.295 -36.811 1.00 78.56 463 VAL A C 1
ATOM 3743 O O . VAL A 1 463 ? 23.592 15.103 -37.855 1.00 78.56 463 VAL A O 1
ATOM 3746 N N . LEU A 1 464 ? 23.830 16.156 -35.870 1.00 79.75 464 LEU A N 1
ATOM 3747 C CA . LEU A 1 464 ? 22.640 16.998 -35.989 1.00 79.75 464 LEU A CA 1
ATOM 3748 C C . LEU A 1 464 ? 22.854 18.134 -36.990 1.00 79.75 464 LEU A C 1
ATOM 3750 O O . LEU A 1 464 ? 22.009 18.322 -37.868 1.00 79.75 464 LEU A O 1
ATOM 3754 N N . GLU A 1 465 ? 23.984 18.835 -36.892 1.00 82.44 465 GLU A N 1
ATOM 3755 C CA . GLU A 1 465 ? 24.346 19.948 -37.775 1.00 82.44 465 GLU A CA 1
ATOM 3756 C C . GLU A 1 465 ? 24.414 19.510 -39.246 1.00 82.44 465 GLU A C 1
ATOM 3758 O O . GLU A 1 465 ? 23.806 20.127 -40.121 1.00 82.44 465 GLU A O 1
ATOM 3763 N N . HIS A 1 466 ? 25.054 18.370 -39.519 1.00 79.69 466 HIS A N 1
ATOM 3764 C CA . HIS A 1 466 ? 25.277 17.869 -40.880 1.00 79.69 466 HIS A CA 1
ATOM 3765 C C . HIS A 1 466 ? 24.158 16.947 -41.390 1.00 79.69 466 HIS A C 1
ATOM 3767 O O . HIS A 1 466 ? 24.257 16.380 -42.487 1.00 79.69 466 HIS A O 1
ATOM 3773 N N . GLN A 1 467 ? 23.094 16.781 -40.594 1.00 80.12 467 GLN A N 1
ATOM 3774 C CA . GLN A 1 467 ? 21.936 15.926 -40.864 1.00 80.12 467 GLN A CA 1
ATOM 3775 C C . GLN A 1 467 ? 22.312 14.500 -41.294 1.00 80.12 467 GLN A C 1
ATOM 3777 O O . GLN A 1 467 ? 21.619 13.888 -42.113 1.00 80.12 467 GLN A O 1
ATOM 3782 N N . LEU A 1 468 ? 23.388 13.942 -40.727 1.00 75.00 468 LEU A N 1
ATOM 3783 C CA . LEU A 1 468 ? 23.927 12.643 -41.148 1.00 75.00 468 LEU A CA 1
ATOM 3784 C C . LEU A 1 468 ? 22.871 11.539 -41.039 1.00 75.00 468 LEU A C 1
ATOM 3786 O O . LEU A 1 468 ? 22.755 10.691 -41.917 1.00 75.00 468 LEU A O 1
ATOM 3790 N N . ASN A 1 469 ? 21.996 11.623 -40.032 1.00 71.69 469 ASN A N 1
ATOM 3791 C CA . ASN A 1 469 ? 20.883 10.693 -39.835 1.00 71.69 469 ASN A CA 1
ATOM 3792 C C . ASN A 1 469 ? 19.897 10.613 -41.015 1.00 71.69 469 ASN A C 1
ATOM 3794 O O . ASN A 1 469 ? 19.265 9.574 -41.191 1.00 71.69 469 ASN A O 1
ATOM 3798 N N . ARG A 1 470 ? 19.775 11.668 -41.832 1.00 73.56 470 ARG A N 1
ATOM 3799 C CA . ARG A 1 470 ? 18.823 11.757 -42.955 1.00 73.56 470 ARG A CA 1
ATOM 3800 C C . ARG A 1 470 ? 19.423 11.375 -44.308 1.00 73.56 470 ARG A C 1
ATOM 3802 O O . ARG A 1 470 ? 18.681 11.244 -45.277 1.00 73.56 470 ARG A O 1
ATOM 3809 N N . ARG A 1 471 ? 20.742 11.197 -44.387 1.00 76.44 471 ARG A N 1
ATOM 3810 C CA . ARG A 1 471 ? 21.419 10.798 -45.626 1.00 76.44 471 ARG A CA 1
ATOM 3811 C C . ARG A 1 471 ? 21.090 9.351 -45.970 1.00 76.44 471 ARG A C 1
ATOM 3813 O O . ARG A 1 471 ? 21.047 8.498 -45.076 1.00 76.44 471 ARG A O 1
ATOM 3820 N N . GLN A 1 472 ? 20.893 9.079 -47.258 1.00 72.81 472 GLN A N 1
ATOM 3821 C CA . GLN A 1 472 ? 20.741 7.714 -47.753 1.00 72.81 472 GLN A CA 1
ATOM 3822 C C . GLN A 1 472 ? 22.050 6.940 -47.566 1.00 72.81 472 GLN A C 1
ATOM 3824 O O . GLN A 1 472 ? 23.130 7.470 -47.811 1.00 72.81 472 GLN A O 1
ATOM 3829 N N . ALA A 1 473 ? 21.942 5.688 -47.129 1.00 75.88 473 ALA A N 1
ATOM 3830 C CA . ALA A 1 473 ? 23.068 4.778 -46.977 1.00 75.88 473 ALA A CA 1
ATOM 3831 C C . ALA A 1 473 ? 22.659 3.380 -47.461 1.00 75.88 473 ALA A C 1
ATOM 3833 O O . ALA A 1 473 ? 21.578 2.894 -47.109 1.00 75.88 473 ALA A O 1
ATOM 3834 N N . SER A 1 474 ? 23.520 2.757 -48.273 1.00 81.38 474 SER A N 1
ATOM 3835 C CA . SER A 1 474 ? 23.478 1.311 -48.534 1.00 81.38 474 SER A CA 1
ATOM 3836 C C . SER A 1 474 ? 23.801 0.596 -47.230 1.00 81.38 474 SER A C 1
ATOM 3838 O O . SER A 1 474 ? 24.651 1.078 -46.495 1.00 81.38 474 SER A O 1
ATOM 3840 N N . PHE A 1 475 ? 23.135 -0.515 -46.921 1.00 82.88 475 PHE A N 1
ATOM 3841 C CA . PHE A 1 475 ? 23.448 -1.321 -45.744 1.00 82.88 475 PHE A CA 1
ATOM 3842 C C . PHE A 1 475 ? 23.620 -2.775 -46.164 1.00 82.88 475 PHE A C 1
ATOM 3844 O O . PHE A 1 475 ? 22.704 -3.363 -46.739 1.00 82.88 475 PHE A O 1
ATOM 3851 N N . ILE A 1 476 ? 24.767 -3.350 -45.825 1.00 82.69 476 ILE A N 1
ATOM 3852 C CA . ILE A 1 476 ? 25.105 -4.754 -46.048 1.00 82.69 476 ILE A CA 1
ATOM 3853 C C . ILE A 1 476 ? 25.291 -5.446 -44.699 1.00 82.69 476 ILE A C 1
ATOM 3855 O O . ILE A 1 476 ? 25.647 -4.798 -43.714 1.00 82.69 476 ILE A O 1
ATOM 3859 N N . ARG A 1 477 ? 25.029 -6.755 -44.614 1.00 80.44 477 ARG A N 1
ATOM 3860 C CA . ARG A 1 477 ? 25.306 -7.508 -43.383 1.00 80.44 477 ARG A CA 1
ATOM 3861 C C . ARG A 1 477 ? 26.781 -7.378 -43.041 1.00 80.44 477 ARG A C 1
ATOM 3863 O O . ARG A 1 477 ? 27.626 -7.467 -43.923 1.00 80.44 477 ARG A O 1
ATOM 3870 N N . ILE A 1 478 ? 27.072 -7.192 -41.758 1.00 77.62 478 ILE A N 1
ATOM 3871 C CA . ILE A 1 478 ? 28.450 -7.021 -41.290 1.00 77.62 478 ILE A CA 1
ATOM 3872 C C . ILE A 1 478 ? 29.353 -8.201 -41.691 1.00 77.62 478 ILE A C 1
ATOM 3874 O O . ILE A 1 478 ? 30.508 -7.978 -42.029 1.00 77.62 478 ILE A O 1
ATOM 3878 N N . ASP A 1 479 ? 28.797 -9.417 -41.749 1.00 76.00 479 ASP A N 1
ATOM 3879 C CA . ASP A 1 479 ? 29.497 -10.643 -42.164 1.00 76.00 479 ASP A CA 1
ATOM 3880 C C . ASP A 1 479 ? 29.826 -10.673 -43.672 1.00 76.00 479 ASP A C 1
ATOM 3882 O O . ASP A 1 479 ? 30.788 -11.314 -44.088 1.00 76.00 479 ASP A O 1
ATOM 3886 N N . ASP A 1 480 ? 29.031 -9.973 -44.489 1.00 77.44 480 ASP A N 1
ATOM 3887 C CA . ASP A 1 480 ? 29.158 -9.925 -45.953 1.00 77.44 480 ASP A CA 1
ATOM 3888 C C . ASP A 1 480 ? 29.929 -8.673 -46.428 1.00 77.44 480 ASP A C 1
ATOM 3890 O O . ASP A 1 480 ? 30.275 -8.546 -47.607 1.00 77.44 480 ASP A O 1
ATOM 3894 N N . ALA A 1 481 ? 30.196 -7.728 -45.522 1.00 74.44 481 ALA A N 1
ATOM 3895 C CA . ALA A 1 481 ? 30.823 -6.452 -45.828 1.00 74.44 481 ALA A CA 1
ATOM 3896 C C . ALA A 1 481 ? 32.326 -6.606 -46.105 1.00 74.44 481 ALA A C 1
ATOM 3898 O O . ALA A 1 481 ? 33.096 -7.044 -45.252 1.00 74.44 481 ALA A O 1
ATOM 3899 N N . ARG A 1 482 ? 32.785 -6.158 -47.279 1.00 72.50 482 ARG A N 1
ATOM 3900 C CA . ARG A 1 482 ? 34.215 -6.127 -47.638 1.00 72.50 482 ARG A CA 1
ATOM 3901 C C . ARG A 1 482 ? 34.841 -4.769 -47.321 1.00 72.50 482 ARG A C 1
ATOM 3903 O O . ARG A 1 482 ? 35.323 -4.088 -48.220 1.00 72.50 482 ARG A O 1
ATOM 3910 N N . LEU A 1 483 ? 34.814 -4.367 -46.051 1.00 73.88 483 LEU A N 1
ATOM 3911 C CA . LEU A 1 483 ? 35.432 -3.118 -45.591 1.00 73.88 483 LEU A CA 1
ATOM 3912 C C . LEU A 1 483 ? 36.762 -3.410 -44.875 1.00 73.88 483 LEU A C 1
ATOM 3914 O O . LEU A 1 483 ? 36.738 -3.913 -43.748 1.00 73.88 483 LEU A O 1
ATOM 3918 N N . PRO A 1 484 ? 37.927 -3.070 -45.469 1.00 74.25 484 PRO A N 1
ATOM 3919 C CA . PRO A 1 484 ? 39.234 -3.228 -44.822 1.00 74.25 484 PRO A CA 1
ATOM 3920 C C . PRO A 1 484 ? 39.332 -2.538 -43.454 1.00 74.25 484 PRO A C 1
ATOM 3922 O O . PRO A 1 484 ? 40.085 -2.976 -42.591 1.00 74.25 484 PRO A O 1
ATOM 3925 N N . GLN A 1 485 ? 38.531 -1.492 -43.234 1.00 73.31 485 GLN A N 1
ATOM 3926 C CA . GLN A 1 485 ? 38.477 -0.705 -42.003 1.00 73.31 485 GLN A CA 1
ATOM 3927 C C . GLN A 1 485 ? 37.913 -1.495 -40.809 1.00 73.31 485 GLN A C 1
ATOM 3929 O O . GLN A 1 485 ? 38.203 -1.170 -39.662 1.00 73.31 485 GLN A O 1
ATOM 3934 N N . ILE A 1 486 ? 37.135 -2.556 -41.054 1.00 71.00 486 ILE A N 1
ATOM 3935 C CA . ILE A 1 486 ? 36.659 -3.459 -39.993 1.00 71.00 486 ILE A CA 1
ATOM 3936 C C . ILE A 1 486 ? 37.807 -4.332 -39.489 1.00 71.00 486 ILE A C 1
ATOM 3938 O O . ILE A 1 486 ? 37.898 -4.597 -38.295 1.00 71.00 486 ILE A O 1
ATOM 3942 N N . ASN A 1 487 ? 38.720 -4.730 -40.381 1.00 72.62 487 ASN A N 1
ATOM 3943 C CA . ASN A 1 487 ? 39.869 -5.563 -40.020 1.00 72.62 487 ASN A CA 1
ATOM 3944 C C . ASN A 1 487 ? 40.883 -4.816 -39.139 1.00 72.62 487 ASN A C 1
ATOM 3946 O O . ASN A 1 487 ? 41.691 -5.454 -38.473 1.00 72.62 487 ASN A O 1
ATOM 3950 N N . ILE A 1 488 ? 40.832 -3.481 -39.128 1.00 72.38 488 ILE A N 1
ATOM 3951 C CA . ILE A 1 488 ? 41.631 -2.614 -38.248 1.00 72.38 488 ILE A CA 1
ATOM 3952 C C . ILE A 1 488 ? 40.822 -2.084 -37.054 1.00 72.38 488 ILE A C 1
ATOM 3954 O O . ILE A 1 488 ? 41.321 -1.243 -36.306 1.00 72.38 488 ILE A O 1
ATOM 3958 N N . PHE A 1 489 ? 39.574 -2.538 -36.869 1.00 73.19 489 PHE A N 1
AT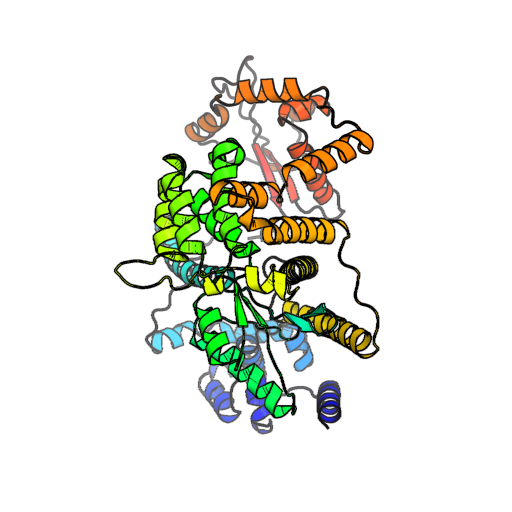OM 3959 C CA . PHE A 1 489 ? 38.767 -2.141 -35.719 1.00 73.19 489 PHE A CA 1
ATOM 3960 C C . PHE A 1 489 ? 39.471 -2.591 -34.430 1.00 73.19 489 PHE A C 1
ATOM 3962 O O . PHE A 1 489 ? 39.893 -3.748 -34.344 1.00 73.19 489 PHE A O 1
ATOM 3969 N N . PRO A 1 490 ? 39.626 -1.709 -33.427 1.00 74.62 490 PRO A N 1
ATOM 3970 C CA . PRO A 1 490 ? 40.447 -2.005 -32.263 1.00 74.62 490 PRO A CA 1
ATOM 3971 C C . PRO A 1 490 ? 39.902 -3.215 -31.503 1.00 74.62 490 PRO A C 1
ATOM 3973 O O . PRO A 1 490 ? 38.776 -3.204 -31.001 1.00 74.62 490 PRO A O 1
ATOM 3976 N N . VAL A 1 491 ? 40.733 -4.250 -31.390 1.00 78.94 491 VAL A N 1
ATOM 3977 C CA . VAL A 1 491 ? 40.490 -5.371 -30.483 1.00 78.94 491 VAL A CA 1
ATOM 3978 C C . VAL A 1 491 ? 40.894 -4.906 -29.090 1.00 78.94 491 VAL A C 1
ATOM 3980 O O . VAL A 1 491 ? 42.061 -4.619 -28.839 1.00 78.94 491 VAL A O 1
ATOM 3983 N N . MET A 1 492 ? 39.907 -4.768 -28.211 1.00 80.88 492 MET A N 1
ATOM 3984 C CA . MET A 1 492 ? 40.092 -4.270 -26.851 1.00 80.88 492 MET A CA 1
ATOM 3985 C C . MET A 1 492 ? 40.044 -5.421 -25.854 1.00 80.88 492 MET A C 1
ATOM 3987 O O . MET A 1 492 ? 39.150 -6.271 -25.929 1.00 80.88 492 MET A O 1
ATOM 3991 N N . GLU A 1 493 ? 40.960 -5.415 -24.888 1.00 86.38 493 GLU A N 1
ATOM 3992 C CA . GLU A 1 493 ? 40.908 -6.352 -23.773 1.00 86.38 493 GLU A CA 1
ATOM 3993 C C . GLU A 1 493 ? 39.696 -6.060 -22.881 1.00 86.38 493 GLU A C 1
ATOM 3995 O O . GLU A 1 493 ? 39.127 -4.963 -22.871 1.00 86.38 493 GLU A O 1
ATOM 4000 N N . MET A 1 494 ? 39.286 -7.042 -22.075 1.00 79.44 494 MET A N 1
ATOM 4001 C CA . MET A 1 494 ? 38.139 -6.875 -21.173 1.00 79.44 494 MET A CA 1
ATOM 4002 C C . MET A 1 494 ? 38.329 -5.687 -20.214 1.00 79.44 494 MET A C 1
ATOM 4004 O O . MET A 1 494 ? 37.370 -4.982 -19.906 1.00 79.44 494 MET A O 1
ATOM 4008 N N . SER A 1 495 ? 39.561 -5.431 -19.767 1.00 80.50 495 SER A N 1
ATOM 4009 C CA . SER A 1 495 ? 39.913 -4.249 -18.974 1.00 80.50 495 SER A CA 1
ATOM 4010 C C . SER A 1 495 ? 39.663 -2.950 -19.737 1.00 80.50 495 SER A C 1
ATOM 4012 O O . SER A 1 495 ? 39.057 -2.028 -19.191 1.00 80.50 495 SER A O 1
ATOM 4014 N N . ASP A 1 496 ? 40.053 -2.889 -21.009 1.00 82.00 496 ASP A N 1
ATOM 4015 C CA . ASP A 1 496 ? 39.890 -1.703 -21.850 1.00 82.00 496 ASP A CA 1
ATOM 4016 C C . ASP A 1 496 ? 38.415 -1.411 -22.101 1.00 82.00 496 ASP A C 1
ATOM 4018 O O . ASP A 1 496 ? 37.982 -0.264 -21.994 1.00 82.00 496 ASP A O 1
ATOM 4022 N N . LEU A 1 497 ? 37.619 -2.458 -22.336 1.00 81.19 497 LEU A N 1
ATOM 4023 C CA . LEU A 1 497 ? 36.170 -2.349 -22.446 1.00 81.19 497 LEU A CA 1
ATOM 4024 C C . LEU A 1 497 ? 35.558 -1.814 -21.150 1.00 81.19 497 LEU A C 1
ATOM 4026 O O . LEU A 1 497 ? 34.703 -0.934 -21.208 1.00 81.19 497 LEU A O 1
ATOM 4030 N N . ILE A 1 498 ? 36.000 -2.296 -19.981 1.00 80.50 498 ILE A N 1
ATOM 4031 C CA . ILE A 1 498 ? 35.501 -1.840 -18.671 1.00 80.50 498 ILE A CA 1
ATOM 4032 C C . ILE A 1 498 ? 35.808 -0.357 -18.464 1.00 80.50 498 ILE A C 1
ATOM 4034 O O . ILE A 1 498 ? 34.946 0.384 -17.989 1.00 80.50 498 ILE A O 1
ATOM 4038 N N . PHE A 1 499 ? 36.998 0.095 -18.854 1.00 78.56 499 PHE A N 1
ATOM 4039 C CA . PHE A 1 499 ? 37.353 1.511 -18.819 1.00 78.56 499 PHE A CA 1
ATOM 4040 C C . PHE A 1 499 ? 36.586 2.341 -19.850 1.00 78.56 499 PHE A C 1
ATOM 4042 O O . PHE A 1 499 ? 36.183 3.467 -19.552 1.00 78.56 499 PHE A O 1
ATOM 4049 N N . PHE A 1 500 ? 36.356 1.797 -21.045 1.00 78.69 500 PHE A N 1
ATOM 4050 C CA . PHE A 1 500 ? 35.584 2.444 -22.100 1.00 78.69 500 PHE A CA 1
ATOM 4051 C C . PHE A 1 500 ? 34.121 2.643 -21.685 1.00 78.69 500 PHE A C 1
ATOM 4053 O O . PHE A 1 500 ? 33.585 3.740 -21.840 1.00 78.69 500 PHE A O 1
ATOM 4060 N N . SER A 1 501 ? 33.493 1.619 -21.100 1.00 75.94 501 SER A N 1
ATOM 4061 C CA . SER A 1 501 ? 32.091 1.640 -20.669 1.00 75.94 501 SER A CA 1
ATOM 4062 C C . SER A 1 501 ? 31.869 2.161 -19.249 1.00 75.94 501 SER A C 1
ATOM 4064 O O . SER A 1 501 ? 30.742 2.097 -18.756 1.00 75.94 501 SER A O 1
ATOM 4066 N N . ILE A 1 502 ? 32.923 2.658 -18.589 1.00 78.50 502 ILE A N 1
ATOM 4067 C CA . ILE A 1 502 ? 32.886 3.197 -17.221 1.00 78.50 502 ILE A CA 1
ATOM 4068 C C . ILE A 1 502 ? 32.256 2.174 -16.250 1.00 78.50 502 ILE A C 1
ATOM 4070 O O . ILE A 1 502 ? 31.336 2.456 -15.483 1.00 78.50 502 ILE A O 1
ATOM 4074 N N . GLY A 1 503 ? 32.731 0.929 -16.322 1.00 78.12 503 GLY A N 1
ATOM 4075 C CA . GLY A 1 503 ? 32.335 -0.162 -15.436 1.00 78.12 503 GLY A CA 1
ATOM 4076 C C . GLY A 1 503 ? 31.778 -1.396 -16.146 1.00 78.12 503 GLY A C 1
ATOM 4077 O O . GLY A 1 503 ? 31.566 -1.436 -17.353 1.00 78.12 503 GLY A O 1
ATOM 4078 N N . VAL A 1 504 ? 31.517 -2.445 -15.361 1.00 72.12 504 VAL A N 1
ATOM 4079 C CA . VAL A 1 504 ? 31.152 -3.789 -15.861 1.00 72.12 504 VAL A CA 1
ATOM 4080 C C . VAL A 1 504 ? 29.684 -3.971 -16.226 1.00 72.12 504 VAL A C 1
ATOM 4082 O O . VAL A 1 504 ? 29.323 -4.996 -16.798 1.00 72.12 504 VAL A O 1
ATOM 4085 N N . TYR A 1 505 ? 28.814 -3.030 -15.868 1.00 63.75 505 TYR A N 1
ATOM 4086 C CA . TYR A 1 505 ? 27.370 -3.207 -16.029 1.00 63.75 505 TYR A CA 1
ATOM 4087 C C . TYR A 1 505 ? 26.954 -3.317 -17.504 1.00 63.75 505 TYR A C 1
ATOM 4089 O O . TYR A 1 505 ? 26.275 -4.272 -17.884 1.00 63.75 505 TYR A O 1
ATOM 4097 N N . GLN A 1 506 ? 27.421 -2.384 -18.337 1.00 66.75 506 GLN A N 1
ATOM 4098 C CA . GLN A 1 506 ? 27.178 -2.362 -19.786 1.00 66.75 506 GLN A CA 1
ATOM 4099 C C . GLN A 1 506 ? 27.702 -3.644 -20.462 1.00 66.75 506 GLN A C 1
ATOM 4101 O O . GLN A 1 506 ? 27.009 -4.263 -21.265 1.00 66.75 506 GLN A O 1
ATOM 4106 N N . ILE A 1 507 ? 28.882 -4.114 -20.052 1.00 73.00 507 ILE A N 1
ATOM 4107 C CA . ILE A 1 507 ? 29.531 -5.314 -20.603 1.00 73.00 507 ILE A CA 1
ATOM 4108 C C . ILE A 1 507 ? 28.795 -6.598 -20.212 1.00 73.00 507 ILE A C 1
ATOM 4110 O O . ILE A 1 507 ? 28.590 -7.484 -21.042 1.00 73.00 507 ILE A O 1
ATOM 4114 N N . LYS A 1 508 ? 28.343 -6.702 -18.955 1.00 68.06 508 LYS A N 1
ATOM 4115 C CA . LYS A 1 508 ? 27.528 -7.839 -18.499 1.00 68.06 508 LYS A CA 1
ATOM 4116 C C . LYS A 1 508 ? 26.224 -7.940 -19.292 1.00 68.06 508 LYS A C 1
ATOM 4118 O O . LYS A 1 508 ? 25.822 -9.046 -19.649 1.00 68.06 508 LYS A O 1
ATOM 4123 N N . GLN A 1 509 ? 25.595 -6.805 -19.605 1.00 60.81 509 GLN A N 1
ATOM 4124 C CA . GLN A 1 509 ? 24.408 -6.778 -20.461 1.00 60.81 509 GLN A CA 1
ATOM 4125 C C . GLN A 1 509 ? 24.716 -7.153 -21.911 1.00 60.81 509 GLN A C 1
ATOM 4127 O O . GLN A 1 509 ? 23.947 -7.910 -22.501 1.00 60.81 509 GLN A O 1
ATOM 4132 N N . ALA A 1 510 ? 25.848 -6.704 -22.463 1.00 65.44 510 ALA A N 1
ATOM 4133 C CA . ALA A 1 510 ? 26.258 -7.035 -23.827 1.00 65.44 510 ALA A CA 1
ATOM 4134 C C . ALA A 1 510 ? 26.326 -8.555 -24.060 1.00 65.44 510 ALA A C 1
ATOM 4136 O O . ALA A 1 510 ? 25.859 -9.034 -25.088 1.00 65.44 510 ALA A O 1
ATOM 4137 N N . ARG A 1 511 ? 26.801 -9.336 -23.077 1.00 60.66 511 ARG A N 1
ATOM 4138 C CA . ARG A 1 511 ? 26.820 -10.809 -23.152 1.00 60.66 511 ARG A CA 1
ATOM 4139 C C . ARG A 1 511 ? 25.420 -11.431 -23.199 1.00 60.66 511 ARG A C 1
ATOM 4141 O O . ARG A 1 511 ? 25.225 -12.410 -23.912 1.00 60.66 511 ARG A O 1
ATOM 4148 N N . SER A 1 512 ? 24.458 -10.884 -22.452 1.00 55.41 512 SER A N 1
ATOM 4149 C CA . SER A 1 512 ? 23.062 -11.348 -22.485 1.00 55.41 512 SER A CA 1
ATOM 4150 C C . SER A 1 512 ? 22.404 -11.020 -23.822 1.00 55.41 512 SER A C 1
ATOM 4152 O O . SER A 1 512 ? 21.787 -11.899 -24.415 1.00 55.41 512 SER A O 1
ATOM 4154 N N . TYR A 1 513 ? 22.608 -9.794 -24.321 1.00 59.19 513 TYR A N 1
ATOM 4155 C CA . TYR A 1 513 ? 22.170 -9.389 -25.656 1.00 59.19 513 TYR A CA 1
ATOM 4156 C C . TYR A 1 513 ? 22.762 -10.330 -26.708 1.00 59.19 513 TYR A C 1
ATOM 4158 O O . TYR A 1 513 ? 22.004 -10.971 -27.425 1.00 59.19 513 TYR A O 1
ATOM 4166 N N . TYR A 1 514 ? 24.088 -10.527 -26.712 1.00 61.19 514 TYR A N 1
ATOM 4167 C CA . TYR A 1 514 ? 24.807 -11.463 -27.591 1.00 61.19 514 TYR A CA 1
ATOM 4168 C C . TYR A 1 514 ? 24.300 -12.916 -27.491 1.00 61.19 514 TYR A C 1
ATOM 4170 O O . TYR A 1 514 ? 24.144 -13.603 -28.499 1.00 61.19 514 TYR A O 1
ATOM 4178 N N . GLY A 1 515 ? 23.959 -13.386 -26.289 1.00 56.97 515 GLY A N 1
ATOM 4179 C CA . GLY A 1 515 ? 23.391 -14.719 -26.062 1.00 56.97 515 GLY A CA 1
ATOM 4180 C C . GLY A 1 515 ? 22.007 -14.933 -26.687 1.00 56.97 515 GLY A C 1
ATOM 4181 O O . GLY A 1 515 ? 21.669 -16.064 -27.042 1.00 56.97 515 GLY A O 1
ATOM 4182 N N . GLU A 1 516 ? 21.216 -13.874 -26.868 1.00 53.06 516 GLU A N 1
ATOM 4183 C CA . GLU A 1 516 ? 19.960 -13.926 -27.629 1.00 53.06 516 GLU A CA 1
ATOM 4184 C C . GLU A 1 516 ? 20.199 -14.032 -29.144 1.00 53.06 516 GLU A C 1
ATOM 4186 O O . GLU A 1 516 ? 19.344 -14.561 -29.854 1.00 53.06 516 GLU A O 1
ATOM 4191 N N . HIS A 1 517 ? 21.370 -13.613 -29.641 1.00 55.94 517 HIS A N 1
ATOM 4192 C CA . HIS A 1 517 ? 21.738 -13.687 -31.057 1.00 55.94 517 HIS A CA 1
ATOM 4193 C C . HIS A 1 517 ? 22.242 -15.060 -31.522 1.00 55.94 517 HIS A C 1
ATOM 4195 O O . HIS A 1 517 ? 21.931 -15.455 -32.643 1.00 55.94 517 HIS A O 1
ATOM 4201 N N . ILE A 1 518 ? 23.023 -15.782 -30.701 1.00 51.00 518 ILE A N 1
ATOM 4202 C CA . ILE A 1 518 ? 23.668 -17.056 -31.101 1.00 51.00 518 ILE A CA 1
ATOM 4203 C C . ILE A 1 518 ? 22.675 -18.233 -31.160 1.00 51.00 518 ILE A C 1
ATOM 4205 O O . ILE A 1 518 ? 22.962 -19.276 -31.749 1.00 51.00 518 ILE A O 1
ATOM 4209 N N . ARG A 1 519 ? 21.477 -18.108 -30.577 1.00 50.34 519 ARG A N 1
ATOM 4210 C CA . ARG A 1 519 ? 20.459 -19.169 -30.667 1.00 50.34 519 ARG A CA 1
ATOM 4211 C C . ARG A 1 519 ? 20.070 -19.364 -32.136 1.00 50.34 519 ARG A C 1
ATOM 4213 O O . ARG A 1 519 ? 19.803 -18.384 -32.821 1.00 50.34 519 ARG A O 1
ATOM 4220 N N . ALA A 1 520 ? 20.004 -20.621 -32.589 1.00 48.88 520 ALA A N 1
ATOM 4221 C CA . ALA A 1 520 ? 19.983 -21.084 -33.991 1.00 48.88 520 ALA A CA 1
ATOM 4222 C C . ALA A 1 520 ? 19.013 -20.382 -34.976 1.00 48.88 520 ALA A C 1
ATOM 4224 O O . ALA A 1 520 ? 19.145 -20.536 -36.186 1.00 48.88 520 ALA A O 1
ATOM 4225 N N . ASN A 1 521 ? 18.084 -19.558 -34.485 1.00 56.47 521 ASN A N 1
ATOM 4226 C CA . ASN A 1 521 ? 17.156 -18.749 -35.265 1.00 56.47 521 ASN A CA 1
ATOM 4227 C C . ASN A 1 521 ? 17.333 -17.239 -34.967 1.00 56.47 521 ASN A C 1
ATOM 4229 O O . ASN A 1 521 ? 16.342 -16.560 -34.702 1.00 56.47 521 ASN A O 1
ATOM 4233 N N . GLY A 1 522 ? 18.563 -16.708 -35.043 1.00 55.81 522 GLY A N 1
ATOM 4234 C CA . GLY A 1 522 ? 18.966 -15.345 -34.637 1.00 55.81 522 GLY A CA 1
ATOM 4235 C C . GLY A 1 522 ? 17.943 -14.219 -34.870 1.00 55.81 522 GLY A C 1
ATOM 4236 O O . GLY A 1 522 ? 17.505 -13.973 -35.994 1.00 55.81 522 GLY A O 1
ATOM 4237 N N . THR A 1 523 ? 17.553 -13.534 -33.795 1.00 56.38 523 THR A N 1
ATOM 4238 C CA . THR A 1 523 ? 16.398 -12.619 -33.709 1.00 56.38 523 THR A CA 1
ATOM 4239 C C . THR A 1 523 ? 16.590 -11.283 -34.451 1.00 56.38 523 THR A C 1
ATOM 4241 O O . THR A 1 523 ? 15.601 -10.612 -34.762 1.00 56.38 523 THR A O 1
ATOM 4244 N N . PHE A 1 524 ? 17.836 -10.903 -34.770 1.00 62.97 524 PHE A N 1
ATOM 4245 C CA . PHE A 1 524 ? 18.178 -9.700 -35.536 1.00 62.97 524 PHE A CA 1
ATOM 4246 C C . PHE A 1 524 ? 19.529 -9.787 -36.273 1.00 62.97 524 PHE A C 1
ATOM 4248 O O . PHE A 1 524 ? 20.427 -10.496 -35.821 1.00 62.97 524 PHE A O 1
ATOM 4255 N N . SER A 1 525 ? 19.672 -9.064 -37.393 1.00 69.12 525 SER A N 1
ATOM 4256 C CA . SER A 1 525 ? 20.914 -8.902 -38.167 1.00 69.12 525 SER A CA 1
ATOM 4257 C C . SER A 1 525 ? 21.538 -7.522 -37.942 1.00 69.12 525 SER A C 1
ATOM 4259 O O . SER A 1 525 ? 20.829 -6.520 -37.839 1.00 69.12 525 SER A O 1
ATOM 4261 N N . VAL A 1 526 ? 22.870 -7.462 -37.867 1.00 76.44 526 VAL A N 1
ATOM 4262 C CA . VAL A 1 526 ? 23.622 -6.200 -37.867 1.00 76.44 526 VAL A CA 1
ATOM 4263 C C . VAL A 1 526 ? 24.056 -5.910 -39.296 1.00 76.44 526 VAL A C 1
ATOM 4265 O O . VAL A 1 526 ? 24.659 -6.758 -39.956 1.00 76.44 526 VAL A O 1
ATOM 4268 N N . GLU A 1 527 ? 23.725 -4.720 -39.777 1.00 83.38 527 GLU A N 1
ATOM 4269 C CA . GLU A 1 527 ? 24.104 -4.251 -41.104 1.00 83.38 527 GLU A CA 1
ATOM 4270 C C . GLU A 1 527 ? 24.859 -2.929 -40.981 1.00 83.38 527 GLU A C 1
ATOM 4272 O O . GLU A 1 527 ? 24.566 -2.114 -40.105 1.00 83.38 527 GLU A O 1
ATOM 4277 N N . ILE A 1 528 ? 25.823 -2.706 -41.860 1.00 84.31 528 ILE A N 1
ATOM 4278 C CA . ILE A 1 528 ? 26.685 -1.527 -41.866 1.00 84.31 528 ILE A CA 1
ATOM 4279 C C . ILE A 1 528 ? 26.705 -0.878 -43.246 1.00 84.31 528 ILE A C 1
ATOM 4281 O O . ILE A 1 528 ? 26.409 -1.527 -44.248 1.00 84.31 528 ILE A O 1
ATOM 4285 N N . SER A 1 529 ? 27.041 0.407 -43.285 1.00 83.75 529 SER A N 1
ATOM 4286 C CA . SER A 1 529 ? 27.155 1.167 -44.524 1.00 83.75 529 SER A CA 1
ATOM 4287 C C . SER A 1 529 ? 28.472 0.911 -45.237 1.00 83.75 529 SER A C 1
ATOM 4289 O O . SER A 1 529 ? 29.529 1.026 -44.629 1.00 83.75 529 SER A O 1
ATOM 4291 N N . GLU A 1 530 ? 28.404 0.629 -46.538 1.00 72.19 530 GLU A N 1
ATOM 4292 C CA . GLU A 1 530 ? 29.586 0.516 -47.408 1.00 72.19 530 GLU A CA 1
ATOM 4293 C C . GLU A 1 530 ? 30.246 1.879 -47.662 1.00 72.19 530 GLU A C 1
ATOM 4295 O O . GLU A 1 530 ? 31.441 1.961 -47.938 1.00 72.19 530 GLU A O 1
ATOM 4300 N N . ASN A 1 531 ? 29.473 2.958 -47.524 1.00 74.00 531 ASN A N 1
ATOM 4301 C CA . ASN A 1 531 ? 29.971 4.319 -47.647 1.00 74.00 531 ASN A CA 1
ATOM 4302 C C . ASN A 1 531 ? 30.486 4.790 -46.289 1.00 74.00 531 ASN A C 1
ATOM 4304 O O . ASN A 1 531 ? 29.699 4.996 -45.357 1.00 74.00 531 ASN A O 1
ATOM 4308 N N . LEU A 1 532 ? 31.802 4.945 -46.207 1.00 70.62 532 LEU A N 1
ATOM 4309 C CA . LEU A 1 532 ? 32.514 5.516 -45.076 1.00 70.62 532 LEU A CA 1
ATOM 4310 C C . LEU A 1 532 ? 32.575 7.037 -45.224 1.00 70.62 532 LEU A C 1
ATOM 4312 O O . LEU A 1 532 ? 33.000 7.544 -46.261 1.00 70.62 532 LEU A O 1
ATOM 4316 N N . GLU A 1 533 ? 32.153 7.769 -44.195 1.00 68.81 533 GLU A N 1
ATOM 4317 C CA . GLU A 1 533 ? 32.252 9.230 -44.191 1.00 68.81 533 GLU A CA 1
ATOM 4318 C C . GLU A 1 533 ? 33.575 9.624 -43.521 1.00 68.81 533 GLU A C 1
ATOM 4320 O O . GLU A 1 533 ? 33.744 9.436 -42.317 1.00 68.81 533 GLU A O 1
ATOM 4325 N N . ILE A 1 534 ? 34.533 10.140 -44.299 1.00 65.56 534 ILE A N 1
ATOM 4326 C CA . ILE A 1 534 ? 35.735 10.776 -43.741 1.00 65.56 534 ILE A CA 1
ATOM 4327 C C . ILE A 1 534 ? 35.295 12.118 -43.164 1.00 65.56 534 ILE A C 1
ATOM 4329 O O . ILE A 1 534 ? 34.738 12.950 -43.883 1.00 65.56 534 ILE A O 1
ATOM 4333 N N . THR A 1 535 ? 35.513 12.321 -41.869 1.00 65.25 535 THR A N 1
ATOM 4334 C CA . THR A 1 535 ? 35.049 13.524 -41.173 1.00 65.25 535 THR A CA 1
ATOM 4335 C C . THR A 1 535 ? 36.097 14.024 -40.200 1.00 65.25 535 THR A C 1
ATOM 4337 O O . THR A 1 535 ? 36.632 13.242 -39.415 1.00 65.25 535 THR A O 1
ATOM 4340 N N . ASP A 1 536 ? 36.313 15.334 -40.187 1.00 65.19 536 ASP A N 1
ATOM 4341 C CA . ASP A 1 536 ? 37.058 16.004 -39.127 1.00 65.19 536 ASP A CA 1
ATOM 4342 C C . ASP A 1 536 ? 36.055 16.543 -38.099 1.00 65.19 536 ASP A C 1
ATOM 4344 O O . ASP A 1 536 ? 35.472 17.613 -38.280 1.00 65.19 536 ASP A O 1
ATOM 4348 N N . VAL A 1 537 ? 35.744 15.736 -37.078 1.00 68.50 537 VAL A N 1
ATOM 4349 C CA . VAL A 1 537 ? 34.787 16.122 -36.029 1.00 68.50 537 VAL A CA 1
ATOM 4350 C C . VAL A 1 537 ? 35.523 16.942 -34.961 1.00 68.50 537 VAL A C 1
ATOM 4352 O O . VAL A 1 537 ? 36.392 16.386 -34.275 1.00 68.50 537 VAL A O 1
ATOM 4355 N N . PRO A 1 538 ? 35.175 18.230 -34.760 1.00 61.88 538 PRO A N 1
ATOM 4356 C CA . PRO A 1 538 ? 35.857 19.089 -33.796 1.00 61.88 538 PRO A CA 1
ATOM 4357 C C . PRO A 1 538 ? 35.826 18.494 -32.383 1.00 61.88 538 PRO A C 1
ATOM 4359 O O . PRO A 1 538 ? 34.778 18.068 -31.909 1.00 61.88 538 PRO A O 1
ATOM 4362 N N . GLY A 1 539 ? 36.972 18.455 -31.698 1.00 63.22 539 GLY A N 1
ATOM 4363 C CA . GLY A 1 539 ? 37.074 17.941 -30.323 1.00 63.22 539 GLY A CA 1
ATOM 4364 C C . GLY A 1 539 ? 37.171 16.415 -30.190 1.00 63.22 539 GLY A C 1
ATOM 4365 O O . GLY A 1 539 ? 37.291 15.919 -29.069 1.00 63.22 539 GLY A O 1
ATOM 4366 N N . ILE A 1 540 ? 37.150 15.670 -31.302 1.00 64.62 540 ILE A N 1
ATOM 4367 C CA . ILE A 1 540 ? 37.350 14.209 -31.331 1.00 64.62 540 ILE A CA 1
ATOM 4368 C C . ILE A 1 540 ? 38.711 13.833 -31.935 1.00 64.62 540 ILE A C 1
ATOM 4370 O O . ILE A 1 540 ? 39.265 12.790 -31.589 1.00 64.62 540 ILE A O 1
ATOM 4374 N N . THR A 1 541 ? 39.275 14.669 -32.810 1.00 54.66 541 THR A N 1
ATOM 4375 C CA . THR A 1 541 ? 40.442 14.323 -33.629 1.00 54.66 541 THR A CA 1
ATOM 4376 C C . THR A 1 541 ? 41.787 14.715 -32.999 1.00 54.66 541 THR A C 1
ATOM 4378 O O . THR A 1 541 ? 41.979 15.823 -32.504 1.00 54.66 541 THR A O 1
ATOM 4381 N N . SER A 1 542 ? 42.750 13.786 -33.055 1.00 54.31 542 SER A N 1
ATOM 4382 C CA . SER A 1 542 ? 44.197 14.045 -32.928 1.00 54.31 542 SER A CA 1
ATOM 4383 C C . SER A 1 542 ? 45.000 13.581 -34.160 1.00 54.31 542 SER A C 1
ATOM 4385 O O . SER A 1 542 ? 46.216 13.746 -34.192 1.00 54.31 542 SER A O 1
ATOM 4387 N N . SER A 1 543 ? 44.343 13.018 -35.187 1.00 53.28 543 SER A N 1
ATOM 4388 C CA . SER A 1 543 ? 44.963 12.609 -36.460 1.00 53.28 543 SER A CA 1
ATOM 4389 C C . SER A 1 543 ? 43.988 12.739 -37.644 1.00 53.28 543 SER A C 1
ATOM 4391 O O . SER A 1 543 ? 42.771 12.672 -37.463 1.00 53.28 543 SER A O 1
ATOM 4393 N N . HIS A 1 544 ? 44.535 12.939 -38.848 1.00 52.41 544 HIS A N 1
ATOM 4394 C CA . HIS A 1 544 ? 43.831 13.345 -40.077 1.00 52.41 544 HIS A CA 1
ATOM 4395 C C . HIS A 1 544 ? 42.973 12.267 -40.783 1.00 52.41 544 HIS A C 1
ATOM 4397 O O . HIS A 1 544 ? 42.536 12.495 -41.907 1.00 52.41 544 HIS A O 1
ATOM 4403 N N . GLU A 1 545 ? 42.675 11.120 -40.165 1.00 59.75 545 GLU A N 1
ATOM 4404 C CA . GLU A 1 545 ? 41.955 10.014 -40.832 1.00 59.75 545 GLU A CA 1
ATOM 4405 C C . GLU A 1 545 ? 40.841 9.406 -39.957 1.00 59.75 545 GLU A C 1
ATOM 4407 O O . GLU A 1 545 ? 40.746 8.193 -39.779 1.00 59.75 545 GLU A O 1
ATOM 4412 N N . THR A 1 546 ? 39.971 10.243 -39.379 1.00 67.69 546 THR A N 1
ATOM 4413 C CA . THR A 1 546 ? 38.803 9.743 -38.633 1.00 67.69 546 THR A CA 1
ATOM 4414 C C . THR A 1 546 ? 37.659 9.411 -39.586 1.00 67.69 546 THR A C 1
ATOM 4416 O O . THR A 1 546 ? 37.241 10.237 -40.399 1.00 67.69 546 THR A O 1
ATOM 4419 N N . VAL A 1 547 ? 37.130 8.192 -39.470 1.00 73.38 547 VAL A N 1
ATOM 4420 C CA . VAL A 1 547 ? 36.087 7.673 -40.355 1.00 73.38 547 VAL A CA 1
ATOM 4421 C C . VAL A 1 547 ? 34.836 7.323 -39.555 1.00 73.38 547 VAL A C 1
ATOM 4423 O O . VAL A 1 547 ? 34.901 6.575 -38.580 1.00 73.38 547 VAL A O 1
ATOM 4426 N N . LEU A 1 548 ? 33.681 7.825 -39.990 1.00 76.19 548 LEU A N 1
ATOM 4427 C CA . LEU A 1 548 ? 32.381 7.444 -39.449 1.00 76.19 548 LEU A CA 1
ATOM 4428 C C . LEU A 1 548 ? 31.791 6.276 -40.242 1.00 76.19 548 LEU A C 1
ATOM 4430 O O . LEU A 1 548 ? 31.552 6.361 -41.449 1.00 76.19 548 LEU A O 1
ATOM 4434 N N . LEU A 1 549 ? 31.505 5.190 -39.524 1.00 78.62 549 LEU A N 1
ATOM 4435 C CA . LEU A 1 549 ? 30.784 4.027 -40.030 1.00 78.62 549 LEU A CA 1
ATOM 4436 C C . LEU A 1 549 ? 29.360 4.022 -39.466 1.00 78.62 549 LEU A C 1
ATOM 4438 O O . LEU A 1 549 ? 29.154 4.043 -38.251 1.00 78.62 549 LEU A O 1
ATOM 4442 N N . ARG A 1 550 ? 28.358 3.956 -40.346 1.00 80.81 550 ARG A N 1
ATOM 4443 C CA . ARG A 1 550 ? 26.946 3.864 -39.944 1.00 80.81 550 ARG A CA 1
ATOM 4444 C C . ARG A 1 550 ? 26.540 2.399 -39.823 1.00 80.81 550 ARG A C 1
ATOM 4446 O O . ARG A 1 550 ? 26.710 1.639 -40.770 1.00 80.81 550 ARG A O 1
ATOM 4453 N N . GLY A 1 551 ? 25.965 2.019 -38.684 1.00 81.25 551 GLY A N 1
ATOM 4454 C CA . GLY A 1 551 ? 25.428 0.680 -38.435 1.00 81.25 551 GLY A CA 1
ATOM 4455 C C . GLY A 1 551 ? 23.938 0.711 -38.101 1.00 81.25 551 GLY A C 1
ATOM 4456 O O . GLY A 1 551 ? 23.435 1.696 -37.560 1.00 81.25 551 GLY A O 1
ATOM 4457 N N . ARG A 1 552 ? 23.220 -0.372 -38.408 1.00 77.88 552 ARG A N 1
ATOM 4458 C CA . ARG A 1 552 ? 21.825 -0.581 -38.004 1.00 77.88 552 ARG A CA 1
ATOM 4459 C C . ARG A 1 552 ? 21.574 -2.015 -37.558 1.00 77.88 552 ARG A C 1
ATOM 4461 O O . ARG A 1 552 ? 22.256 -2.948 -37.972 1.00 77.88 552 ARG A O 1
ATOM 4468 N N . ILE A 1 553 ? 20.535 -2.177 -36.746 1.00 73.12 553 ILE A N 1
ATOM 4469 C CA . ILE A 1 553 ? 20.047 -3.469 -36.268 1.00 73.12 553 ILE A CA 1
ATOM 4470 C C . ILE A 1 553 ? 18.691 -3.756 -36.921 1.00 73.12 553 ILE A C 1
ATOM 4472 O O . ILE A 1 553 ? 17.741 -2.992 -36.746 1.00 73.12 553 ILE A O 1
ATOM 4476 N N . ARG A 1 554 ? 18.582 -4.868 -37.652 1.00 66.00 554 ARG A N 1
ATOM 4477 C CA . ARG A 1 554 ? 17.344 -5.346 -38.279 1.00 66.00 554 ARG A CA 1
ATOM 4478 C C . ARG A 1 554 ? 16.755 -6.510 -37.491 1.00 66.00 554 ARG A C 1
ATOM 4480 O O . ARG A 1 554 ? 17.265 -7.620 -37.547 1.00 66.00 554 ARG A O 1
ATOM 4487 N N . SER A 1 555 ? 15.664 -6.275 -36.766 1.00 61.09 555 SER A N 1
ATOM 4488 C CA . SER A 1 555 ? 14.923 -7.325 -36.045 1.00 61.09 555 SER A CA 1
ATOM 4489 C C . SER A 1 555 ? 13.903 -8.029 -36.946 1.00 61.09 555 SER A C 1
ATOM 4491 O O . SER A 1 555 ? 13.242 -7.376 -37.754 1.00 61.09 555 SER A O 1
ATOM 4493 N N . ARG A 1 556 ? 13.692 -9.343 -36.756 1.00 52.72 556 ARG A N 1
ATOM 4494 C CA . ARG A 1 556 ? 12.652 -10.126 -37.468 1.00 52.72 556 ARG A CA 1
ATOM 4495 C C . ARG A 1 556 ? 11.218 -9.626 -37.240 1.00 52.72 556 ARG A C 1
ATOM 4497 O O . ARG A 1 556 ? 10.308 -10.065 -37.935 1.00 52.72 556 ARG A O 1
ATOM 4504 N N . HIS A 1 557 ? 10.992 -8.739 -36.272 1.00 46.41 557 HIS A N 1
ATOM 4505 C CA . HIS A 1 557 ? 9.671 -8.169 -35.997 1.00 46.41 557 HIS A CA 1
ATOM 4506 C C . HIS A 1 557 ? 9.330 -6.912 -36.810 1.00 46.41 557 HIS A C 1
ATOM 4508 O O . HIS A 1 557 ? 8.267 -6.328 -36.595 1.00 46.41 557 HIS A O 1
ATOM 4514 N N . GLN A 1 558 ? 10.148 -6.524 -37.794 1.00 39.31 558 GLN A N 1
ATOM 4515 C CA . GLN A 1 558 ? 9.657 -5.654 -38.860 1.00 39.31 558 GLN A CA 1
ATOM 4516 C C . GLN A 1 558 ? 8.878 -6.488 -39.882 1.00 39.31 558 GLN A C 1
ATOM 4518 O O . GLN A 1 558 ? 9.439 -7.255 -40.655 1.00 39.31 558 GLN A O 1
ATOM 4523 N N . SER A 1 559 ? 7.552 -6.341 -39.828 1.00 33.09 559 SER A N 1
ATOM 4524 C CA . SER A 1 559 ? 6.613 -6.685 -40.898 1.00 33.09 559 SER A CA 1
ATOM 4525 C C . SER A 1 559 ? 7.233 -6.389 -42.264 1.00 33.09 559 SER A C 1
ATOM 4527 O O . SER A 1 559 ? 7.531 -5.229 -42.535 1.00 33.09 559 SER A O 1
ATOM 4529 N N . ASN A 1 560 ? 7.347 -7.403 -43.126 1.00 32.84 560 ASN A N 1
ATOM 4530 C CA . ASN A 1 560 ? 7.477 -7.193 -44.565 1.00 32.84 560 ASN A CA 1
ATOM 4531 C C . ASN A 1 560 ? 6.272 -6.369 -45.034 1.00 32.84 560 ASN A C 1
ATOM 4533 O O . ASN A 1 560 ? 5.171 -6.895 -45.211 1.00 32.84 560 ASN A O 1
ATOM 4537 N N . LYS A 1 561 ? 6.489 -5.069 -45.173 1.00 28.45 561 LYS A N 1
ATOM 4538 C CA . LYS A 1 561 ? 5.737 -4.182 -46.041 1.00 28.45 561 LYS A CA 1
ATOM 4539 C C . LYS A 1 561 ? 6.733 -3.319 -46.782 1.00 28.45 561 LYS A C 1
ATOM 4541 O O . LYS A 1 561 ? 7.647 -2.802 -46.102 1.00 28.45 561 LYS A O 1
#

Foldseek 3Di:
DVVVVVVVVVVVVVDDADDQLVLVPPQQVVLCVQQVGGSVVLVVVCVVVVCLVVVDVRSRLLSSLQSNCVPVVDQLVVSCVNNVHDSVVSVVSNVVVPPPCPVVCVVVVDDDDDQDDDDPPDPDDDPVSVVSNVVVVVVVVVVVVLVVVQVVADDDFDWDQDPLRDTFGDDDDRDSHDALVRLLVVLVVVVVVCVVVVNDDQAQEDEDAPRLSNQVSCPVRHPNHQAAYALVNVLVVLQVVCVVVVNNVVCVPPPLLVLLSLLVSLLLQDDLVCSLVLLVVSQVVDDPSCVVSSVVCCCAEDPHPPNDAHSCYSSHRRCNVCLVVVHDRHPVVVVVVVVVLCVVLVDPDDDPVSSVVSVVVSVVVRVVVVVCVVVVPRDDDDDPVVVVLSVQLVVLVVVVVVDDSSRSSSSSSCSPPPVVVVVVVVVCCVVPPDPPDPDPCLVVLVVLCVVCVPDDPLVVVVCVVVVVVPDDFDKDFPVPAPDVVVVVPDDDDPVRVCSVVSHCPVVVVVVVVVVCQPPPVGFKTKIKGNDWDQDDRPPPDPDRGDIDIDMDIGGPPPPDD

pLDDT: mean 70.04, std 16.47, range [28.45, 96.88]